Protein 2PLR (pdb70)

Radius of gyration: 25.45 Å; Cα contacts (8 Å, |Δi|>4): 626; chains: 2; bounding box: 60×60×66 Å

B-factor: mean 24.91, std 14.36, range [6.64, 89.04]

Foldseek 3Di:
DFEFEEEEAEAQLLCSVVLLVVVCVVPVVPFAEEEEELPPFDDQLVVVCVVCVVPDDALVVNLVSSLVRVVCCCVPPPVVSRVRYYYYYHDDLLLSLQSSVVRPDDSVVSCVSNVVDDAGPAYAYSDDQLVNSLVSCVVVVDDQDCVCLVCVVCVPDDSSNSNNVSSVSSNVSVVVCCPVSVYDYFHSVDDSVVRSVVVCVVVVVVVVPPD/DEAEEEEAEAQLLCLVVLLVVLQVVCVVPFAAEEDDDVVLVVVVVVVVVVVDDALVNNLVVVLVVQVCCCVPPVVVSVVVYYYYYHDDLLLSLLSSVLRPDPSVVSCVSNVVDDAGPAYEYSDDQLVVSLVNCVVPVHDQDCVLLVCVPVPPDHSSVSNNVSSVSSNVSVVVCCPVSVYDYDHSVDDSVVRSVVVNVVVCVVCVVVD

Structure (mmCIF, N/CA/C/O backbone):
data_2PLR
#
_entry.id   2PLR
#
_cell.length_a   49.523
_cell.length_b   62.873
_cell.length_c   137.332
_cell.angle_alpha   90.00
_cell.angle_beta   90.00
_cell.angle_gamma   90.00
#
_symmetry.space_group_name_H-M   'P 21 21 21'
#
loop_
_entity.id
_entity.type
_entity.pdbx_description
1 polymer 'Probable thymidylate kinase'
2 non-polymer 'CHLORIDE ION'
3 non-polymer 'PHOSPHATE ION'
4 non-polymer 'PENTAETHYLENE GLYCOL'
5 non-polymer 'TRIETHYLENE GLYCOL'
6 non-polymer 1,2-ETHANEDIOL
7 non-polymer 2,3-DIHYDROXY-1,4-DITHIOBUTANE
8 non-polymer '4-(2-HYDROXYETHYL)-1-PIPERAZINE ETHANESULFONIC ACID'
9 non-polymer DI(HYDROXYETHYL)ETHER
10 non-polymer 'TETRAETHYLENE GLYCOL'
11 water water
#
loop_
_atom_site.group_PDB
_atom_site.id
_atom_site.type_symbol
_atom_site.label_atom_id
_atom_site.label_alt_id
_atom_site.label_comp_id
_atom_site.label_asym_id
_atom_site.label_entity_id
_atom_site.label_seq_id
_atom_site.pdbx_PDB_ins_code
_atom_site.Cartn_x
_atom_site.Cartn_y
_atom_site.Cartn_z
_atom_site.occupancy
_atom_site.B_iso_or_equiv
_atom_site.auth_seq_id
_atom_site.auth_comp_id
_atom_site.auth_asym_id
_atom_site.auth_atom_id
_atom_site.pdbx_PDB_model_num
ATOM 1 N N . LYS A 1 2 ? -2.649 -31.848 -28.675 1.00 48.21 2 LYS A N 1
ATOM 2 C CA . LYS A 1 2 ? -3.417 -32.415 -27.531 1.00 46.70 2 LYS A CA 1
ATOM 3 C C . LYS A 1 2 ? -3.397 -31.445 -26.349 1.00 43.52 2 LYS A C 1
ATOM 4 O O . LYS A 1 2 ? -4.440 -31.140 -25.770 1.00 43.36 2 LYS A O 1
ATOM 10 N N . LYS A 1 3 ? -2.208 -30.964 -25.995 1.00 37.26 3 LYS A N 1
ATOM 11 C CA . LYS A 1 3 ? -2.058 -30.023 -24.888 1.00 32.40 3 LYS A CA 1
ATOM 12 C C . LYS A 1 3 ? -1.550 -28.667 -25.372 1.00 29.37 3 LYS A C 1
ATOM 13 O O . LYS A 1 3 ? -0.730 -28.587 -26.289 1.00 26.52 3 LYS A O 1
ATOM 19 N N . GLY A 1 4 ? -2.045 -27.603 -24.747 1.00 23.30 4 GLY A N 1
ATOM 20 C CA . GLY A 1 4 ? -1.622 -26.268 -25.123 1.00 21.66 4 GLY A CA 1
ATOM 21 C C . GLY A 1 4 ? -0.174 -26.049 -24.733 1.00 18.35 4 GLY A C 1
ATOM 22 O O . GLY A 1 4 ? 0.311 -26.644 -23.779 1.00 18.95 4 GLY A O 1
ATOM 23 N N . VAL A 1 5 ? 0.519 -25.199 -25.478 1.00 15.81 5 VAL A N 1
ATOM 24 C CA . VAL A 1 5 ? 1.920 -24.909 -25.200 1.00 14.84 5 VAL A CA 1
ATOM 25 C C . VAL A 1 5 ? 2.162 -23.417 -25.385 1.00 13.55 5 VAL A C 1
ATOM 26 O O . VAL A 1 5 ? 1.699 -22.829 -26.364 1.00 14.57 5 VAL A O 1
ATOM 30 N N . LEU A 1 6 ? 2.880 -22.813 -24.439 1.00 11.82 6 LEU A N 1
ATOM 31 C CA . LEU A 1 6 ? 3.197 -21.391 -24.504 1.00 12.08 6 LEU A CA 1
ATOM 32 C C . LEU A 1 6 ? 4.680 -21.208 -24.807 1.00 9.93 6 LEU A C 1
ATOM 33 O O . LEU A 1 6 ? 5.541 -21.666 -24.055 1.00 12.12 6 LEU A O 1
ATOM 38 N N . ILE A 1 7 ? 4.961 -20.548 -25.924 1.00 10.64 7 ILE A N 1
ATOM 39 C CA . ILE A 1 7 ? 6.331 -20.291 -26.356 1.00 11.28 7 ILE A CA 1
ATOM 40 C C . ILE A 1 7 ? 6.567 -18.787 -26.376 1.00 11.58 7 ILE A C 1
ATOM 41 O O . ILE A 1 7 ? 5.867 -18.052 -27.072 1.00 10.62 7 ILE A O 1
ATOM 46 N N . ALA A 1 8 ? 7.552 -18.326 -25.611 1.00 10.37 8 ALA A N 1
ATOM 47 C CA . ALA A 1 8 ? 7.846 -16.904 -25.564 1.00 10.31 8 ALA A CA 1
ATOM 48 C C . ALA A 1 8 ? 9.187 -16.557 -26.189 1.00 9.80 8 ALA A C 1
ATOM 49 O O . ALA A 1 8 ? 10.126 -17.354 -26.174 1.00 10.24 8 ALA A O 1
ATOM 51 N N . PHE A 1 9 ? 9.250 -15.358 -26.752 1.00 10.43 9 PHE A N 1
ATOM 52 C CA . PHE A 1 9 ? 10.462 -14.835 -27.352 1.00 9.72 9 PHE A CA 1
ATOM 53 C C . PHE A 1 9 ? 10.751 -13.520 -26.651 1.00 11.18 9 PHE A C 1
ATOM 54 O O . PHE A 1 9 ? 9.854 -12.697 -26.474 1.00 11.96 9 PHE A O 1
ATOM 62 N N . GLU A 1 10 ? 11.996 -13.340 -26.230 1.00 9.34 10 GLU A N 1
ATOM 63 C CA . GLU A 1 10 ? 12.412 -12.110 -25.579 1.00 9.68 10 GLU A CA 1
ATOM 64 C C . GLU A 1 10 ? 13.670 -11.635 -26.283 1.00 10.48 10 GLU A C 1
ATOM 65 O O . GLU A 1 10 ? 14.471 -12.443 -26.765 1.00 9.96 10 GLU A O 1
ATOM 71 N N . GLY A 1 11 ? 13.831 -10.321 -26.359 1.00 9.39 11 GLY A N 1
ATOM 72 C CA . GLY A 1 11 ? 14.995 -9.754 -27.007 1.00 11.50 11 GLY A CA 1
ATOM 73 C C . GLY A 1 11 ? 14.790 -8.269 -27.180 1.00 10.77 11 GLY A C 1
ATOM 74 O O . GLY A 1 11 ? 13.670 -7.781 -27.052 1.00 11.33 11 GLY A O 1
ATOM 75 N N . ILE A 1 12 ? 15.862 -7.545 -27.464 1.00 9.87 12 ILE A N 1
ATOM 76 C CA . ILE A 1 12 ? 15.749 -6.106 -27.637 1.00 10.58 12 ILE A CA 1
ATOM 77 C C . ILE A 1 12 ? 15.249 -5.746 -29.031 1.00 11.55 12 ILE A C 1
ATOM 78 O O . ILE A 1 12 ? 15.197 -6.589 -29.933 1.00 11.74 12 ILE A O 1
ATOM 83 N N . ASP A 1 13 ? 14.853 -4.491 -29.202 1.00 12.19 13 ASP A N 1
ATOM 84 C CA . ASP A 1 13 ? 14.394 -4.044 -30.501 1.00 14.08 13 ASP A CA 1
ATOM 85 C C . ASP A 1 13 ? 15.591 -4.159 -31.439 1.00 14.70 13 ASP A C 1
ATOM 86 O O . ASP A 1 13 ? 16.686 -3.704 -31.111 1.00 15.06 13 ASP A O 1
ATOM 91 N N . GLY A 1 14 ? 15.388 -4.799 -32.588 1.00 15.37 14 GLY A N 1
ATOM 92 C CA . GLY A 1 14 ? 16.469 -4.976 -33.544 1.00 13.79 14 GLY A CA 1
ATOM 93 C C . GLY A 1 14 ? 17.184 -6.311 -33.405 1.00 15.17 14 GLY A C 1
ATOM 94 O O . GLY A 1 14 ? 18.081 -6.633 -34.188 1.00 15.70 14 GLY A O 1
ATOM 95 N N . SER A 1 15 ? 16.792 -7.095 -32.406 1.00 13.63 15 SER A N 1
ATOM 96 C CA . SER A 1 15 ? 17.411 -8.395 -32.169 1.00 12.83 15 SER A CA 1
ATOM 97 C C . SER A 1 15 ? 16.912 -9.425 -33.169 1.00 13.44 15 SER A C 1
ATOM 98 O O . SER A 1 15 ? 17.573 -10.429 -33.415 1.00 15.49 15 SER A O 1
ATOM 101 N N . GLY A 1 16 ? 15.735 -9.170 -33.732 1.00 14.02 16 GLY A N 1
ATOM 102 C CA . GLY A 1 16 ? 15.158 -10.097 -34.686 1.00 15.36 16 GLY A CA 1
ATOM 103 C C . GLY A 1 16 ? 14.205 -11.089 -34.042 1.00 15.38 16 GLY A C 1
ATOM 104 O O . GLY A 1 16 ? 13.708 -11.985 -34.721 1.00 14.72 16 GLY A O 1
ATOM 105 N N . LYS A 1 17 ? 13.925 -10.944 -32.747 1.00 11.57 17 LYS A N 1
ATOM 106 C CA . LYS A 1 17 ? 13.024 -11.897 -32.102 1.00 11.80 17 LYS A CA 1
ATOM 107 C C . LYS A 1 17 ? 11.626 -11.907 -32.718 1.00 10.89 17 LYS A C 1
ATOM 108 O O . LYS A 1 17 ? 10.950 -12.936 -32.694 1.00 12.75 17 LYS A O 1
ATOM 114 N N . SER A 1 18 ? 11.190 -10.777 -33.271 1.00 11.78 18 SER A N 1
ATOM 115 C CA . SER A 1 18 ? 9.867 -10.711 -33.892 1.00 11.32 18 SER A CA 1
ATOM 116 C C . SER A 1 18 ? 9.831 -11.589 -35.136 1.00 10.28 18 SER A C 1
ATOM 117 O O . SER A 1 18 ? 8.865 -12.322 -35.360 1.00 13.68 18 SER A O 1
ATOM 120 N N . SER A 1 19 ? 10.886 -11.506 -35.941 1.00 14.21 19 SER A N 1
ATOM 121 C CA . SER A 1 19 ? 10.982 -12.306 -37.159 1.00 14.25 19 SER A CA 1
ATOM 122 C C . SER A 1 19 ? 11.027 -13.788 -36.810 1.00 13.87 19 SER A C 1
ATOM 123 O O . SER A 1 19 ? 10.430 -14.619 -37.498 1.00 13.24 19 SER A O 1
ATOM 126 N N . GLN A 1 20 ? 11.741 -14.118 -35.740 1.00 12.18 20 GLN A N 1
ATOM 127 C CA . GLN A 1 20 ? 11.858 -15.506 -35.314 1.00 13.08 20 GLN A CA 1
ATOM 128 C C . GLN A 1 20 ? 10.519 -16.050 -34.828 1.00 12.66 20 GLN A C 1
ATOM 129 O O . GLN A 1 20 ? 10.186 -17.209 -35.074 1.00 12.53 20 GLN A O 1
ATOM 135 N N . ALA A 1 21 ? 9.750 -15.214 -34.141 1.00 11.04 21 ALA A N 1
ATOM 136 C CA . ALA A 1 21 ? 8.444 -15.634 -33.652 1.00 10.25 21 ALA A CA 1
ATOM 137 C C . ALA A 1 21 ? 7.516 -15.885 -34.840 1.00 11.65 21 ALA A C 1
ATOM 138 O O . ALA A 1 21 ? 6.761 -16.859 -34.853 1.00 12.84 21 ALA A O 1
ATOM 140 N N . THR A 1 22 ? 7.577 -15.007 -35.835 1.00 11.73 22 THR A N 1
ATOM 141 C CA . THR A 1 22 ? 6.740 -15.153 -37.022 1.00 13.20 22 THR A CA 1
ATOM 142 C C . THR A 1 22 ? 7.148 -16.395 -37.809 1.00 13.90 22 THR A C 1
ATOM 143 O O . THR A 1 22 ? 6.296 -17.164 -38.256 1.00 14.74 22 THR A O 1
ATOM 147 N N . LEU A 1 23 ? 8.450 -16.594 -37.969 1.00 13.63 23 LEU A N 1
ATOM 148 C CA . LEU A 1 23 ? 8.939 -17.763 -38.692 1.00 13.62 23 LEU A CA 1
ATOM 149 C C . LEU A 1 23 ? 8.516 -19.056 -38.003 1.00 13.31 23 LEU A C 1
ATOM 150 O O . LEU A 1 23 ? 8.184 -20.039 -38.668 1.00 13.45 23 LEU A O 1
ATOM 155 N N . LEU A 1 24 ? 8.519 -19.063 -36.671 1.00 12.71 24 LEU A N 1
ATOM 156 C CA . LEU A 1 24 ? 8.124 -20.264 -35.941 1.00 11.62 24 LEU A CA 1
ATOM 157 C C . LEU A 1 24 ? 6.634 -20.522 -36.138 1.00 12.24 24 LEU A C 1
ATOM 158 O O . LEU A 1 24 ? 6.209 -21.662 -36.284 1.00 13.31 24 LEU A O 1
ATOM 163 N N . LYS A 1 25 ? 5.840 -19.455 -36.140 1.00 13.33 25 LYS A N 1
ATOM 164 C CA . LYS A 1 25 ? 4.403 -19.584 -36.343 1.00 14.00 25 LYS A CA 1
ATOM 165 C C . LYS A 1 25 ? 4.147 -20.200 -37.718 1.00 14.58 25 LYS A C 1
ATOM 166 O O . LYS A 1 25 ? 3.326 -21.110 -37.855 1.00 15.52 25 LYS A O 1
ATOM 172 N N . ASP A 1 26 ? 4.857 -19.694 -38.725 1.00 15.52 26 ASP A N 1
ATOM 173 C CA . ASP A 1 26 ? 4.725 -20.169 -40.104 1.00 20.12 26 ASP A CA 1
ATOM 174 C C . ASP A 1 26 ? 4.955 -21.670 -40.217 1.00 20.63 26 ASP A C 1
ATOM 175 O O . ASP A 1 26 ? 4.301 -22.352 -41.007 1.00 21.18 26 ASP A O 1
ATOM 180 N N . TRP A 1 27 ? 5.896 -22.175 -39.429 1.00 16.90 27 TRP A N 1
ATOM 181 C CA . TRP A 1 27 ? 6.240 -23.590 -39.436 1.00 14.71 27 TRP A CA 1
ATOM 182 C C . TRP A 1 27 ? 5.241 -24.424 -38.638 1.00 16.63 27 TRP A C 1
ATOM 183 O O . TRP A 1 27 ? 4.742 -25.440 -39.127 1.00 16.51 27 TRP A O 1
ATOM 194 N N . ILE A 1 28 ? 4.939 -23.993 -37.416 1.00 15.09 28 ILE A N 1
ATOM 195 C CA . ILE A 1 28 ? 4.007 -24.727 -36.569 1.00 14.41 28 ILE A CA 1
ATOM 196 C C . ILE A 1 28 ? 2.602 -24.838 -37.163 1.00 15.75 28 ILE A C 1
ATOM 197 O O . ILE A 1 28 ? 1.966 -25.886 -37.053 1.00 17.85 28 ILE A O 1
ATOM 202 N N . GLU A 1 29 ? 2.127 -23.771 -37.801 1.00 16.14 29 GLU A N 1
ATOM 203 C CA . GLU A 1 29 ? 0.783 -23.768 -38.374 1.00 17.32 29 GLU A CA 1
ATOM 204 C C . GLU A 1 29 ? 0.590 -24.778 -39.503 1.00 18.93 29 GLU A C 1
ATOM 205 O O . GLU A 1 29 ? -0.537 -25.046 -39.914 1.00 21.54 29 GLU A O 1
ATOM 211 N N . LEU A 1 30 ? 1.686 -25.345 -39.995 1.00 18.01 30 LEU A N 1
ATOM 212 C CA . LEU A 1 30 ? 1.606 -26.331 -41.066 1.00 19.97 30 LEU A CA 1
ATOM 213 C C . LEU A 1 30 ? 1.087 -27.654 -40.512 1.00 23.19 30 LEU A C 1
ATOM 214 O O . LEU A 1 30 ? 0.633 -28.518 -41.267 1.00 25.64 30 LEU A O 1
ATOM 219 N N . LYS A 1 31 ? 1.150 -27.809 -39.193 1.00 20.71 31 LYS A N 1
ATOM 220 C CA . LYS A 1 31 ? 0.696 -29.038 -38.551 1.00 24.46 31 LYS A CA 1
ATOM 221 C C . LYS A 1 31 ? -0.273 -28.852 -37.388 1.00 24.44 31 LYS A C 1
ATOM 222 O O . LYS A 1 31 ? -1.113 -29.718 -37.140 1.00 24.40 31 LYS A O 1
ATOM 228 N N . ARG A 1 32 ? -0.160 -27.734 -36.675 1.00 23.30 32 ARG A N 1
ATOM 229 C CA . ARG A 1 32 ? -1.023 -27.492 -35.520 1.00 26.35 32 ARG A CA 1
ATOM 230 C C . ARG A 1 32 ? -1.635 -26.100 -35.440 1.00 22.79 32 ARG A C 1
ATOM 231 O O . ARG A 1 32 ? -1.181 -25.163 -36.097 1.00 23.82 32 ARG A O 1
ATOM 239 N N . ASP A 1 33 ? -2.672 -25.980 -34.615 1.00 23.39 33 ASP A N 1
ATOM 240 C CA . ASP A 1 33 ? -3.345 -24.705 -34.405 1.00 23.55 33 ASP A CA 1
ATOM 241 C C . ASP A 1 33 ? -2.388 -23.846 -33.594 1.00 21.30 33 ASP A C 1
ATOM 242 O O . ASP A 1 33 ? -1.896 -24.274 -32.550 1.00 21.24 33 ASP A O 1
ATOM 247 N N . VAL A 1 34 ? -2.126 -22.637 -34.068 1.00 20.03 34 VAL A N 1
ATOM 248 C CA . VAL A 1 34 ? -1.213 -21.754 -33.364 1.00 19.18 34 VAL A CA 1
ATOM 249 C C . VAL A 1 34 ? -1.685 -20.310 -33.411 1.00 19.65 34 VAL A C 1
ATOM 250 O O . VAL A 1 34 ? -2.300 -19.869 -34.383 1.00 20.08 34 VAL A O 1
ATOM 254 N N . TYR A 1 35 ? -1.407 -19.581 -32.339 1.00 18.34 35 TYR A N 1
ATOM 255 C CA . TYR A 1 35 ? -1.786 -18.184 -32.246 1.00 19.25 35 TYR A CA 1
ATOM 256 C C . TYR A 1 35 ? -0.558 -17.369 -31.872 1.00 16.14 35 TYR A C 1
ATOM 257 O O . TYR A 1 35 ? 0.120 -17.675 -30.894 1.00 15.84 35 TYR A O 1
ATOM 266 N N . LEU A 1 36 ? -0.275 -16.341 -32.666 1.00 16.13 36 LEU A N 1
ATOM 267 C CA . LEU A 1 36 ? 0.873 -15.469 -32.439 1.00 15.94 36 LEU A CA 1
ATOM 268 C C . LEU A 1 36 ? 0.437 -14.096 -31.948 1.00 18.92 36 LEU A C 1
ATOM 269 O O . LEU A 1 36 ? -0.353 -13.412 -32.601 1.00 18.18 36 LEU A O 1
ATOM 274 N N . THR A 1 37 ? 0.957 -13.693 -30.796 1.00 17.12 37 THR A N 1
ATOM 275 C CA . THR A 1 37 ? 0.625 -12.390 -30.246 1.00 18.88 37 THR A CA 1
ATOM 276 C C . THR A 1 37 ? 1.895 -11.659 -29.857 1.00 17.16 37 THR A C 1
ATOM 277 O O . THR A 1 37 ? 2.974 -12.248 -29.829 1.00 18.40 37 THR A O 1
ATOM 281 N N . GLU A 1 38 ? 1.761 -10.373 -29.560 1.00 14.54 38 GLU A N 1
ATOM 282 C CA . GLU A 1 38 ? 2.900 -9.550 -29.180 1.00 13.45 38 GLU A CA 1
ATOM 283 C C . GLU A 1 38 ? 2.591 -8.844 -27.868 1.00 12.46 38 GLU A C 1
ATOM 284 O O . GLU A 1 38 ? 1.467 -8.408 -27.652 1.00 13.43 38 GLU A O 1
ATOM 290 N N . TRP A 1 39 ? 3.586 -8.722 -27.001 1.00 11.93 39 TRP A N 1
ATOM 291 C CA . TRP A 1 39 ? 3.379 -8.031 -25.734 1.00 10.55 39 TRP A CA 1
ATOM 292 C C . TRP A 1 39 ? 2.920 -6.604 -26.017 1.00 15.19 39 TRP A C 1
ATOM 293 O O . TRP A 1 39 ? 2.024 -6.082 -25.347 1.00 13.42 39 TRP A O 1
ATOM 304 N N . ASN A 1 40 ? 3.528 -5.981 -27.025 1.00 13.60 40 ASN A N 1
ATOM 305 C CA . ASN A 1 40 ? 3.201 -4.604 -27.389 1.00 14.89 40 ASN A CA 1
ATOM 306 C C . ASN A 1 40 ? 1.771 -4.382 -27.864 1.00 14.81 40 ASN A C 1
ATOM 307 O O . ASN A 1 40 ? 1.317 -3.241 -27.939 1.00 17.08 40 ASN A O 1
ATOM 312 N N . SER A 1 41 ? 1.069 -5.461 -28.201 1.00 14.77 41 SER A N 1
ATOM 313 C CA . SER A 1 41 ? -0.309 -5.355 -28.677 1.00 15.40 41 SER A CA 1
ATOM 314 C C . SER A 1 41 ? -1.305 -5.147 -27.541 1.00 14.85 41 SER A C 1
ATOM 315 O O . SER A 1 41 ? -2.139 -6.012 -27.267 1.00 14.73 41 SER A O 1
ATOM 318 N N . SER A 1 42 ? -1.213 -3.987 -26.893 1.00 13.28 42 SER A N 1
ATOM 319 C CA . SER A 1 42 ? -2.096 -3.635 -25.784 1.00 14.83 42 SER A CA 1
ATOM 320 C C . SER A 1 42 ? -3.547 -3.587 -26.248 1.00 14.27 42 SER A C 1
ATOM 321 O O . SER A 1 42 ? -3.818 -3.389 -27.437 1.00 15.54 42 SER A O 1
ATOM 324 N N . ASP A 1 43 ? -4.480 -3.759 -25.315 1.00 14.00 43 ASP A N 1
ATOM 325 C CA . ASP A 1 43 ? -5.889 -3.772 -25.681 1.00 14.14 43 ASP A CA 1
ATOM 326 C C . ASP A 1 43 ? -6.702 -2.574 -25.186 1.00 14.92 43 ASP A C 1
ATOM 327 O O . ASP A 1 43 ? -6.173 -1.474 -25.028 1.00 14.92 43 ASP A O 1
ATOM 332 N N . TRP A 1 44 ? -7.987 -2.802 -24.924 1.00 14.57 44 TRP A N 1
ATOM 333 C CA . TRP A 1 44 ? -8.891 -1.722 -24.539 1.00 13.65 44 TRP A CA 1
ATOM 334 C C . TRP A 1 44 ? -8.742 -1.048 -23.180 1.00 12.78 44 TRP A C 1
ATOM 335 O O . TRP A 1 44 ? -8.926 0.164 -23.081 1.00 14.75 44 TRP A O 1
ATOM 346 N N . ILE A 1 45 ? -8.426 -1.800 -22.132 1.00 10.85 45 ILE A N 1
ATOM 347 C CA . ILE A 1 45 ? -8.269 -1.177 -20.818 1.00 10.57 45 ILE A CA 1
ATOM 348 C C . ILE A 1 45 ? -7.095 -0.207 -20.858 1.00 11.15 45 ILE A C 1
ATOM 349 O O . ILE A 1 45 ? -7.181 0.917 -20.359 1.00 10.35 45 ILE A O 1
ATOM 354 N N . HIS A 1 46 ? -5.999 -0.652 -21.462 1.00 10.80 46 HIS A N 1
ATOM 355 C CA . HIS A 1 46 ? -4.803 0.173 -21.619 1.00 12.02 46 HIS A CA 1
ATOM 356 C C . HIS A 1 46 ? -5.192 1.525 -22.226 1.00 12.07 46 HIS A C 1
ATOM 357 O O . HIS A 1 46 ? -4.794 2.581 -21.736 1.00 11.04 46 HIS A O 1
ATOM 364 N N . ASP A 1 47 ? -5.979 1.488 -23.297 1.00 12.84 47 ASP A N 1
ATOM 365 C CA . ASP A 1 47 ? -6.395 2.715 -23.965 1.00 12.02 47 ASP A CA 1
ATOM 366 C C . ASP A 1 47 ? -7.318 3.602 -23.142 1.00 11.90 47 ASP A C 1
ATOM 367 O O . ASP A 1 47 ? -7.180 4.825 -23.155 1.00 12.63 47 ASP A O 1
ATOM 372 N N . ILE A 1 48 ? -8.265 3.003 -22.429 1.00 12.00 48 ILE A N 1
ATOM 373 C CA . ILE A 1 48 ? -9.178 3.811 -21.632 1.00 10.67 48 ILE A CA 1
ATOM 374 C C . ILE A 1 48 ? -8.457 4.564 -20.520 1.00 12.38 48 ILE A C 1
ATOM 375 O O . ILE A 1 48 ? -8.674 5.761 -20.334 1.00 12.83 48 ILE A O 1
ATOM 380 N N . ILE A 1 49 ? -7.589 3.874 -19.788 1.00 10.28 49 ILE A N 1
ATOM 381 C CA . ILE A 1 49 ? -6.890 4.533 -18.695 1.00 10.08 49 ILE A CA 1
ATOM 382 C C . ILE A 1 49 ? -5.904 5.592 -19.169 1.00 11.29 49 ILE A C 1
ATOM 383 O O . ILE A 1 49 ? -5.872 6.697 -18.629 1.00 12.72 49 ILE A O 1
ATOM 388 N N . LYS A 1 50 ? -5.097 5.268 -20.174 1.00 11.11 50 LYS A N 1
ATOM 389 C CA . LYS A 1 50 ? -4.126 6.238 -20.655 1.00 10.99 50 LYS A CA 1
ATOM 390 C C . LYS A 1 50 ? -4.766 7.468 -21.278 1.00 12.71 50 LYS A C 1
ATOM 391 O O . LYS A 1 50 ? -4.240 8.567 -21.135 1.00 13.20 50 LYS A O 1
ATOM 397 N N . GLU A 1 51 ? -5.895 7.307 -21.964 1.00 11.09 51 GLU A N 1
ATOM 398 C CA . GLU A 1 51 ? -6.533 8.484 -22.539 1.00 13.13 51 GLU A CA 1
ATOM 399 C C . GLU A 1 51 ? -7.156 9.330 -21.430 1.00 14.86 51 GLU A C 1
ATOM 400 O O . GLU A 1 51 ? -7.047 10.558 -21.434 1.00 14.79 51 GLU A O 1
ATOM 406 N N . ALA A 1 52 ? -7.799 8.669 -20.475 1.00 12.08 52 ALA A N 1
ATOM 407 C CA . ALA A 1 52 ? -8.432 9.372 -19.367 1.00 13.27 52 ALA A CA 1
ATOM 408 C C . ALA A 1 52 ? -7.423 10.211 -18.590 1.00 15.99 52 ALA A C 1
ATOM 409 O O . ALA A 1 52 ? -7.750 11.293 -18.107 1.00 17.74 52 ALA A O 1
ATOM 411 N N . LYS A 1 53 ? -6.194 9.714 -18.492 1.00 15.22 53 LYS A N 1
ATOM 412 C CA . LYS A 1 53 ? -5.141 10.401 -17.748 1.00 16.40 53 LYS A CA 1
ATOM 413 C C . LYS A 1 53 ? -4.106 11.090 -18.622 1.00 15.71 53 LYS A C 1
ATOM 414 O O . LYS A 1 53 ? -3.001 11.377 -18.169 1.00 16.41 53 LYS A O 1
ATOM 420 N N . LYS A 1 54 ? -4.469 11.378 -19.867 1.00 15.21 54 LYS A N 1
ATOM 421 C CA . LYS A 1 54 ? -3.540 12.003 -20.801 1.00 15.88 54 LYS A CA 1
ATOM 422 C C . LYS A 1 54 ? -2.975 13.351 -20.355 1.00 15.65 54 LYS A C 1
ATOM 423 O O . LYS A 1 54 ? -1.881 13.724 -20.767 1.00 18.71 54 LYS A O 1
ATOM 429 N N . LYS A 1 55 ? -3.707 14.076 -19.515 1.00 18.81 55 LYS A N 1
ATOM 430 C CA . LYS A 1 55 ? -3.235 15.380 -19.059 1.00 19.22 55 LYS A CA 1
ATOM 431 C C . LYS A 1 55 ? -2.418 15.305 -17.772 1.00 18.47 55 LYS A C 1
ATOM 432 O O . LYS A 1 55 ? -1.840 16.303 -17.340 1.00 18.08 55 LYS A O 1
ATOM 438 N N . ASP A 1 56 ? -2.361 14.117 -17.175 1.00 18.70 56 ASP A N 1
ATOM 439 C CA . ASP A 1 56 ? -1.611 13.905 -15.939 1.00 18.23 56 ASP A CA 1
ATOM 440 C C . ASP A 1 56 ? -0.293 13.182 -16.204 1.00 17.82 56 ASP A C 1
ATOM 441 O O . ASP A 1 56 ? -0.196 12.361 -17.116 1.00 18.08 56 ASP A O 1
ATOM 446 N N . LEU A 1 57 ? 0.722 13.486 -15.400 1.00 17.65 57 LEU A N 1
ATOM 447 C CA . LEU A 1 57 ? 2.021 12.839 -15.546 1.00 16.47 57 LEU A CA 1
ATOM 448 C C . LEU A 1 57 ? 2.011 11.576 -14.686 1.00 16.26 57 LEU A C 1
ATOM 449 O O . LEU A 1 57 ? 1.979 11.653 -13.459 1.00 19.51 57 LEU A O 1
ATOM 454 N N . LEU A 1 58 ? 2.029 10.416 -15.334 1.00 13.02 58 LEU A N 1
ATOM 455 C CA . LEU A 1 58 ? 1.995 9.149 -14.616 1.00 13.52 58 LEU A CA 1
ATOM 456 C C . LEU A 1 58 ? 3.371 8.654 -14.201 1.00 14.50 58 LEU A C 1
ATOM 457 O O . LEU A 1 58 ? 4.363 8.895 -14.887 1.00 16.68 58 LEU A O 1
ATOM 462 N N . THR A 1 59 ? 3.416 7.954 -13.074 1.00 14.01 59 THR A N 1
ATOM 463 C CA . THR A 1 59 ? 4.662 7.410 -12.546 1.00 13.14 59 THR A CA 1
ATOM 464 C C . THR A 1 59 ? 4.927 6.011 -13.097 1.00 13.05 59 THR A C 1
ATOM 465 O O . THR A 1 59 ? 4.025 5.359 -13.628 1.00 12.13 59 THR A O 1
ATOM 469 N N . PRO A 1 60 ? 6.177 5.537 -12.982 1.00 12.90 60 PRO A N 1
ATOM 470 C CA . PRO A 1 60 ? 6.524 4.200 -13.470 1.00 12.08 60 PRO A CA 1
ATOM 471 C C . PRO A 1 60 ? 5.633 3.138 -12.823 1.00 10.49 60 PRO A C 1
ATOM 472 O O . PRO A 1 60 ? 5.222 2.182 -13.479 1.00 12.03 60 PRO A O 1
ATOM 476 N N . LEU A 1 61 ? 5.338 3.308 -11.537 1.00 9.70 61 LEU A N 1
ATOM 477 C CA . LEU A 1 61 ? 4.489 2.355 -10.822 1.00 9.11 61 LEU A CA 1
ATOM 478 C C . LEU A 1 61 ? 3.093 2.282 -11.434 1.00 9.17 61 LEU A C 1
ATOM 479 O O . LEU A 1 61 ? 2.546 1.198 -11.638 1.00 10.04 61 LEU A O 1
ATOM 484 N N . THR A 1 62 ? 2.504 3.436 -11.721 1.00 9.99 62 THR A N 1
ATOM 485 C CA . THR A 1 62 ? 1.166 3.446 -12.302 1.00 10.15 62 THR A CA 1
ATOM 486 C C . THR A 1 62 ? 1.179 2.844 -13.711 1.00 10.03 62 THR A C 1
ATOM 487 O O . THR A 1 62 ? 0.257 2.113 -14.087 1.00 10.27 62 THR A O 1
ATOM 491 N N . PHE A 1 63 ? 2.220 3.129 -14.487 1.00 9.27 63 PHE A N 1
ATOM 492 C CA . PHE A 1 63 ? 2.321 2.545 -15.824 1.00 11.31 63 PHE A CA 1
ATOM 493 C C . PHE A 1 63 ? 2.438 1.027 -15.687 1.00 10.63 63 PHE A C 1
ATOM 494 O O . PHE A 1 63 ? 1.810 0.280 -16.436 1.00 10.12 63 PHE A O 1
ATOM 502 N N . SER A 1 64 ? 3.242 0.576 -14.725 1.00 8.58 64 SER A N 1
ATOM 503 C CA . SER A 1 64 ? 3.417 -0.854 -14.486 1.00 8.31 64 SER A CA 1
ATOM 504 C C . SER A 1 64 ? 2.057 -1.505 -14.215 1.00 9.53 64 SER A C 1
ATOM 505 O O . SER A 1 64 ? 1.752 -2.587 -14.725 1.00 8.83 64 SER A O 1
ATOM 508 N N . LEU A 1 65 ? 1.231 -0.836 -13.419 1.00 7.06 65 LEU A N 1
ATOM 509 C CA . LEU A 1 65 ? -0.084 -1.378 -13.097 1.00 8.07 65 LEU A CA 1
ATOM 510 C C . LEU A 1 65 ? -1.062 -1.306 -14.268 1.00 8.13 65 LEU A C 1
ATOM 511 O O . LEU A 1 65 ? -1.868 -2.215 -14.455 1.00 9.67 65 LEU A O 1
ATOM 516 N N . ILE A 1 66 ? -0.996 -0.240 -15.063 1.00 8.23 66 ILE A N 1
ATOM 517 C CA . ILE A 1 66 ? -1.880 -0.129 -16.222 1.00 8.50 66 ILE A CA 1
ATOM 518 C C . ILE A 1 66 ? -1.595 -1.297 -17.156 1.00 9.20 66 ILE A C 1
ATOM 519 O O . ILE A 1 66 ? -2.511 -1.964 -17.638 1.00 8.53 66 ILE A O 1
ATOM 524 N N . HIS A 1 67 ? -0.317 -1.546 -17.407 1.00 9.79 67 HIS A N 1
ATOM 525 C CA . HIS A 1 67 ? 0.059 -2.635 -18.299 1.00 8.98 67 HIS A CA 1
ATOM 526 C C . HIS A 1 67 ? -0.338 -3.998 -17.736 1.00 9.63 67 HIS A C 1
ATOM 527 O O . HIS A 1 67 ? -0.835 -4.849 -18.470 1.00 11.56 67 HIS A O 1
ATOM 534 N N . ALA A 1 68 ? -0.138 -4.210 -16.436 1.00 8.83 68 ALA A N 1
ATOM 535 C CA . ALA A 1 68 ? -0.503 -5.490 -15.832 1.00 9.69 68 ALA A CA 1
ATOM 536 C C . ALA A 1 68 ? -2.018 -5.686 -15.888 1.00 9.63 68 ALA A C 1
ATOM 537 O O . ALA A 1 68 ? -2.504 -6.798 -16.113 1.00 10.33 68 ALA A O 1
ATOM 539 N N . THR A 1 69 ? -2.761 -4.604 -15.678 1.00 8.95 69 THR A N 1
ATOM 540 C CA . THR A 1 69 ? -4.220 -4.663 -15.707 1.00 7.94 69 THR A CA 1
ATOM 541 C C . THR A 1 69 ? -4.674 -5.061 -17.105 1.00 10.38 69 THR A C 1
ATOM 542 O O . THR A 1 69 ? -5.485 -5.972 -17.276 1.00 10.59 69 THR A O 1
ATOM 546 N N . ASP A 1 70 ? -4.142 -4.371 -18.106 1.00 9.98 70 ASP A N 1
ATOM 547 C CA . ASP A 1 70 ? -4.505 -4.665 -19.483 1.00 10.75 70 ASP A CA 1
ATOM 548 C C . ASP A 1 70 ? -4.137 -6.105 -19.819 1.00 11.37 70 ASP A C 1
ATOM 549 O O . ASP A 1 70 ? -4.920 -6.826 -20.444 1.00 10.23 70 ASP A O 1
ATOM 554 N N . PHE A 1 71 ? -2.950 -6.537 -19.406 1.00 9.61 71 PHE A N 1
ATOM 555 C CA . PHE A 1 71 ? -2.547 -7.904 -19.697 1.00 10.82 71 PHE A CA 1
ATOM 556 C C . PHE A 1 71 ? -3.423 -8.941 -18.995 1.00 12.22 71 PHE A C 1
ATOM 557 O O . PHE A 1 71 ? -3.698 -9.998 -19.564 1.00 11.88 71 PHE A O 1
ATOM 565 N N . SER A 1 72 ? -3.859 -8.655 -17.767 1.00 10.66 72 SER A N 1
ATOM 566 C CA . SER A 1 72 ? -4.694 -9.617 -17.050 1.00 10.27 72 SER A CA 1
ATOM 567 C C . SER A 1 72 ? -5.960 -9.900 -17.847 1.00 10.03 72 SER A C 1
ATOM 568 O O . SER A 1 72 ? -6.471 -11.022 -17.829 1.00 11.91 72 SER A O 1
ATOM 571 N N . ASP A 1 73 ? -6.462 -8.889 -18.553 1.00 11.81 73 ASP A N 1
ATOM 572 C CA . ASP A 1 73 ? -7.663 -9.074 -19.362 1.00 10.50 73 ASP A CA 1
ATOM 573 C C . ASP A 1 73 ? -7.321 -9.864 -20.628 1.00 12.49 73 ASP A C 1
ATOM 574 O O . ASP A 1 73 ? -8.031 -10.796 -21.001 1.00 13.74 73 ASP A O 1
ATOM 579 N N . ARG A 1 74 ? -6.227 -9.498 -21.290 1.00 11.47 74 ARG A N 1
ATOM 580 C CA . ARG A 1 74 ? -5.823 -10.218 -22.496 1.00 10.94 74 ARG A CA 1
ATOM 581 C C . ARG A 1 74 ? -5.585 -11.681 -22.160 1.00 10.79 74 ARG A C 1
ATOM 582 O O . ARG A 1 74 ? -5.900 -12.578 -22.944 1.00 13.03 74 ARG A O 1
ATOM 590 N N . TYR A 1 75 ? -5.009 -11.910 -20.986 1.00 11.34 75 TYR A N 1
ATOM 591 C CA . TYR A 1 75 ? -4.688 -13.252 -20.518 1.00 12.31 75 TYR A CA 1
ATOM 592 C C . TYR A 1 75 ? -5.926 -14.134 -20.348 1.00 15.41 75 TYR A C 1
ATOM 593 O O . TYR A 1 75 ? -5.968 -15.266 -20.833 1.00 16.85 75 TYR A O 1
ATOM 602 N N . GLU A 1 76 ? -6.931 -13.615 -19.655 1.00 16.29 76 GLU A N 1
ATOM 603 C CA . GLU A 1 76 ? -8.158 -14.370 -19.420 1.00 18.62 76 GLU A CA 1
ATOM 604 C C . GLU A 1 76 ? -9.081 -14.410 -20.633 1.00 17.29 76 GLU A C 1
ATOM 605 O O . GLU A 1 76 ? -9.812 -15.383 -20.830 1.00 21.77 76 GLU A O 1
ATOM 611 N N . ARG A 1 77 ? -9.042 -13.360 -21.445 1.00 17.66 77 ARG A N 1
ATOM 612 C CA . ARG A 1 77 ? -9.896 -13.255 -22.626 1.00 17.08 77 ARG A CA 1
ATOM 613 C C . ARG A 1 77 ? -9.406 -14.042 -23.839 1.00 21.74 77 ARG A C 1
ATOM 614 O O . ARG A 1 77 ? -10.200 -14.701 -24.517 1.00 21.74 77 ARG A O 1
ATOM 622 N N . TYR A 1 78 ? -8.102 -13.993 -24.101 1.00 17.19 78 TYR A N 1
ATOM 623 C CA . TYR A 1 78 ? -7.540 -14.663 -25.271 1.00 16.10 78 TYR A CA 1
ATOM 624 C C . TYR A 1 78 ? -6.523 -15.770 -25.028 1.00 19.98 78 TYR A C 1
ATOM 625 O O . TYR A 1 78 ? -6.707 -16.909 -25.459 1.00 20.08 78 TYR A O 1
ATOM 634 N N . ILE A 1 79 ? -5.440 -15.427 -24.342 1.00 15.85 79 ILE A N 1
ATOM 635 C CA . ILE A 1 79 ? -4.356 -16.369 -24.110 1.00 16.61 79 ILE A CA 1
ATOM 636 C C . ILE A 1 79 ? -4.659 -17.664 -23.369 1.00 17.49 79 ILE A C 1
ATOM 637 O O . ILE A 1 79 ? -4.436 -18.751 -23.905 1.00 17.46 79 ILE A O 1
ATOM 642 N N . LEU A 1 80 ? -5.157 -17.560 -22.145 1.00 17.93 80 LEU A N 1
ATOM 643 C CA . LEU A 1 80 ? -5.443 -18.750 -21.359 1.00 19.15 80 LEU A CA 1
ATOM 644 C C . LEU A 1 80 ? -6.496 -19.649 -22.010 1.00 20.79 80 LEU A C 1
ATOM 645 O O . LEU A 1 80 ? -6.350 -20.874 -22.016 1.00 21.51 80 LEU A O 1
ATOM 650 N N . PRO A 1 81 ? -7.570 -19.060 -22.568 1.00 20.13 81 PRO A N 1
ATOM 651 C CA . PRO A 1 81 ? -8.598 -19.889 -23.207 1.00 23.26 81 PRO A CA 1
ATOM 652 C C . PRO A 1 81 ? -8.024 -20.710 -24.361 1.00 22.90 81 PRO A C 1
ATOM 653 O O . PRO A 1 81 ? -8.351 -21.888 -24.524 1.00 22.84 81 PRO A O 1
ATOM 665 N N . LEU A 1 83 ? -4.870 -21.677 -24.789 1.00 18.00 83 LEU A N 1
ATOM 666 C CA . LEU A 1 83 ? -3.978 -22.715 -24.287 1.00 17.74 83 LEU A CA 1
ATOM 667 C C . LEU A 1 83 ? -4.792 -23.904 -23.782 1.00 22.14 83 LEU A C 1
ATOM 668 O O . LEU A 1 83 ? -4.453 -25.058 -24.046 1.00 21.79 83 LEU A O 1
ATOM 673 N N . LYS A 1 84 ? -5.870 -23.618 -23.058 1.00 23.24 84 LYS A N 1
ATOM 674 C CA . LYS A 1 84 ? -6.721 -24.674 -22.525 1.00 27.24 84 LYS A CA 1
ATOM 675 C C . LYS A 1 84 ? -7.387 -25.450 -23.654 1.00 28.16 84 LYS A C 1
ATOM 676 O O . LYS A 1 84 ? -7.750 -26.613 -23.487 1.00 29.87 84 LYS A O 1
ATOM 682 N N . SER A 1 85 ? -7.539 -24.801 -24.804 1.00 27.02 85 SER A N 1
ATOM 683 C CA . SER A 1 85 ? -8.159 -25.430 -25.965 1.00 27.54 85 SER A CA 1
ATOM 684 C C . SER A 1 85 ? -7.169 -26.247 -26.792 1.00 27.28 85 SER A C 1
ATOM 685 O O . SER A 1 85 ? -7.545 -26.850 -27.797 1.00 29.33 85 SER A O 1
ATOM 688 N N . GLY A 1 86 ? -5.904 -26.258 -26.378 1.00 23.93 86 GLY A N 1
ATOM 689 C CA . GLY A 1 86 ? -4.901 -27.029 -27.097 1.00 22.91 86 GLY A CA 1
ATOM 690 C C . GLY A 1 86 ? -4.090 -26.259 -28.122 1.00 21.24 86 GLY A C 1
ATOM 691 O O . GLY A 1 86 ? -3.301 -26.841 -28.868 1.00 22.15 86 GLY A O 1
ATOM 692 N N . PHE A 1 87 ? -4.288 -24.948 -28.170 1.00 20.43 87 PHE A N 1
ATOM 693 C CA . PHE A 1 87 ? -3.566 -24.092 -29.100 1.00 19.93 87 PHE A CA 1
ATOM 694 C C . PHE A 1 87 ? -2.124 -23.928 -28.647 1.00 18.39 87 PHE A C 1
ATOM 695 O O . PHE A 1 87 ? -1.822 -24.027 -27.458 1.00 18.84 87 PHE A O 1
ATOM 703 N N . ILE A 1 88 ? -1.228 -23.708 -29.600 1.00 16.87 88 ILE A N 1
ATOM 704 C CA . ILE A 1 88 ? 0.151 -23.423 -29.251 1.00 17.35 88 ILE A CA 1
ATOM 705 C C . ILE A 1 88 ? 0.143 -21.904 -29.353 1.00 15.49 88 ILE A C 1
ATOM 706 O O . ILE A 1 88 ? -0.276 -21.350 -30.371 1.00 15.96 88 ILE A O 1
ATOM 711 N N . VAL A 1 89 ? 0.551 -21.223 -28.289 1.00 13.35 89 VAL A N 1
ATOM 712 C CA . VAL A 1 89 ? 0.570 -19.765 -28.302 1.00 13.72 89 VAL A CA 1
ATOM 713 C C . VAL A 1 89 ? 2.006 -19.269 -28.317 1.00 11.13 89 VAL A C 1
ATOM 714 O O . VAL A 1 89 ? 2.824 -19.696 -27.503 1.00 14.61 89 VAL A O 1
ATOM 718 N N . ILE A 1 90 ? 2.311 -18.391 -29.268 1.00 12.19 90 ILE A N 1
ATOM 719 C CA . ILE A 1 90 ? 3.643 -17.814 -29.378 1.00 10.84 90 ILE A CA 1
ATOM 720 C C . ILE A 1 90 ? 3.523 -16.343 -29.009 1.00 11.98 90 ILE A C 1
ATOM 721 O O . ILE A 1 90 ? 2.713 -15.616 -29.581 1.00 12.72 90 ILE A O 1
ATOM 726 N N . SER A 1 91 ? 4.324 -15.907 -28.047 1.00 11.41 91 SER A N 1
ATOM 727 C CA . SER A 1 91 ? 4.276 -14.517 -27.625 1.00 11.92 91 SER A CA 1
ATOM 728 C C . SER A 1 91 ? 5.584 -13.801 -27.956 1.00 12.00 91 SER A C 1
ATOM 729 O O . SER A 1 91 ? 6.644 -14.157 -27.437 1.00 13.76 91 SER A O 1
ATOM 732 N N . ASP A 1 92 ? 5.503 -12.821 -28.849 1.00 10.94 92 ASP A N 1
ATOM 733 C CA . ASP A 1 92 ? 6.654 -12.007 -29.234 1.00 12.68 92 ASP A CA 1
ATOM 734 C C . ASP A 1 92 ? 6.736 -10.983 -28.105 1.00 11.97 92 ASP A C 1
ATOM 735 O O . ASP A 1 92 ? 6.054 -9.954 -28.133 1.00 13.07 92 ASP A O 1
ATOM 740 N N . ARG A 1 93 ? 7.578 -11.305 -27.124 1.00 9.88 93 ARG A N 1
ATOM 741 C CA . ARG A 1 93 ? 7.783 -10.550 -25.884 1.00 10.44 93 ARG A CA 1
ATOM 742 C C . ARG A 1 93 ? 6.644 -10.997 -24.964 1.00 11.92 93 ARG A C 1
ATOM 743 O O . ARG A 1 93 ? 5.488 -11.080 -25.391 1.00 11.49 93 ARG A O 1
ATOM 751 N N . TYR A 1 94 ? 6.982 -11.321 -23.717 1.00 11.35 94 TYR A N 1
ATOM 752 C CA . TYR A 1 94 ? 6.007 -11.785 -22.735 1.00 11.07 94 TYR A CA 1
ATOM 753 C C . TYR A 1 94 ? 6.180 -10.969 -21.453 1.00 9.23 94 TYR A C 1
ATOM 754 O O . TYR A 1 94 ? 6.680 -9.848 -21.501 1.00 10.26 94 TYR A O 1
ATOM 763 N N . ILE A 1 95 ? 5.786 -11.523 -20.311 1.00 10.67 95 ILE A N 1
ATOM 764 C CA . ILE A 1 95 ? 5.880 -10.779 -19.054 1.00 10.76 95 ILE A CA 1
ATOM 765 C C . ILE A 1 95 ? 7.284 -10.295 -18.694 1.00 10.01 95 ILE A C 1
ATOM 766 O O . ILE A 1 95 ? 7.432 -9.324 -17.959 1.00 9.49 95 ILE A O 1
ATOM 771 N N . TYR A 1 96 ? 8.312 -10.957 -19.214 1.00 9.48 96 TYR A N 1
ATOM 772 C CA . TYR A 1 96 ? 9.680 -10.562 -18.909 1.00 10.78 96 TYR A CA 1
ATOM 773 C C . TYR A 1 96 ? 10.007 -9.183 -19.461 1.00 10.09 96 TYR A C 1
ATOM 774 O O . TYR A 1 96 ? 10.885 -8.490 -18.942 1.00 8.92 96 TYR A O 1
ATOM 783 N N . THR A 1 97 ? 9.300 -8.782 -20.511 1.00 9.01 97 THR A N 1
ATOM 784 C CA . THR A 1 97 ? 9.507 -7.470 -21.093 1.00 9.20 97 THR A CA 1
ATOM 785 C C . THR A 1 97 ? 9.011 -6.431 -20.094 1.00 9.80 97 THR A C 1
ATOM 786 O O . THR A 1 97 ? 9.612 -5.373 -19.952 1.00 9.66 97 THR A O 1
ATOM 790 N N . ALA A 1 98 ? 7.928 -6.746 -19.384 1.00 10.15 98 ALA A N 1
ATOM 791 C CA . ALA A 1 98 ? 7.411 -5.826 -18.370 1.00 11.22 98 ALA A CA 1
ATOM 792 C C . ALA A 1 98 ? 8.398 -5.788 -17.198 1.00 10.58 98 ALA A C 1
ATOM 793 O O . ALA A 1 98 ? 8.649 -4.725 -16.624 1.00 11.24 98 ALA A O 1
ATOM 795 N N . TYR A 1 99 ? 8.959 -6.943 -16.841 1.00 9.35 99 TYR A N 1
ATOM 796 C CA . TYR A 1 99 ? 9.945 -7.004 -15.758 1.00 10.70 99 TYR A CA 1
ATOM 797 C C . TYR A 1 99 ? 11.054 -5.998 -16.072 1.00 11.42 99 TYR A C 1
ATOM 798 O O . TYR A 1 99 ? 11.476 -5.223 -15.214 1.00 11.11 99 TYR A O 1
ATOM 807 N N . ALA A 1 100 ? 11.530 -6.035 -17.315 1.00 11.74 100 ALA A N 1
ATOM 808 C CA . ALA A 1 100 ? 12.614 -5.160 -17.760 1.00 10.56 100 ALA A CA 1
ATOM 809 C C . ALA A 1 100 ? 12.225 -3.688 -17.847 1.00 12.82 100 ALA A C 1
ATOM 810 O O . ALA A 1 100 ? 12.888 -2.830 -17.261 1.00 11.32 100 ALA A O 1
ATOM 812 N N . ARG A 1 101 ? 11.154 -3.392 -18.574 1.00 9.98 101 ARG A N 1
ATOM 813 C CA . ARG A 1 101 ? 10.710 -2.010 -18.729 1.00 9.25 101 ARG A CA 1
ATOM 814 C C . ARG A 1 101 ? 10.379 -1.347 -17.393 1.00 10.37 101 ARG A C 1
ATOM 815 O O . ARG A 1 101 ? 10.683 -0.175 -17.180 1.00 11.80 101 ARG A O 1
ATOM 823 N N . ASP A 1 102 ? 9.769 -2.102 -16.489 1.00 9.16 102 ASP A N 1
ATOM 824 C CA . ASP A 1 102 ? 9.402 -1.555 -15.188 1.00 10.28 102 ASP A CA 1
ATOM 825 C C . ASP A 1 102 ? 10.588 -1.409 -14.240 1.00 11.01 102 ASP A C 1
ATOM 826 O O . ASP A 1 102 ? 10.732 -0.375 -13.583 1.00 10.46 102 ASP A O 1
ATOM 831 N N . SER A 1 103 ? 11.428 -2.439 -14.154 1.00 11.34 103 SER A N 1
ATOM 832 C CA . SER A 1 103 ? 12.563 -2.389 -13.232 1.00 11.20 103 SER A CA 1
ATOM 833 C C . SER A 1 103 ? 13.627 -1.377 -13.639 1.00 12.16 103 SER A C 1
ATOM 834 O O . SER A 1 103 ? 14.298 -0.803 -12.777 1.00 12.02 103 SER A O 1
ATOM 837 N N . VAL A 1 104 ? 13.782 -1.147 -14.940 1.00 11.77 104 VAL A N 1
ATOM 838 C CA . VAL A 1 104 ? 14.760 -0.170 -15.408 1.00 13.00 104 VAL A CA 1
ATOM 839 C C . VAL A 1 104 ? 14.278 1.220 -15.007 1.00 14.36 104 VAL A C 1
ATOM 840 O O . VAL A 1 104 ? 15.069 2.161 -14.913 1.00 14.40 104 VAL A O 1
ATOM 844 N N . ARG A 1 105 ? 12.975 1.337 -14.760 1.00 11.33 105 ARG A N 1
ATOM 845 C CA . ARG A 1 105 ? 12.382 2.598 -14.350 1.00 12.18 105 ARG A CA 1
ATOM 846 C C . ARG A 1 105 ? 12.119 2.658 -12.845 1.00 13.05 105 ARG A C 1
ATOM 847 O O . ARG A 1 105 ? 11.251 3.392 -12.381 1.00 15.39 105 ARG A O 1
ATOM 855 N N . GLY A 1 106 ? 12.872 1.860 -12.091 1.00 13.60 106 GLY A N 1
ATOM 856 C CA . GLY A 1 106 ? 12.768 1.881 -10.642 1.00 13.52 106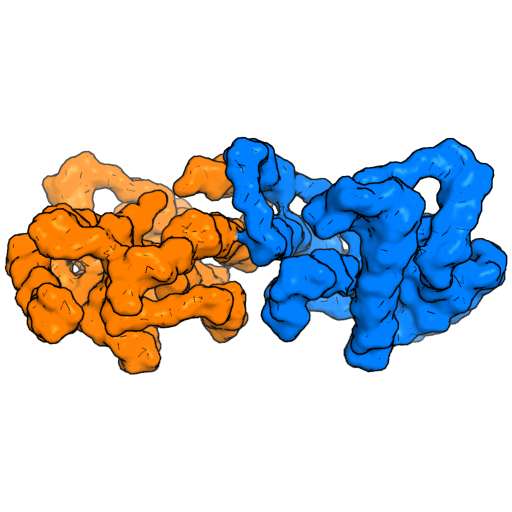 GLY A CA 1
ATOM 857 C C . GLY A 1 106 ? 11.726 1.060 -9.909 1.00 13.64 106 GLY A C 1
ATOM 858 O O . GLY A 1 106 ? 11.729 1.044 -8.677 1.00 15.46 106 GLY A O 1
ATOM 859 N N . VAL A 1 107 ? 10.831 0.389 -10.624 1.00 11.32 107 VAL A N 1
ATOM 860 C CA . VAL A 1 107 ? 9.824 -0.417 -9.940 1.00 10.99 107 VAL A CA 1
ATOM 861 C C . VAL A 1 107 ? 10.537 -1.659 -9.408 1.00 12.66 107 VAL A C 1
ATOM 862 O O . VAL A 1 107 ? 11.305 -2.301 -10.133 1.00 14.07 107 VAL A O 1
ATOM 866 N N . ASP A 1 108 ? 10.302 -1.986 -8.141 1.00 11.36 108 ASP A N 1
ATOM 867 C CA . ASP A 1 108 ? 10.955 -3.131 -7.513 1.00 11.06 108 ASP A CA 1
ATOM 868 C C . ASP A 1 108 ? 10.730 -4.433 -8.275 1.00 13.75 108 ASP A C 1
ATOM 869 O O . ASP A 1 108 ? 9.596 -4.828 -8.534 1.00 12.11 108 ASP A O 1
ATOM 874 N N . ILE A 1 109 ? 11.829 -5.102 -8.615 1.00 14.99 109 ILE A N 1
ATOM 875 C CA . ILE A 1 109 ? 11.772 -6.345 -9.376 1.00 16.07 109 ILE A CA 1
ATOM 876 C C . ILE A 1 109 ? 10.972 -7.461 -8.705 1.00 14.07 109 ILE A C 1
ATOM 877 O O . ILE A 1 109 ? 10.227 -8.176 -9.378 1.00 14.74 109 ILE A O 1
ATOM 882 N N . ASP A 1 110 ? 11.125 -7.616 -7.393 1.00 15.96 110 ASP A N 1
ATOM 883 C CA . ASP A 1 110 ? 10.393 -8.660 -6.680 1.00 13.05 110 ASP A CA 1
ATOM 884 C C . ASP A 1 110 ? 8.893 -8.368 -6.701 1.00 12.09 110 ASP A C 1
ATOM 885 O O . ASP A 1 110 ? 8.073 -9.282 -6.818 1.00 12.11 110 ASP A O 1
ATOM 890 N N . TRP A 1 111 ? 8.541 -7.091 -6.598 1.00 11.11 111 TRP A N 1
ATOM 891 C CA . TRP A 1 111 ? 7.141 -6.686 -6.613 1.00 10.94 111 TRP A CA 1
ATOM 892 C C . TRP A 1 111 ? 6.510 -6.971 -7.981 1.00 11.23 111 TRP A C 1
ATOM 893 O O . TRP A 1 111 ? 5.386 -7.465 -8.061 1.00 11.66 111 TRP A O 1
ATOM 904 N N . VAL A 1 112 ? 7.233 -6.670 -9.058 1.00 10.95 112 VAL A N 1
ATOM 905 C CA . VAL A 1 112 ? 6.707 -6.913 -10.396 1.00 10.52 112 VAL A CA 1
ATOM 906 C C . VAL A 1 112 ? 6.540 -8.411 -10.661 1.00 10.17 112 VAL A C 1
ATOM 907 O O . VAL A 1 112 ? 5.601 -8.831 -11.334 1.00 10.46 112 VAL A O 1
ATOM 911 N N . LYS A 1 113 ? 7.448 -9.226 -10.135 1.00 11.52 113 LYS A N 1
ATOM 912 C CA . LYS A 1 113 ? 7.322 -10.663 -10.334 1.00 10.45 113 LYS A CA 1
ATOM 913 C C . LYS A 1 113 ? 6.068 -11.161 -9.626 1.00 13.29 113 LYS A C 1
ATOM 914 O O . LYS A 1 113 ? 5.336 -11.986 -10.165 1.00 13.17 113 LYS A O 1
ATOM 920 N N . LYS A 1 114 ? 5.814 -10.650 -8.424 1.00 12.40 114 LYS A N 1
ATOM 921 C CA . LYS A 1 114 ? 4.629 -11.059 -7.675 1.00 13.44 114 LYS A CA 1
ATOM 922 C C . LYS A 1 114 ? 3.368 -10.575 -8.393 1.00 10.91 114 LYS A C 1
ATOM 923 O O . LYS A 1 114 ? 2.361 -11.281 -8.451 1.00 12.83 114 LYS A O 1
ATOM 929 N N . LEU A 1 115 ? 3.432 -9.369 -8.948 1.00 11.55 115 LEU A N 1
ATOM 930 C CA . LEU A 1 115 ? 2.303 -8.792 -9.670 1.00 9.42 115 LEU A CA 1
ATOM 931 C C . LEU A 1 115 ? 1.840 -9.701 -10.807 1.00 13.95 115 LEU A C 1
ATOM 932 O O . LEU A 1 115 ? 0.647 -9.930 -10.991 1.00 13.46 115 LEU A O 1
ATOM 937 N N . TYR A 1 116 ? 2.798 -10.229 -11.561 1.00 11.60 116 TYR A N 1
ATOM 938 C CA . TYR A 1 116 ? 2.487 -11.086 -12.696 1.00 11.65 116 TYR A CA 1
ATOM 939 C C . TYR A 1 116 ? 2.394 -12.573 -12.373 1.00 12.70 116 TYR A C 1
ATOM 940 O O . TYR A 1 116 ? 2.291 -13.402 -13.285 1.00 13.07 116 TYR A O 1
ATOM 949 N N . SER A 1 117 ? 2.413 -12.916 -11.090 1.00 11.32 117 SER A N 1
ATOM 950 C CA . SER A 1 117 ? 2.350 -14.320 -10.697 1.00 15.86 117 SER A CA 1
ATOM 951 C C . SER A 1 117 ? 1.039 -15.007 -11.077 1.00 16.81 117 SER A C 1
ATOM 952 O O . SER A 1 117 ? 0.911 -16.218 -10.926 1.00 21.20 117 SER A O 1
ATOM 955 N N . PHE A 1 118 ? 0.069 -14.248 -11.577 1.00 18.11 118 PHE A N 1
ATOM 956 C CA . PHE A 1 118 ? -1.202 -14.842 -11.985 1.00 17.44 118 PHE A CA 1
ATOM 957 C C . PHE A 1 118 ? -1.068 -15.490 -13.361 1.00 20.31 118 PHE A C 1
ATOM 958 O O . PHE A 1 118 ? -1.928 -16.267 -13.779 1.00 22.24 118 PHE A O 1
ATOM 966 N N . ALA A 1 119 ? 0.013 -15.164 -14.062 1.00 17.01 119 ALA A N 1
ATOM 967 C CA . ALA A 1 119 ? 0.252 -15.691 -15.402 1.00 17.56 119 ALA A CA 1
ATOM 968 C C . ALA A 1 119 ? 1.191 -16.887 -15.403 1.00 17.80 119 ALA A C 1
ATOM 969 O O . ALA A 1 119 ? 2.177 -16.917 -14.669 1.00 17.56 119 ALA A O 1
ATOM 971 N N . ILE A 1 120 ? 0.885 -17.872 -16.242 1.00 17.16 120 ILE A N 1
ATOM 972 C CA . ILE A 1 120 ? 1.718 -19.064 -16.331 1.00 17.22 120 ILE A CA 1
ATOM 973 C C . ILE A 1 120 ? 3.046 -18.755 -17.010 1.00 15.50 120 ILE A C 1
ATOM 974 O O . ILE A 1 120 ? 3.137 -17.865 -17.857 1.00 20.60 120 ILE A O 1
ATOM 979 N N . LYS A 1 121 ? 4.073 -19.502 -16.628 1.00 17.12 121 LYS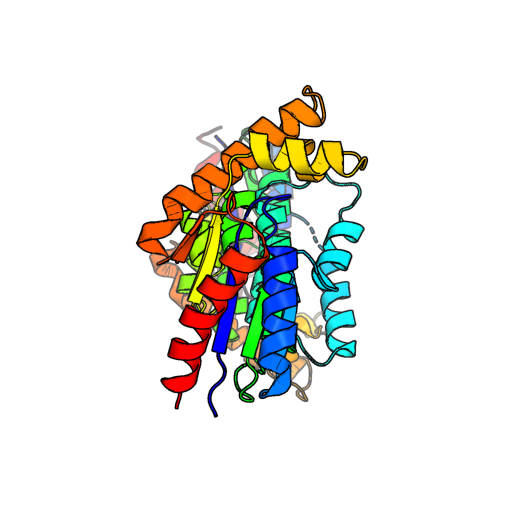 A N 1
ATOM 980 C CA . LYS A 1 121 ? 5.389 -19.333 -17.219 1.00 18.20 121 LYS A CA 1
ATOM 981 C C . LYS A 1 121 ? 5.391 -20.093 -18.539 1.00 14.40 121 LYS A C 1
ATOM 982 O O . LYS A 1 121 ? 4.724 -21.124 -18.673 1.00 16.08 121 LYS A O 1
ATOM 988 N N . PRO A 1 122 ? 6.128 -19.588 -19.537 1.00 14.46 122 PRO A N 1
ATOM 989 C CA . PRO A 1 122 ? 6.175 -20.272 -20.834 1.00 13.94 122 PRO A CA 1
ATOM 990 C C . PRO A 1 122 ? 6.754 -21.674 -20.710 1.00 14.05 122 PRO A C 1
ATOM 991 O O . PRO A 1 122 ? 7.551 -21.950 -19.813 1.00 15.06 122 PRO A O 1
ATOM 995 N N . ASP A 1 123 ? 6.347 -22.563 -21.610 1.00 12.92 123 ASP A N 1
ATOM 996 C CA . ASP A 1 123 ? 6.885 -23.916 -21.624 1.00 12.68 123 ASP A CA 1
ATOM 997 C C . ASP A 1 123 ? 8.337 -23.783 -22.068 1.00 12.85 123 ASP A C 1
ATOM 998 O O . ASP A 1 123 ? 9.195 -24.585 -21.705 1.00 14.39 123 ASP A O 1
ATOM 1003 N N . ILE A 1 124 ? 8.600 -22.754 -22.865 1.00 11.91 124 ILE A N 1
ATOM 1004 C CA . ILE A 1 124 ? 9.946 -22.471 -23.333 1.00 11.57 124 ILE A CA 1
ATOM 1005 C C . ILE A 1 124 ? 10.050 -20.987 -23.676 1.00 13.03 124 ILE A C 1
ATOM 1006 O O . ILE A 1 124 ? 9.144 -20.412 -24.278 1.00 11.15 124 ILE A O 1
ATOM 1011 N N . THR A 1 125 ? 11.142 -20.364 -23.250 1.00 10.47 125 THR A N 1
ATOM 1012 C CA . THR A 1 125 ? 11.374 -18.956 -23.530 1.00 9.78 125 THR A CA 1
ATOM 1013 C C . THR A 1 125 ? 12.702 -18.827 -24.249 1.00 10.06 125 THR A C 1
ATOM 1014 O O . THR A 1 125 ? 13.735 -19.251 -23.727 1.00 10.91 125 THR A O 1
ATOM 1018 N N . PHE A 1 126 ? 12.665 -18.263 -25.452 1.00 9.35 126 PHE A N 1
ATOM 1019 C CA . PHE A 1 126 ? 13.877 -18.054 -26.229 1.00 8.60 126 PHE A CA 1
ATOM 1020 C C . PHE A 1 126 ? 14.316 -16.610 -26.082 1.00 10.57 126 PHE A C 1
ATOM 1021 O O . PHE A 1 126 ? 13.543 -15.686 -26.328 1.00 12.41 126 PHE A O 1
ATOM 1029 N N . TYR A 1 127 ? 15.562 -16.428 -25.676 1.00 9.49 127 TYR A N 1
ATOM 1030 C CA . TYR A 1 127 ? 16.132 -15.100 -25.519 1.00 6.64 127 TYR A CA 1
ATOM 1031 C C . TYR A 1 127 ? 17.066 -14.919 -26.716 1.00 10.56 127 TYR A C 1
ATOM 1032 O O . TYR A 1 127 ? 18.126 -15.541 -26.786 1.00 11.08 127 TYR A O 1
ATOM 1041 N N . ILE A 1 128 ? 16.644 -14.100 -27.677 1.00 8.96 128 ILE A N 1
ATOM 1042 C CA . ILE A 1 128 ? 17.455 -13.838 -28.867 1.00 10.04 128 ILE A CA 1
ATOM 1043 C C . ILE A 1 128 ? 18.398 -12.712 -28.461 1.00 11.49 128 ILE A C 1
ATOM 1044 O O . ILE A 1 128 ? 18.086 -11.530 -28.612 1.00 13.19 128 ILE A O 1
ATOM 1049 N N . ARG A 1 129 ? 19.559 -13.107 -27.948 1.00 10.36 129 ARG A N 1
ATOM 1050 C CA . ARG A 1 129 ? 20.556 -12.179 -27.429 1.00 11.51 129 ARG A CA 1
ATOM 1051 C C . ARG A 1 129 ? 21.506 -11.585 -28.457 1.00 13.43 129 ARG A C 1
ATOM 1052 O O . ARG A 1 129 ? 22.139 -12.299 -29.231 1.00 12.76 129 ARG A O 1
ATOM 1060 N N . VAL A 1 130 ? 21.602 -10.262 -28.449 1.00 13.83 130 VAL A N 1
ATOM 1061 C CA . VAL A 1 130 ? 22.490 -9.560 -29.364 1.00 16.04 130 VAL A CA 1
ATOM 1062 C C . VAL A 1 130 ? 22.859 -8.216 -28.758 1.00 15.23 130 VAL A C 1
ATOM 1063 O O . VAL A 1 130 ? 22.067 -7.614 -28.037 1.00 15.85 130 VAL A O 1
ATOM 1067 N N . SER A 1 131 ? 24.071 -7.757 -29.042 1.00 15.74 131 SER A N 1
ATOM 1068 C CA . SER A 1 131 ? 24.542 -6.479 -28.525 1.00 16.12 131 SER A CA 1
ATOM 1069 C C . SER A 1 131 ? 23.729 -5.320 -29.085 1.00 15.43 131 SER A C 1
ATOM 1070 O O . SER A 1 131 ? 23.317 -5.341 -30.244 1.00 14.71 131 SER A O 1
ATOM 1073 N N . PRO A 1 132 ? 23.453 -4.303 -28.253 1.00 13.05 132 PRO A N 1
ATOM 1074 C CA . PRO A 1 132 ? 22.689 -3.155 -28.740 1.00 13.34 132 PRO A CA 1
ATOM 1075 C C . PRO A 1 132 ? 23.411 -2.519 -29.928 1.00 12.21 132 PRO A C 1
ATOM 1076 O O . PRO A 1 132 ? 22.781 -1.973 -30.824 1.00 14.62 132 PRO A O 1
ATOM 1080 N N . ASP A 1 133 ? 24.740 -2.601 -29.929 1.00 14.91 133 ASP A N 1
ATOM 1081 C CA . ASP A 1 133 ? 25.527 -2.033 -31.018 1.00 18.05 133 ASP A CA 1
ATOM 1082 C C . ASP A 1 133 ? 25.193 -2.712 -32.338 1.00 17.79 133 ASP A C 1
ATOM 1083 O O . ASP A 1 133 ? 25.058 -2.050 -33.366 1.00 18.94 133 ASP A O 1
ATOM 1088 N N . ILE A 1 134 ? 25.051 -4.034 -32.310 1.00 19.07 134 ILE A N 1
ATOM 1089 C CA . ILE A 1 134 ? 24.718 -4.768 -33.524 1.00 17.68 134 ILE A CA 1
ATOM 1090 C C . ILE A 1 134 ? 23.273 -4.487 -33.922 1.00 17.36 134 ILE A C 1
ATOM 1091 O O . ILE A 1 134 ? 22.981 -4.276 -35.097 1.00 17.78 134 ILE A O 1
ATOM 1096 N N . ALA A 1 135 ? 22.375 -4.471 -32.942 1.00 15.28 135 ALA A N 1
ATOM 1097 C CA . ALA A 1 135 ? 20.971 -4.192 -33.210 1.00 14.95 135 ALA A CA 1
ATOM 1098 C C . ALA A 1 135 ? 20.842 -2.805 -33.843 1.00 15.46 135 ALA A C 1
ATOM 1099 O O . ALA A 1 135 ? 20.084 -2.620 -34.794 1.00 18.37 135 ALA A O 1
ATOM 1101 N N . LEU A 1 136 ? 21.595 -1.835 -33.328 1.00 17.71 136 LEU A N 1
ATOM 1102 C CA . LEU A 1 136 ? 21.550 -0.483 -33.875 1.00 19.29 136 LEU A CA 1
ATOM 1103 C C . LEU A 1 136 ? 22.030 -0.471 -35.328 1.00 19.69 136 LEU A C 1
ATOM 1104 O O . LEU A 1 136 ? 21.406 0.156 -36.182 1.00 23.64 136 LEU A O 1
ATOM 1109 N N . GLU A 1 137 ? 23.136 -1.160 -35.602 1.00 20.08 137 GLU A N 1
ATOM 1110 C CA . GLU A 1 137 ? 23.675 -1.225 -36.963 1.00 24.64 137 GLU A CA 1
ATOM 1111 C C . GLU A 1 137 ? 22.634 -1.740 -37.947 1.00 25.59 137 GLU A C 1
ATOM 1112 O O . GLU A 1 137 ? 22.523 -1.248 -39.070 1.00 24.15 137 GLU A O 1
ATOM 1118 N N . ARG A 1 138 ? 21.879 -2.749 -37.526 1.00 23.64 138 ARG A N 1
ATOM 1119 C CA . ARG A 1 138 ? 20.852 -3.331 -38.377 1.00 22.78 138 ARG A CA 1
ATOM 1120 C C . ARG A 1 138 ? 19.753 -2.328 -38.676 1.00 24.67 138 ARG A C 1
ATOM 1121 O O . ARG A 1 138 ? 19.265 -2.247 -39.802 1.00 24.73 138 ARG A O 1
ATOM 1129 N N . ILE A 1 139 ? 19.356 -1.571 -37.659 1.00 24.18 139 ILE A N 1
ATOM 1130 C CA . ILE A 1 139 ? 18.314 -0.572 -37.834 1.00 25.56 139 ILE A CA 1
ATOM 1131 C C . ILE A 1 139 ? 18.816 0.530 -38.766 1.00 26.64 139 ILE A C 1
ATOM 1132 O O . ILE A 1 139 ? 18.083 0.994 -39.639 1.00 29.11 139 ILE A O 1
ATOM 1137 N N . LYS A 1 140 ? 20.069 0.938 -38.587 1.00 26.32 140 LYS A N 1
ATOM 1138 C CA . LYS A 1 140 ? 20.649 1.973 -39.438 1.00 29.45 140 LYS A CA 1
ATOM 1139 C C . LYS A 1 140 ? 20.659 1.529 -40.897 1.00 31.17 140 LYS A C 1
ATOM 1140 O O . LYS A 1 140 ? 20.234 2.273 -41.782 1.00 29.65 140 LYS A O 1
ATOM 1146 N N . LYS A 1 141 ? 21.144 0.315 -41.143 1.00 30.98 141 LYS A N 1
ATOM 1147 C CA . LYS A 1 141 ? 21.206 -0.214 -42.500 1.00 32.84 141 LYS A CA 1
ATOM 1148 C C . LYS A 1 141 ? 19.836 -0.357 -43.149 1.00 34.65 141 LYS A C 1
ATOM 1149 O O . LYS A 1 141 ? 19.723 -0.312 -44.374 1.00 35.41 141 LYS A O 1
ATOM 1155 N N . SER A 1 142 ? 18.798 -0.531 -42.335 1.00 35.49 142 SER A N 1
ATOM 1156 C CA . SER A 1 142 ? 17.443 -0.675 -42.859 1.00 36.93 142 SER A CA 1
ATOM 1157 C C . SER A 1 142 ? 16.895 0.685 -43.286 1.00 38.44 142 SER A C 1
ATOM 1158 O O . SER A 1 142 ? 15.823 0.773 -43.882 1.00 39.78 142 SER A O 1
ATOM 1161 N N . LYS A 1 143 ? 17.647 1.736 -42.972 1.00 40.66 143 LYS A N 1
ATOM 1162 C CA . LYS A 1 143 ? 17.291 3.113 -43.315 1.00 44.15 143 LYS A CA 1
ATOM 1163 C C . LYS A 1 143 ? 16.199 3.759 -42.461 1.00 43.61 143 LYS A C 1
ATOM 1164 O O . LYS A 1 143 ? 15.924 4.949 -42.618 1.00 44.29 143 LYS A O 1
ATOM 1170 N N . ARG A 1 144 ? 15.576 3.002 -41.562 1.00 42.55 144 ARG A N 1
ATOM 1171 C CA . ARG A 1 144 ? 14.521 3.576 -40.728 1.00 42.28 144 ARG A CA 1
ATOM 1172 C C . ARG A 1 144 ? 15.091 4.273 -39.498 1.00 42.32 144 ARG A C 1
ATOM 1173 O O . ARG A 1 144 ? 16.193 3.958 -39.048 1.00 41.38 144 ARG A O 1
ATOM 1181 N N . LYS A 1 145 ? 14.335 5.225 -38.960 1.00 40.38 145 LYS A N 1
ATOM 1182 C CA . LYS A 1 145 ? 14.768 5.963 -37.782 1.00 38.94 145 LYS A CA 1
ATOM 1183 C C . LYS A 1 145 ? 14.416 5.251 -36.485 1.00 35.52 145 LYS A C 1
ATOM 1184 O O . LYS A 1 145 ? 13.495 4.437 -36.428 1.00 35.29 145 LYS A O 1
ATOM 1190 N N . ILE A 1 146 ? 15.167 5.580 -35.443 1.00 32.64 146 ILE A N 1
ATOM 1191 C CA . ILE A 1 146 ? 14.965 5.010 -34.120 1.00 28.44 146 ILE A CA 1
ATOM 1192 C C . ILE A 1 146 ? 13.800 5.735 -33.463 1.00 26.63 146 ILE A C 1
ATOM 1193 O O . ILE A 1 146 ? 13.755 6.964 -33.456 1.00 27.32 146 ILE A O 1
ATOM 1198 N N . LYS A 1 147 ? 12.856 4.975 -32.919 1.00 24.86 147 LYS A N 1
ATOM 1199 C CA . LYS A 1 147 ? 11.695 5.561 -32.260 1.00 23.69 147 LYS A CA 1
ATOM 1200 C C . LYS A 1 147 ? 12.046 5.989 -30.840 1.00 22.93 147 LYS A C 1
ATOM 1201 O O . LYS A 1 147 ? 12.912 5.394 -30.198 1.00 19.98 147 LYS A O 1
ATOM 1207 N N . PRO A 1 148 ? 11.380 7.038 -30.332 1.00 23.13 148 PRO A N 1
ATOM 1208 C CA . PRO A 1 148 ? 11.648 7.518 -28.974 1.00 21.22 148 PRO A CA 1
ATOM 1209 C C . PRO A 1 148 ? 11.564 6.388 -27.949 1.00 18.97 148 PRO A C 1
ATOM 1210 O O . PRO A 1 148 ? 12.370 6.321 -27.024 1.00 18.72 148 PRO A O 1
ATOM 1214 N N . GLN A 1 149 ? 10.592 5.498 -28.126 1.00 21.08 149 GLN A N 1
ATOM 1215 C CA . GLN A 1 149 ? 10.414 4.369 -27.219 1.00 23.26 149 GLN A CA 1
ATOM 1216 C C . GLN A 1 149 ? 11.627 3.442 -27.248 1.00 20.99 149 GLN A C 1
ATOM 1217 O O . GLN A 1 149 ? 12.030 2.904 -26.220 1.00 21.41 149 GLN A O 1
ATOM 1223 N N . GLU A 1 150 ? 12.200 3.247 -28.432 1.00 20.30 150 GLU A N 1
ATOM 1224 C CA . GLU A 1 150 ? 13.364 2.378 -28.572 1.00 17.52 150 GLU A CA 1
ATOM 1225 C C . GLU A 1 150 ? 14.604 3.029 -27.971 1.00 15.95 150 GLU A C 1
ATOM 1226 O O . GLU A 1 150 ? 15.581 2.352 -27.655 1.00 15.25 150 GLU A O 1
ATOM 1232 N N . ALA A 1 151 ? 14.559 4.349 -27.822 1.00 15.66 151 ALA A N 1
ATOM 1233 C CA . ALA A 1 151 ? 15.678 5.091 -27.259 1.00 14.96 151 ALA A CA 1
ATOM 1234 C C . ALA A 1 151 ? 15.444 5.437 -25.793 1.00 14.99 151 ALA A C 1
ATOM 1235 O O . ALA A 1 151 ? 16.240 6.154 -25.190 1.00 14.98 151 ALA A O 1
ATOM 1237 N N . GLY A 1 152 ? 14.358 4.919 -25.220 1.00 15.52 152 GLY A N 1
ATOM 1238 C CA . GLY A 1 152 ? 14.040 5.215 -23.831 1.00 14.58 152 GLY A CA 1
ATOM 1239 C C . GLY A 1 152 ? 14.030 6.719 -23.607 1.00 14.47 152 GLY A C 1
ATOM 1240 O O . GLY A 1 152 ? 14.530 7.212 -22.597 1.00 15.25 152 GLY A O 1
ATOM 1241 N N . ALA A 1 153 ? 13.444 7.442 -24.556 1.00 17.51 153 ALA A N 1
ATOM 1242 C CA . ALA A 1 153 ? 13.386 8.900 -24.506 1.00 17.64 153 ALA A CA 1
ATOM 1243 C C . ALA A 1 153 ? 12.776 9.495 -23.240 1.00 18.69 153 ALA A C 1
ATOM 1244 O O . ALA A 1 153 ? 13.074 10.641 -22.890 1.00 18.94 153 ALA A O 1
ATOM 1246 N N . ASP A 1 154 ? 11.925 8.743 -22.550 1.00 16.37 154 ASP A N 1
ATOM 1247 C CA . ASP A 1 154 ? 11.325 9.270 -21.331 1.00 17.68 154 ASP A CA 1
ATOM 1248 C C . ASP A 1 154 ? 12.359 9.316 -20.208 1.00 19.01 154 ASP A C 1
ATOM 1249 O O . ASP A 1 154 ? 12.283 10.163 -19.320 1.00 22.38 154 ASP A O 1
ATOM 1254 N N . ILE A 1 155 ? 13.336 8.414 -20.264 1.00 16.40 155 ILE A N 1
ATOM 1255 C CA . ILE A 1 155 ? 14.388 8.355 -19.253 1.00 16.48 155 ILE A CA 1
ATOM 1256 C C . ILE A 1 155 ? 15.612 9.171 -19.665 1.00 14.47 155 ILE A C 1
ATOM 1257 O O . ILE A 1 155 ? 16.246 9.820 -18.829 1.00 15.41 155 ILE A O 1
ATOM 1262 N N . PHE A 1 156 ? 15.942 9.126 -20.954 1.00 14.16 156 PHE A N 1
ATOM 1263 C CA . PHE A 1 156 ? 17.120 9.819 -21.475 1.00 14.93 156 PHE A CA 1
ATOM 1264 C C . PHE A 1 156 ? 16.797 10.822 -22.576 1.00 16.39 156 PHE A C 1
ATOM 1265 O O . PHE A 1 156 ? 17.253 10.680 -23.713 1.00 17.33 156 PHE A O 1
ATOM 1273 N N . PRO A 1 157 ? 16.019 11.863 -22.249 1.00 14.86 157 PRO A N 1
ATOM 1274 C CA . PRO A 1 157 ? 15.644 12.882 -23.231 1.00 16.97 157 PRO A CA 1
ATOM 1275 C C . PRO A 1 157 ? 16.804 13.725 -23.764 1.00 18.10 157 PRO A C 1
ATOM 1276 O O . PRO A 1 157 ? 16.684 14.353 -24.815 1.00 21.58 157 PRO A O 1
ATOM 1280 N N . GLY A 1 158 ? 17.924 13.730 -23.049 1.00 20.32 158 GLY A N 1
ATOM 1281 C CA . GLY A 1 158 ? 19.068 14.513 -23.484 1.00 19.69 158 GLY A CA 1
ATOM 1282 C C . GLY A 1 158 ? 19.998 13.811 -24.457 1.00 22.19 158 GLY A C 1
ATOM 1283 O O . GLY A 1 158 ? 20.935 14.420 -24.977 1.00 22.79 158 GLY A O 1
ATOM 1284 N N . LEU A 1 159 ? 19.746 12.532 -24.714 1.00 17.16 159 LEU A N 1
ATOM 1285 C CA . LEU A 1 159 ? 20.586 11.766 -25.629 1.00 16.77 159 LEU A CA 1
ATOM 1286 C C . LEU A 1 159 ? 20.013 11.704 -27.038 1.00 17.60 159 LEU A C 1
ATOM 1287 O O . LEU A 1 159 ? 18.801 11.829 -27.237 1.00 20.53 159 LEU A O 1
ATOM 1292 N N . SER A 1 160 ? 20.889 11.517 -28.019 1.00 16.77 160 SER A N 1
ATOM 1293 C CA . SER A 1 160 ? 20.443 11.390 -29.397 1.00 17.90 160 SER A CA 1
ATOM 1294 C C . SER A 1 160 ? 19.692 10.062 -29.456 1.00 16.92 160 SER A C 1
ATOM 1295 O O . SER A 1 160 ? 19.827 9.231 -28.557 1.00 17.46 160 SER A O 1
ATOM 1298 N N . PRO A 1 161 ? 18.881 9.849 -30.500 1.00 18.22 161 PRO A N 1
ATOM 1299 C CA . PRO A 1 161 ? 18.147 8.584 -30.592 1.00 18.61 161 PRO A CA 1
ATOM 1300 C C . PRO A 1 161 ? 19.102 7.388 -30.601 1.00 19.39 161 PRO A C 1
ATOM 1301 O O . PRO A 1 161 ? 18.798 6.332 -30.042 1.00 17.17 161 PRO A O 1
ATOM 1305 N N . GLU A 1 162 ? 20.258 7.560 -31.234 1.00 17.85 162 GLU A N 1
ATOM 1306 C CA . GLU A 1 162 ? 21.250 6.493 -31.316 1.00 18.30 162 GLU A CA 1
ATOM 1307 C C . GLU A 1 162 ? 21.854 6.170 -29.949 1.00 17.20 162 GLU A C 1
ATOM 1308 O O . GLU A 1 162 ? 21.914 5.008 -29.547 1.00 17.96 162 GLU A O 1
ATOM 1314 N N . GLU A 1 163 ? 22.304 7.198 -29.240 1.00 17.37 163 GLU A N 1
ATOM 1315 C CA . GLU A 1 163 ? 22.898 6.998 -27.923 1.00 16.00 163 GLU A CA 1
ATOM 1316 C C . GLU A 1 163 ? 21.847 6.520 -26.928 1.00 13.30 163 GLU A C 1
ATOM 1317 O O . GLU A 1 163 ? 22.148 5.726 -26.041 1.00 15.13 163 GLU A O 1
ATOM 1323 N N . GLY A 1 164 ? 20.618 7.005 -27.081 1.00 15.19 164 GLY A N 1
ATOM 1324 C CA . GLY A 1 164 ? 19.545 6.592 -26.192 1.00 12.46 164 GLY A CA 1
ATOM 1325 C C . GLY A 1 164 ? 19.248 5.118 -26.400 1.00 13.44 164 GLY A C 1
ATOM 1326 O O . GLY A 1 164 ? 19.051 4.362 -25.445 1.00 12.60 164 GLY A O 1
ATOM 1327 N N . PHE A 1 165 ? 19.219 4.707 -27.663 1.00 14.56 165 PHE A N 1
ATOM 1328 C CA . PHE A 1 165 ? 18.970 3.309 -28.000 1.00 14.08 165 PHE A CA 1
ATOM 1329 C C . PHE A 1 165 ? 20.029 2.418 -27.353 1.00 15.30 165 PHE A C 1
ATOM 1330 O O . PHE A 1 165 ? 19.705 1.426 -26.697 1.00 12.69 165 PHE A O 1
ATOM 1338 N N . LEU A 1 166 ? 21.296 2.775 -27.528 1.00 14.13 166 LEU A N 1
ATOM 1339 C CA . LEU A 1 166 ? 22.379 1.986 -26.952 1.00 13.86 166 LEU A CA 1
ATOM 1340 C C . LEU A 1 166 ? 22.307 1.891 -25.430 1.00 13.51 166 LEU A C 1
ATOM 1341 O O . LEU A 1 166 ? 22.499 0.815 -24.856 1.00 14.55 166 LEU A O 1
ATOM 1346 N N . LYS A 1 167 ? 22.035 3.011 -24.768 1.00 13.46 167 LYS A N 1
ATOM 1347 C CA . LYS A 1 167 ? 21.961 3.005 -23.313 1.00 12.41 167 LYS A CA 1
ATOM 1348 C C . LYS A 1 167 ? 20.731 2.266 -22.802 1.00 11.82 167 LYS A C 1
ATOM 1349 O O . LYS A 1 167 ? 20.834 1.408 -21.923 1.00 13.09 167 LYS A O 1
ATOM 1355 N N . TYR A 1 168 ? 19.572 2.590 -23.364 1.00 11.81 168 TYR A N 1
ATOM 1356 C CA . TYR A 1 168 ? 18.324 1.968 -22.938 1.00 11.72 168 TYR A CA 1
ATOM 1357 C C . TYR A 1 168 ? 18.242 0.476 -23.262 1.00 12.41 168 TYR A C 1
ATOM 1358 O O . TYR A 1 168 ? 17.910 -0.335 -22.390 1.00 11.25 168 TYR A O 1
ATOM 1367 N N . GLN A 1 169 ? 18.540 0.104 -24.504 1.00 12.38 169 GLN A N 1
ATOM 1368 C CA . GLN A 1 169 ? 18.480 -1.311 -24.864 1.00 11.72 169 GLN A CA 1
ATOM 1369 C C . GLN A 1 169 ? 19.560 -2.072 -24.097 1.00 13.46 169 GLN A C 1
ATOM 1370 O O . GLN A 1 169 ? 19.436 -3.274 -23.865 1.00 10.51 169 GLN A O 1
ATOM 1376 N N . GLY A 1 170 ? 20.618 -1.367 -23.699 1.00 11.99 170 GLY A N 1
ATOM 1377 C CA . GLY A 1 170 ? 21.676 -1.999 -22.933 1.00 10.04 170 GLY A CA 1
ATOM 1378 C C . GLY A 1 170 ? 21.142 -2.373 -21.563 1.00 12.43 170 GLY A C 1
ATOM 1379 O O . GLY A 1 170 ? 21.431 -3.451 -21.042 1.00 11.62 170 GLY A O 1
ATOM 1380 N N . LEU A 1 171 ? 20.349 -1.480 -20.977 1.00 10.56 171 LEU A N 1
ATOM 1381 C CA . LEU A 1 171 ? 19.766 -1.739 -19.664 1.00 11.02 171 LEU A CA 1
ATOM 1382 C C . LEU A 1 171 ? 18.757 -2.882 -19.753 1.00 10.63 171 LEU A C 1
ATOM 1383 O O . LEU A 1 171 ? 18.683 -3.718 -18.849 1.00 10.99 171 LEU A O 1
ATOM 1388 N N . ILE A 1 172 ? 17.983 -2.918 -20.838 1.00 9.78 172 ILE A N 1
ATOM 1389 C CA . ILE A 1 172 ? 17.007 -3.992 -21.029 1.00 10.34 172 ILE A CA 1
ATOM 1390 C C . ILE A 1 172 ? 17.773 -5.315 -21.132 1.00 9.96 172 ILE A C 1
ATOM 1391 O O . ILE A 1 172 ? 17.380 -6.319 -20.535 1.00 10.08 172 ILE A O 1
ATOM 1396 N N . THR A 1 173 ? 18.873 -5.305 -21.880 1.00 9.53 173 THR A N 1
ATOM 1397 C CA . THR A 1 173 ? 19.701 -6.495 -22.047 1.00 9.41 173 THR A CA 1
ATOM 1398 C C . THR A 1 173 ? 20.215 -6.974 -20.692 1.00 10.80 173 THR A C 1
ATOM 1399 O O . THR A 1 173 ? 20.245 -8.170 -20.415 1.00 9.76 173 THR A O 1
ATOM 1403 N N . GLU A 1 174 ? 20.622 -6.038 -19.839 1.00 10.55 174 GLU A N 1
ATOM 1404 C CA . GLU A 1 174 ? 21.119 -6.426 -18.530 1.00 10.67 174 GLU A CA 1
ATOM 1405 C C . GLU A 1 174 ? 20.043 -7.129 -17.717 1.00 12.53 174 GLU A C 1
ATOM 1406 O O . GLU A 1 174 ? 20.337 -8.090 -17.006 1.00 11.36 174 GLU A O 1
ATOM 1412 N N . VAL A 1 175 ? 18.801 -6.661 -17.816 1.00 10.67 175 VAL A N 1
ATOM 1413 C CA . VAL A 1 175 ? 17.719 -7.312 -17.078 1.00 10.09 175 VAL A CA 1
ATOM 1414 C C . VAL A 1 175 ? 17.520 -8.732 -17.606 1.00 8.98 175 VAL A C 1
ATOM 1415 O O . VAL A 1 175 ? 17.449 -9.685 -16.831 1.00 10.11 175 VAL A O 1
ATOM 1419 N N . TYR A 1 176 ? 17.431 -8.880 -18.924 1.00 9.05 176 TYR A N 1
ATOM 1420 C CA . TYR A 1 176 ? 17.261 -10.208 -19.503 1.00 9.60 176 TYR A CA 1
ATOM 1421 C C . TYR A 1 176 ? 18.385 -11.135 -19.052 1.00 10.32 176 TYR A C 1
ATOM 1422 O O . TYR A 1 176 ? 18.141 -12.284 -18.680 1.00 10.27 176 TYR A O 1
ATOM 1431 N N . ASP A 1 177 ? 19.620 -10.642 -19.094 1.00 9.59 177 ASP A N 1
ATOM 1432 C CA . ASP A 1 177 ? 20.758 -11.458 -18.685 1.00 10.73 177 ASP A CA 1
ATOM 1433 C C . ASP A 1 177 ? 20.612 -11.930 -17.242 1.00 10.59 177 ASP A C 1
ATOM 1434 O O . ASP A 1 177 ? 20.934 -13.073 -16.921 1.00 12.66 177 ASP A O 1
ATOM 1439 N N . LYS A 1 178 ? 20.124 -11.047 -16.374 1.00 11.35 178 LYS A N 1
ATOM 1440 C CA . LYS A 1 178 ? 19.956 -11.392 -14.969 1.00 10.90 178 LYS A CA 1
ATOM 1441 C C . LYS A 1 178 ? 18.807 -12.366 -14.738 1.00 11.54 178 LYS A C 1
ATOM 1442 O O . LYS A 1 178 ? 18.746 -13.021 -13.697 1.00 14.42 178 LYS A O 1
ATOM 1448 N N . LEU A 1 179 ? 17.910 -12.476 -15.715 1.00 10.28 179 LEU A N 1
ATOM 1449 C CA . LEU A 1 179 ? 16.763 -13.374 -15.604 1.00 9.42 179 LEU A CA 1
ATOM 1450 C C . LEU A 1 179 ? 17.009 -14.764 -16.178 1.00 10.21 179 LEU A C 1
ATOM 1451 O O . LEU A 1 179 ? 16.275 -15.694 -15.864 1.00 11.77 179 LEU A O 1
ATOM 1456 N N . VAL A 1 180 ? 18.030 -14.897 -17.022 1.00 10.22 180 VAL A N 1
ATOM 1457 C CA . VAL A 1 180 ? 18.333 -16.166 -17.680 1.00 8.26 180 VAL A CA 1
ATOM 1458 C C . VAL A 1 180 ? 18.304 -17.405 -16.796 1.00 9.35 180 VAL A C 1
ATOM 1459 O O . VAL A 1 180 ? 17.614 -18.372 -17.114 1.00 11.57 180 VAL A O 1
ATOM 1463 N N . LYS A 1 181 ? 19.054 -17.393 -15.699 1.00 10.83 181 LYS A N 1
ATOM 1464 C CA . LYS A 1 181 ? 19.086 -18.565 -14.838 1.00 12.49 181 LYS A CA 1
ATOM 1465 C C . LYS A 1 181 ? 17.798 -18.823 -14.072 1.00 13.29 181 LYS A C 1
ATOM 1466 O O . LYS A 1 181 ? 17.324 -19.957 -14.036 1.00 13.56 181 LYS A O 1
ATOM 1472 N N . ASP A 1 182 ? 17.215 -17.790 -13.474 1.00 11.52 182 ASP A N 1
ATOM 1473 C CA . ASP A 1 182 ? 15.983 -17.992 -12.715 1.00 12.05 182 ASP A CA 1
ATOM 1474 C C . ASP A 1 182 ? 14.784 -18.371 -13.573 1.00 13.15 182 ASP A C 1
ATOM 1475 O O . ASP A 1 182 ? 13.933 -19.147 -13.141 1.00 12.76 182 ASP A O 1
ATOM 1480 N N . GLU A 1 183 ? 14.718 -17.819 -14.783 1.00 11.16 183 GLU A N 1
ATOM 1481 C CA . GLU A 1 183 ? 13.596 -18.070 -15.681 1.00 11.70 183 GLU A CA 1
ATOM 1482 C C . GLU A 1 183 ? 13.859 -19.140 -16.738 1.00 12.39 183 GLU A C 1
ATOM 1483 O O . GLU A 1 183 ? 13.025 -19.374 -17.617 1.00 11.52 183 GLU A O 1
ATOM 1489 N N . ASN A 1 184 ? 15.011 -19.792 -16.648 1.00 9.81 184 ASN A N 1
ATOM 1490 C CA . ASN A 1 184 ? 15.370 -20.855 -17.578 1.00 10.70 184 ASN A CA 1
ATOM 1491 C C . ASN A 1 184 ? 15.288 -20.434 -19.044 1.00 11.46 184 ASN A C 1
ATOM 1492 O O . ASN A 1 184 ? 14.777 -21.173 -19.885 1.00 11.70 184 ASN A O 1
ATOM 1497 N N . PHE A 1 185 ? 15.794 -19.246 -19.348 1.00 9.92 185 PHE A N 1
ATOM 1498 C CA . PHE A 1 185 ? 15.799 -18.761 -20.728 1.00 11.01 185 PHE A CA 1
ATOM 1499 C C . PHE A 1 185 ? 16.717 -19.638 -21.569 1.00 11.21 185 PHE A C 1
ATOM 1500 O O . PHE A 1 185 ? 17.766 -20.086 -21.094 1.00 11.74 185 PHE A O 1
ATOM 1508 N N . ILE A 1 186 ? 16.327 -19.880 -22.816 1.00 11.22 186 ILE A N 1
ATOM 1509 C CA . ILE A 1 186 ? 17.181 -20.622 -23.732 1.00 11.76 186 ILE A CA 1
ATOM 1510 C C . ILE A 1 186 ? 17.864 -19.480 -24.476 1.00 12.94 186 ILE A C 1
ATOM 1511 O O . ILE A 1 186 ? 17.231 -18.765 -25.258 1.00 12.61 186 ILE A O 1
ATOM 1516 N N . VAL A 1 187 ? 19.146 -19.280 -24.200 1.00 12.92 187 VAL A N 1
ATOM 1517 C CA . VAL A 1 187 ? 19.884 -18.193 -24.824 1.00 12.99 187 VAL A CA 1
ATOM 1518 C C . VAL A 1 187 ? 20.371 -18.551 -26.221 1.00 12.96 187 VAL A C 1
ATOM 1519 O O . VAL A 1 187 ? 21.130 -19.509 -26.408 1.00 15.38 187 VAL A O 1
ATOM 1523 N N . ILE A 1 188 ? 19.920 -17.771 -27.200 1.00 12.59 188 ILE A N 1
ATOM 1524 C CA . ILE A 1 188 ? 20.281 -17.972 -28.599 1.00 14.11 188 ILE A CA 1
ATOM 1525 C C . ILE A 1 188 ? 21.188 -16.830 -29.053 1.00 15.43 188 ILE A C 1
ATOM 1526 O O . ILE A 1 188 ? 20.934 -15.665 -28.741 1.00 14.39 188 ILE A O 1
ATOM 1531 N N . ASP A 1 189 ? 22.244 -17.167 -29.789 1.00 14.12 189 ASP A N 1
ATOM 1532 C CA . ASP A 1 189 ? 23.176 -16.166 -30.297 1.00 16.44 189 ASP A CA 1
ATOM 1533 C C . ASP A 1 189 ? 22.517 -15.445 -31.466 1.00 17.58 189 ASP A C 1
ATOM 1534 O O . ASP A 1 189 ? 22.508 -15.947 -32.593 1.00 14.93 189 ASP A O 1
ATOM 1539 N N . GLY A 1 190 ? 21.971 -14.264 -31.192 1.00 14.59 190 GLY A N 1
ATOM 1540 C CA . GLY A 1 190 ? 21.293 -13.494 -32.216 1.00 15.51 190 GLY A CA 1
ATOM 1541 C C . GLY A 1 190 ? 22.166 -12.910 -33.310 1.00 16.77 190 GLY A C 1
ATOM 1542 O O . GLY A 1 190 ? 21.652 -12.244 -34.209 1.00 18.10 190 GLY A O 1
ATOM 1543 N N . THR A 1 191 ? 23.474 -13.142 -33.241 1.00 18.05 191 THR A N 1
ATOM 1544 C CA . THR A 1 191 ? 24.374 -12.623 -34.267 1.00 19.68 191 THR A CA 1
ATOM 1545 C C . THR A 1 191 ? 24.421 -13.586 -35.450 1.00 20.00 191 THR A C 1
ATOM 1546 O O . THR A 1 191 ? 24.909 -13.234 -36.524 1.00 21.15 191 THR A O 1
ATOM 1550 N N . LYS A 1 192 ? 23.913 -14.799 -35.247 1.00 18.90 192 LYS A N 1
ATOM 1551 C CA . LYS A 1 192 ? 23.876 -15.801 -36.312 1.00 18.67 192 LYS A CA 1
ATOM 1552 C C . LYS A 1 192 ? 22.819 -15.392 -37.331 1.00 19.46 192 LYS A C 1
ATOM 1553 O O . LYS A 1 192 ? 22.016 -14.493 -37.072 1.00 17.89 192 LYS A O 1
ATOM 1559 N N . THR A 1 193 ? 22.808 -16.044 -38.490 1.00 17.71 193 THR A N 1
ATOM 1560 C CA . THR A 1 193 ? 21.828 -15.697 -39.514 1.00 19.29 193 THR A CA 1
ATOM 1561 C C . THR A 1 193 ? 20.422 -16.040 -39.046 1.00 18.11 193 THR A C 1
ATOM 1562 O O . THR A 1 193 ? 20.232 -16.923 -38.208 1.00 17.52 193 THR A O 1
ATOM 1566 N N . PRO A 1 194 ? 19.417 -15.337 -39.580 1.00 18.17 194 PRO A N 1
ATOM 1567 C CA . PRO A 1 194 ? 18.032 -15.606 -39.192 1.00 19.31 194 PRO A CA 1
ATOM 1568 C C . PRO A 1 194 ? 17.670 -17.067 -39.439 1.00 17.50 194 PRO A C 1
ATOM 1569 O O . PRO A 1 194 ? 16.912 -17.665 -38.677 1.00 16.63 194 PRO A O 1
ATOM 1573 N N . LYS A 1 195 ? 18.223 -17.643 -40.503 1.00 18.52 195 LYS A N 1
ATOM 1574 C CA . LYS A 1 195 ? 17.939 -19.035 -40.831 1.00 17.72 195 LYS A CA 1
ATOM 1575 C C . LYS A 1 195 ? 18.538 -20.006 -39.816 1.00 16.10 195 LYS A C 1
ATOM 1576 O O . LYS A 1 195 ? 17.861 -20.926 -39.366 1.00 16.64 195 LYS A O 1
ATOM 1582 N N . GLU A 1 196 ? 19.804 -19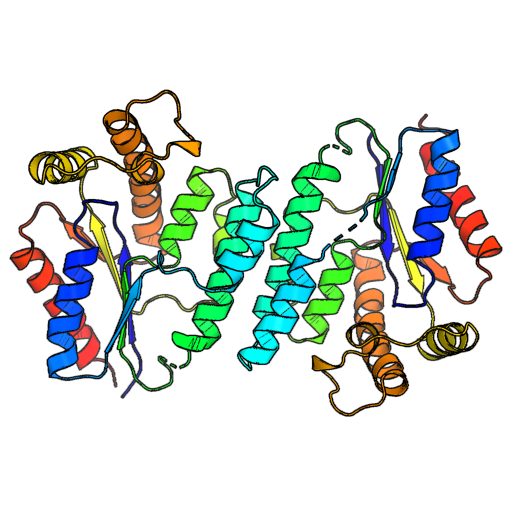.809 -39.453 1.00 16.47 196 GLU A N 1
ATOM 1583 C CA . GLU A 1 196 ? 20.437 -20.698 -38.486 1.00 19.14 196 GLU A CA 1
ATOM 1584 C C . GLU A 1 196 ? 19.742 -20.597 -37.133 1.00 16.72 196 GLU A C 1
ATOM 1585 O O . GLU A 1 196 ? 19.559 -21.599 -36.446 1.00 18.40 196 GLU A O 1
ATOM 1591 N N . ILE A 1 197 ? 19.361 -19.382 -36.753 1.00 16.31 197 ILE A N 1
ATOM 1592 C CA . ILE A 1 197 ? 18.675 -19.168 -35.481 1.00 15.70 197 ILE A CA 1
ATOM 1593 C C . ILE A 1 197 ? 17.354 -19.937 -35.466 1.00 14.00 197 ILE A C 1
ATOM 1594 O O . ILE A 1 197 ? 17.052 -20.655 -34.511 1.00 14.35 197 ILE A O 1
ATOM 1599 N N . GLN A 1 198 ? 16.580 -19.799 -36.539 1.00 12.82 198 GLN A N 1
ATOM 1600 C CA . GLN A 1 198 ? 15.285 -20.464 -36.642 1.00 14.50 198 GLN A CA 1
ATOM 1601 C C . GLN A 1 198 ? 15.415 -21.985 -36.634 1.00 15.87 198 GLN A C 1
ATOM 1602 O O . GLN A 1 198 ? 14.564 -22.680 -36.085 1.00 15.14 198 GLN A O 1
ATOM 1608 N N . ILE A 1 199 ? 16.478 -22.501 -37.244 1.00 17.58 199 ILE A N 1
ATOM 1609 C CA . ILE A 1 199 ? 16.699 -23.943 -37.271 1.00 18.31 199 ILE A CA 1
ATOM 1610 C C . ILE A 1 199 ? 16.891 -24.448 -35.843 1.00 16.49 199 ILE A C 1
ATOM 1611 O O . ILE A 1 199 ? 16.332 -25.473 -35.457 1.00 15.96 199 ILE A O 1
ATOM 1616 N N . GLN A 1 200 ? 17.675 -23.710 -35.062 1.00 16.36 200 GLN A N 1
ATOM 1617 C CA . GLN A 1 200 ? 17.925 -24.069 -33.669 1.00 16.04 200 GLN A CA 1
ATOM 1618 C C . GLN A 1 200 ? 16.622 -24.027 -32.876 1.00 15.57 200 GLN A C 1
ATOM 1619 O O . GLN A 1 200 ? 16.336 -24.916 -32.075 1.00 17.57 200 GLN A O 1
ATOM 1625 N N . ILE A 1 201 ? 15.836 -22.983 -33.102 1.00 13.89 201 ILE A N 1
ATOM 1626 C CA . ILE A 1 201 ? 14.559 -22.833 -32.417 1.00 14.33 201 ILE A CA 1
ATOM 1627 C C . ILE A 1 201 ? 13.625 -24.000 -32.731 1.00 13.39 201 ILE A C 1
ATOM 1628 O O . ILE A 1 201 ? 13.013 -24.575 -31.831 1.00 14.44 201 ILE A O 1
ATOM 1633 N N . ARG A 1 202 ? 13.525 -24.357 -34.009 1.00 15.54 202 ARG A N 1
ATOM 1634 C CA . ARG A 1 202 ? 12.650 -25.453 -34.408 1.00 13.81 202 ARG A CA 1
ATOM 1635 C C . ARG A 1 202 ? 13.088 -26.796 -33.840 1.00 14.17 202 ARG A C 1
ATOM 1636 O O . ARG A 1 202 ? 12.252 -27.655 -33.558 1.00 17.73 202 ARG A O 1
ATOM 1644 N N . LYS A 1 203 ? 14.392 -26.981 -33.662 1.00 16.75 203 LYS A N 1
ATOM 1645 C CA . LYS A 1 203 ? 14.871 -28.233 -33.097 1.00 18.41 203 LYS A CA 1
ATOM 1646 C C . LYS A 1 203 ? 14.400 -28.310 -31.643 1.00 17.43 203 LYS A C 1
ATOM 1647 O O . LYS A 1 203 ? 13.938 -29.355 -31.188 1.00 18.24 203 LYS A O 1
ATOM 1653 N N . PHE A 1 204 ? 14.509 -27.199 -30.917 1.00 16.04 204 PHE A N 1
ATOM 1654 C CA . PHE A 1 204 ? 14.063 -27.154 -29.527 1.00 16.71 204 PHE A CA 1
ATOM 1655 C C . PHE A 1 204 ? 12.549 -27.364 -29.436 1.00 17.36 204 PHE A C 1
ATOM 1656 O O . PHE A 1 204 ? 12.068 -28.154 -28.629 1.00 20.69 204 PHE A O 1
ATOM 1664 N N . VAL A 1 205 ? 11.807 -26.641 -30.268 1.00 14.55 205 VAL A N 1
ATOM 1665 C CA . VAL A 1 205 ? 10.353 -26.722 -30.280 1.00 15.05 205 VAL A CA 1
ATOM 1666 C C . VAL A 1 205 ? 9.841 -28.069 -30.782 1.00 17.04 205 VAL A C 1
ATOM 1667 O O . VAL A 1 205 ? 8.843 -28.584 -30.276 1.00 18.31 205 VAL A O 1
ATOM 1671 N N . GLY A 1 206 ? 10.525 -28.630 -31.774 1.00 18.66 206 GLY A N 1
ATOM 1672 C CA . GLY A 1 206 ? 10.122 -29.920 -32.308 1.00 22.13 206 GLY A CA 1
ATOM 1673 C C . GLY A 1 206 ? 10.210 -30.982 -31.229 1.00 24.29 206 GLY A C 1
ATOM 1674 O O . GLY A 1 206 ? 9.311 -31.811 -31.077 1.00 26.22 206 GLY A O 1
ATOM 1675 N N . GLU A 1 207 ? 11.304 -30.952 -30.477 1.00 26.50 207 GLU A N 1
ATOM 1676 C CA . GLU A 1 207 ? 11.526 -31.895 -29.388 1.00 27.50 207 GLU A CA 1
ATOM 1677 C C . GLU A 1 207 ? 10.446 -31.713 -28.327 1.00 26.82 207 GLU A C 1
ATOM 1678 O O . GLU A 1 207 ? 9.919 -32.685 -27.784 1.00 28.93 207 GLU A O 1
ATOM 1684 N N . LEU A 1 208 ? 10.123 -30.456 -28.042 1.00 26.63 208 LEU A N 1
ATOM 1685 C CA . LEU A 1 208 ? 9.113 -30.117 -27.048 1.00 26.53 208 LEU A CA 1
ATOM 1686 C C . LEU A 1 208 ? 7.744 -30.664 -27.440 1.00 26.77 208 LEU A C 1
ATOM 1687 O O . LEU A 1 208 ? 7.101 -31.366 -26.662 1.00 29.00 208 LEU A O 1
ATOM 1692 N N . ILE A 1 209 ? 7.302 -30.340 -28.651 1.00 28.01 209 ILE A N 1
ATOM 1693 C CA . ILE A 1 209 ? 6.003 -30.795 -29.128 1.00 29.68 209 ILE A CA 1
ATOM 1694 C C . ILE A 1 209 ? 5.906 -32.316 -29.216 1.00 31.76 209 ILE A C 1
ATOM 1695 O O . ILE A 1 209 ? 4.891 -32.894 -28.830 1.00 31.21 209 ILE A O 1
ATOM 1700 N N . ASP A 1 210 ? 6.953 -32.963 -29.720 1.00 33.46 210 ASP A N 1
ATOM 1701 C CA . ASP A 1 210 ? 6.942 -34.418 -29.835 1.00 37.47 210 ASP A CA 1
ATOM 1702 C C . ASP A 1 210 ? 6.838 -35.090 -28.473 1.00 38.08 210 ASP A C 1
ATOM 1703 O O . ASP A 1 210 ? 6.375 -36.226 -28.366 1.00 38.28 210 ASP A O 1
ATOM 1708 N N . ASN A 1 211 ? 7.269 -34.387 -27.432 1.00 35.50 211 ASN A N 1
ATOM 1709 C CA . ASN A 1 211 ? 7.215 -34.935 -26.085 1.00 34.49 211 ASN A CA 1
ATOM 1710 C C . ASN A 1 211 ? 6.015 -34.360 -25.341 1.00 35.17 211 ASN A C 1
ATOM 1711 O O . ASN A 1 211 ? 5.866 -34.548 -24.132 1.00 33.63 211 ASN A O 1
ATOM 1716 N N . SER A 1 212 ? 5.159 -33.662 -26.080 1.00 33.52 212 SER A N 1
ATOM 1717 C CA . SER A 1 212 ? 3.964 -33.055 -25.510 1.00 33.37 212 SER A CA 1
ATOM 1718 C C . SER A 1 212 ? 2.744 -33.935 -25.758 1.00 33.38 212 SER A C 1
ATOM 1719 O O . SER A 1 212 ? 2.234 -34.008 -26.877 1.00 33.24 212 SER A O 1
ATOM 1722 N N . PHE A 1 213 ? 2.280 -34.607 -24.710 1.00 32.34 213 PHE A N 1
ATOM 1723 C CA . PHE A 1 213 ? 1.114 -35.475 -24.818 1.00 32.59 213 PHE A CA 1
ATOM 1724 C C . PHE A 1 213 ? 0.550 -35.799 -23.442 1.00 32.69 213 PHE A C 1
ATOM 1725 O O . PHE A 1 213 ? 1.172 -35.384 -22.441 1.00 30.04 213 PHE A O 1
ATOM 1733 N N . LYS B 1 3 ? 6.649 14.443 10.011 1.00 48.97 3 LYS B N 1
ATOM 1734 C CA . LYS B 1 3 ? 5.555 14.919 10.905 1.00 46.99 3 LYS B CA 1
ATOM 1735 C C . LYS B 1 3 ? 4.211 14.707 10.222 1.00 43.34 3 LYS B C 1
ATOM 1736 O O . LYS B 1 3 ? 3.181 15.204 10.681 1.00 42.99 3 LYS B O 1
ATOM 1742 N N . GLY B 1 4 ? 4.236 13.977 9.112 1.00 37.74 4 GLY B N 1
ATOM 1743 C CA . GLY B 1 4 ? 3.013 13.696 8.386 1.00 33.06 4 GLY B CA 1
ATOM 1744 C C . GLY B 1 4 ? 2.290 12.544 9.053 1.00 27.62 4 GLY B C 1
ATOM 1745 O O . GLY B 1 4 ? 2.916 11.570 9.468 1.00 30.36 4 GLY B O 1
ATOM 1746 N N . VAL B 1 5 ? 0.971 12.655 9.162 1.00 22.46 5 VAL B N 1
ATOM 1747 C CA . VAL B 1 5 ? 0.170 11.616 9.794 1.00 20.51 5 VAL B CA 1
ATOM 1748 C C . VAL B 1 5 ? -0.926 11.146 8.848 1.00 16.14 5 VAL B C 1
ATOM 1749 O O . VAL B 1 5 ? -1.681 11.957 8.313 1.00 16.29 5 VAL B O 1
ATOM 1753 N N . LEU B 1 6 ? -1.009 9.834 8.650 1.00 16.63 6 LEU B N 1
ATOM 1754 C CA . LEU B 1 6 ? -2.014 9.251 7.771 1.00 12.71 6 LEU B CA 1
ATOM 1755 C C . LEU B 1 6 ? -3.131 8.626 8.593 1.00 12.59 6 LEU B C 1
ATOM 1756 O O . LEU B 1 6 ? -2.892 7.730 9.405 1.00 12.98 6 LEU B O 1
ATOM 1761 N N . ILE B 1 7 ? -4.349 9.112 8.384 1.00 13.52 7 ILE B N 1
ATOM 1762 C CA . ILE B 1 7 ? -5.516 8.617 9.100 1.00 13.12 7 ILE B CA 1
ATOM 1763 C C . ILE B 1 7 ? -6.501 8.017 8.102 1.00 14.47 7 ILE B C 1
ATOM 1764 O O . ILE B 1 7 ? -6.962 8.695 7.185 1.00 16.42 7 ILE B O 1
ATOM 1769 N N . ALA B 1 8 ? -6.816 6.739 8.280 1.00 13.69 8 ALA B N 1
ATOM 1770 C CA . ALA B 1 8 ? -7.740 6.065 7.382 1.00 14.46 8 ALA B CA 1
ATOM 1771 C C . ALA B 1 8 ? -9.068 5.741 8.052 1.00 12.70 8 ALA B C 1
ATOM 1772 O O . ALA B 1 8 ? -9.123 5.442 9.244 1.00 15.35 8 ALA B O 1
ATOM 1774 N N . PHE B 1 9 ? -10.135 5.819 7.264 1.00 12.34 9 PHE B N 1
ATOM 1775 C CA . PHE B 1 9 ? -11.478 5.494 7.719 1.00 13.50 9 PHE B CA 1
ATOM 1776 C C . PHE B 1 9 ? -11.954 4.306 6.879 1.00 13.04 9 PHE B C 1
ATOM 1777 O O . PHE B 1 9 ? -11.908 4.353 5.651 1.00 13.99 9 PHE B O 1
ATOM 1785 N N . GLU B 1 10 ? -12.386 3.241 7.548 1.00 12.33 10 GLU B N 1
ATOM 1786 C CA . GLU B 1 10 ? -12.874 2.040 6.871 1.00 13.00 10 GLU B CA 1
ATOM 1787 C C . GLU B 1 10 ? -14.243 1.670 7.437 1.00 14.25 10 GLU B C 1
ATOM 1788 O O . GLU B 1 10 ? -14.549 1.958 8.598 1.00 13.64 10 GLU B O 1
ATOM 1794 N N . GLY B 1 11 ? -15.061 1.030 6.612 1.00 14.19 11 GLY B N 1
ATOM 1795 C CA . GLY B 1 11 ? -16.390 0.634 7.037 1.00 14.38 11 GLY B CA 1
ATOM 1796 C C . GLY B 1 11 ? -17.238 0.336 5.820 1.00 15.56 11 GLY B C 1
ATOM 1797 O O . GLY B 1 11 ? -16.864 0.692 4.702 1.00 16.97 11 GLY B O 1
ATOM 1798 N N . ILE B 1 12 ? -18.379 -0.313 6.022 1.00 14.66 12 ILE B N 1
ATOM 1799 C CA . ILE B 1 12 ? -19.241 -0.638 4.896 1.00 16.03 12 ILE B CA 1
ATOM 1800 C C . ILE B 1 12 ? -19.930 0.610 4.368 1.00 16.97 12 ILE B C 1
ATOM 1801 O O . ILE B 1 12 ? -19.914 1.663 5.008 1.00 16.98 12 ILE B O 1
ATOM 1806 N N . ASP B 1 13 ? -20.520 0.494 3.185 1.00 17.66 13 ASP B N 1
ATOM 1807 C CA . ASP B 1 13 ? -21.242 1.614 2.602 1.00 19.40 13 ASP B CA 1
ATOM 1808 C C . ASP B 1 13 ? -22.424 1.894 3.524 1.00 20.15 13 ASP B C 1
ATOM 1809 O O . ASP B 1 13 ? -23.139 0.973 3.917 1.00 19.60 13 ASP B O 1
ATOM 1814 N N . GLY B 1 14 ? -22.612 3.158 3.885 1.00 19.96 14 GLY B N 1
ATOM 1815 C CA . GLY B 1 14 ? -23.705 3.518 4.770 1.00 19.92 14 GLY B CA 1
ATOM 1816 C C . GLY B 1 14 ? -23.287 3.533 6.230 1.00 21.30 14 GLY B C 1
ATOM 1817 O O . GLY B 1 14 ? -24.110 3.757 7.120 1.00 20.72 14 GLY B O 1
ATOM 1818 N N . SER B 1 15 ? -22.002 3.293 6.478 1.00 18.98 15 SER B N 1
ATOM 1819 C CA . SER B 1 15 ? -21.475 3.282 7.839 1.00 20.00 15 SER B CA 1
ATOM 1820 C C . SER B 1 15 ? -21.196 4.701 8.319 1.00 20.21 15 SER B C 1
ATOM 1821 O O . SER B 1 15 ? -21.090 4.949 9.520 1.00 23.90 15 SER B O 1
ATOM 1824 N N . GLY B 1 16 ? -21.069 5.625 7.373 1.00 21.23 16 GLY B N 1
ATOM 1825 C CA . GLY B 1 16 ? -20.796 7.008 7.717 1.00 21.30 16 GLY B CA 1
ATOM 1826 C C . GLY B 1 16 ? -19.316 7.335 7.701 1.00 23.04 16 GLY B C 1
ATOM 1827 O O . GLY B 1 16 ? -18.915 8.433 8.084 1.00 24.01 16 GLY B O 1
ATOM 1828 N N . LYS B 1 17 ? -18.497 6.389 7.251 1.00 22.70 17 LYS B N 1
ATOM 1829 C CA . LYS B 1 17 ? -17.056 6.603 7.200 1.00 24.54 17 LYS B CA 1
ATOM 1830 C C . LYS B 1 17 ? -16.681 7.837 6.383 1.00 23.49 17 LYS B C 1
ATOM 1831 O O . LYS B 1 17 ? -15.769 8.572 6.753 1.00 23.24 17 LYS B O 1
ATOM 1837 N N . SER B 1 18 ? -17.383 8.070 5.277 1.00 22.70 18 SER B N 1
ATOM 1838 C CA . SER B 1 18 ? -17.087 9.225 4.434 1.00 23.32 18 SER B CA 1
ATOM 1839 C C . SER B 1 18 ? -17.416 10.526 5.155 1.00 22.48 18 SER B C 1
ATOM 1840 O O . SER B 1 18 ? -16.637 11.477 5.121 1.00 22.59 18 SER B O 1
ATOM 1843 N N . SER B 1 19 ? -18.570 10.554 5.809 1.00 21.43 19 SER B N 1
ATOM 1844 C CA . SER B 1 19 ? -19.003 11.731 6.548 1.00 23.44 19 SER B CA 1
ATOM 1845 C C . SER B 1 19 ? -18.021 12.029 7.677 1.00 21.74 19 SER B C 1
ATOM 1846 O O . SER B 1 19 ? -17.587 13.169 7.854 1.00 20.87 19 SER B O 1
ATOM 1849 N N . GLN B 1 20 ? -17.674 10.998 8.441 1.00 19.02 20 GLN B N 1
ATOM 1850 C CA . GLN B 1 20 ? -16.746 11.165 9.553 1.00 17.44 20 GLN B CA 1
ATOM 1851 C C . GLN B 1 20 ? -15.371 11.638 9.087 1.00 17.58 20 GLN B C 1
ATOM 1852 O O . GLN B 1 20 ? -14.722 12.437 9.763 1.00 14.71 20 GLN B O 1
ATOM 1858 N N . ALA B 1 21 ? -14.926 11.154 7.933 1.00 16.44 21 ALA B N 1
ATOM 1859 C CA . ALA B 1 21 ? -13.633 11.559 7.400 1.00 15.34 21 ALA B CA 1
ATOM 1860 C C . ALA B 1 21 ? -13.629 13.046 7.048 1.00 17.56 21 ALA B C 1
ATOM 1861 O O . ALA B 1 21 ? -12.689 13.767 7.380 1.00 17.68 21 ALA B O 1
ATOM 1863 N N . THR B 1 22 ? -14.681 13.498 6.371 1.00 19.57 22 THR B N 1
ATOM 1864 C CA . THR B 1 22 ? -14.787 14.898 5.974 1.00 22.20 22 THR B CA 1
ATOM 1865 C C . THR B 1 22 ? -14.909 15.814 7.189 1.00 21.80 22 THR B C 1
ATOM 1866 O O . THR B 1 22 ? -14.267 16.864 7.247 1.00 23.21 22 THR B O 1
ATOM 1870 N N . LEU B 1 23 ? -15.735 15.417 8.153 1.00 19.28 23 LEU B N 1
ATOM 1871 C CA . LEU B 1 23 ? -15.917 16.208 9.366 1.00 18.64 23 LEU B CA 1
ATOM 1872 C C . LEU B 1 23 ? -14.598 16.360 10.114 1.00 18.15 23 LEU B C 1
ATOM 1873 O O . LEU B 1 23 ? -14.319 17.413 10.683 1.00 18.32 23 LEU B O 1
ATOM 1878 N N . LEU B 1 24 ? -13.784 15.308 10.120 1.00 17.71 24 LEU B N 1
ATOM 1879 C CA . LEU B 1 24 ? -12.498 15.379 10.804 1.00 15.80 24 LEU B CA 1
ATOM 1880 C C . LEU B 1 24 ? -11.593 16.362 10.064 1.00 18.20 24 LEU B C 1
ATOM 1881 O O . LEU B 1 24 ? -10.875 17.147 10.680 1.00 16.12 24 LEU B O 1
ATOM 1886 N N . LYS B 1 25 ? -11.636 16.312 8.736 1.00 17.15 25 LYS B N 1
ATOM 1887 C CA . LYS B 1 25 ? -10.821 17.202 7.921 1.00 18.53 25 LYS B CA 1
ATOM 1888 C C . LYS B 1 25 ? -11.188 18.653 8.212 1.00 17.60 25 LYS B C 1
ATOM 1889 O O . LYS B 1 25 ? -10.307 19.486 8.413 1.00 19.27 25 LYS B O 1
ATOM 1895 N N . ASP B 1 26 ? -12.488 18.942 8.245 1.00 20.42 26 ASP B N 1
ATOM 1896 C CA . ASP B 1 26 ? -12.972 20.298 8.508 1.00 22.30 26 ASP B CA 1
ATOM 1897 C C . ASP B 1 26 ? -12.484 20.820 9.854 1.00 24.12 26 ASP B C 1
ATOM 1898 O O . ASP B 1 26 ? -12.240 22.016 10.017 1.00 25.27 26 ASP B O 1
ATOM 1903 N N . TRP B 1 27 ? -12.343 19.914 10.815 1.00 19.81 27 TRP B N 1
ATOM 1904 C CA . TRP B 1 27 ? -11.897 20.274 12.155 1.00 19.22 27 TRP B CA 1
ATOM 1905 C C . TRP B 1 27 ? -10.382 20.432 12.265 1.00 20.66 27 TRP B C 1
ATOM 1906 O O . TRP B 1 27 ? -9.899 21.393 12.855 1.00 19.43 27 TRP B O 1
ATOM 1917 N N . ILE B 1 28 ? -9.630 19.488 11.705 1.00 18.47 28 ILE B N 1
ATOM 1918 C CA . ILE B 1 28 ? -8.174 19.559 11.767 1.00 17.20 28 ILE B CA 1
ATOM 1919 C C . ILE B 1 28 ? -7.668 20.784 11.009 1.00 20.35 28 ILE B C 1
ATOM 1920 O O . ILE B 1 28 ? -6.635 21.360 11.348 1.00 22.07 28 ILE B O 1
ATOM 1925 N N . GLU B 1 29 ? -8.423 21.178 9.992 1.00 22.32 29 GLU B N 1
ATOM 1926 C CA . GLU B 1 29 ? -8.087 22.323 9.155 1.00 27.23 29 GLU B CA 1
ATOM 1927 C C . GLU B 1 29 ? -7.957 23.603 9.979 1.00 27.67 29 GLU B C 1
ATOM 1928 O O . GLU B 1 29 ? -7.301 24.557 9.560 1.00 28.11 29 GLU B O 1
ATOM 1934 N N . LEU B 1 30 ? -8.583 23.617 11.150 1.00 27.33 30 LEU B N 1
ATOM 1935 C CA . LEU B 1 30 ? -8.526 24.782 12.027 1.00 28.18 30 LEU B CA 1
ATOM 1936 C C . LEU B 1 30 ? -7.209 24.818 12.793 1.00 29.50 30 LEU B C 1
ATOM 1937 O O . LEU B 1 30 ? -6.833 25.855 13.339 1.00 29.33 30 LEU B O 1
ATOM 1942 N N . LYS B 1 31 ? -6.506 23.688 12.820 1.00 29.94 31 LYS B N 1
ATOM 1943 C CA . LYS B 1 31 ? -5.256 23.586 13.568 1.00 31.67 31 LYS B CA 1
ATOM 1944 C C . LYS B 1 31 ? -3.989 23.300 12.765 1.00 32.69 31 LYS B C 1
ATOM 1945 O O . LYS B 1 31 ? -2.957 23.933 12.985 1.00 34.80 31 LYS B O 1
ATOM 1951 N N . ARG B 1 32 ? -4.060 22.345 11.843 1.00 32.46 32 ARG B N 1
ATOM 1952 C CA . ARG B 1 32 ? -2.887 21.965 11.061 1.00 30.50 32 ARG B CA 1
ATOM 1953 C C . ARG B 1 32 ? -3.154 21.828 9.571 1.00 29.54 32 ARG B C 1
ATOM 1954 O O . ARG B 1 32 ? -4.300 21.876 9.124 1.00 26.97 32 ARG B O 1
ATOM 1962 N N . ASP B 1 33 ? -2.079 21.658 8.806 1.00 29.85 33 ASP B N 1
ATOM 1963 C CA . ASP B 1 33 ? -2.202 21.452 7.371 1.00 30.46 33 ASP B CA 1
ATOM 1964 C C . ASP B 1 33 ? -2.786 20.054 7.252 1.00 30.83 33 ASP B C 1
ATOM 1965 O O . ASP B 1 33 ? -2.283 19.114 7.871 1.00 29.49 33 ASP B O 1
ATOM 1970 N N . VAL B 1 34 ? -3.846 19.914 6.469 1.00 28.77 34 VAL B N 1
ATOM 1971 C CA . VAL B 1 34 ? -4.484 18.619 6.306 1.00 28.77 34 VAL B CA 1
ATOM 1972 C C . VAL B 1 34 ? -5.020 18.448 4.891 1.00 29.87 34 VAL B C 1
ATOM 1973 O O . VAL B 1 34 ? -5.372 19.421 4.224 1.00 28.52 34 VAL B O 1
ATOM 1977 N N . TYR B 1 35 ? -5.063 17.201 4.435 1.00 28.93 35 TYR B N 1
ATOM 1978 C CA . TYR B 1 35 ? -5.551 16.886 3.100 1.00 27.84 35 TYR B CA 1
ATOM 1979 C C . TYR B 1 35 ? -6.506 15.703 3.144 1.00 27.08 35 TYR B C 1
ATOM 1980 O O . TYR B 1 35 ? -6.216 14.682 3.769 1.00 24.18 35 TYR B O 1
ATOM 1989 N N . LEU B 1 36 ? -7.644 15.850 2.477 1.00 27.76 36 LEU B N 1
ATOM 1990 C CA . LEU B 1 36 ? -8.649 14.798 2.419 1.00 29.72 36 LEU B CA 1
ATOM 1991 C C . LEU B 1 36 ? -8.624 14.172 1.028 1.00 32.23 36 LEU B C 1
ATOM 1992 O O . LEU B 1 36 ? -8.815 14.866 0.029 1.00 31.24 36 LEU B O 1
ATOM 1997 N N . THR B 1 37 ? -8.386 12.866 0.967 1.00 33.28 37 THR B N 1
ATOM 1998 C CA . THR B 1 37 ? -8.334 12.161 -0.311 1.00 40.58 37 THR B CA 1
ATOM 1999 C C . THR B 1 37 ? -9.682 12.192 -1.023 1.00 44.87 37 THR B C 1
ATOM 2000 O O . THR B 1 37 ? -10.729 12.006 -0.403 1.00 45.95 37 THR B O 1
ATOM 2004 N N . GLU B 1 38 ? -9.643 12.419 -2.331 1.00 52.16 38 GLU B N 1
ATOM 2005 C CA . GLU B 1 38 ? -10.853 12.483 -3.140 1.00 57.80 38 GLU B CA 1
ATOM 2006 C C . GLU B 1 38 ? -10.654 11.741 -4.457 1.00 58.06 38 GLU B C 1
ATOM 2007 O O . GLU B 1 38 ? -11.609 11.078 -4.911 1.00 60.24 38 GLU B O 1
ATOM 2013 N N . SER B 1 42 ? -13.430 7.947 -9.461 1.00 46.09 42 SER B N 1
ATOM 2014 C CA . SER B 1 42 ? -12.529 8.128 -10.635 1.00 45.43 42 SER B CA 1
ATOM 2015 C C . SER B 1 42 ? -13.257 7.654 -11.893 1.00 43.49 42 SER B C 1
ATOM 2016 O O . SER B 1 42 ? -13.270 6.465 -12.208 1.00 42.70 42 SER B O 1
ATOM 2019 N N . ASP B 1 43 ? -13.865 8.606 -12.594 1.00 42.68 43 ASP B N 1
ATOM 2020 C CA . ASP B 1 43 ? -14.635 8.360 -13.813 1.00 40.49 43 ASP B CA 1
ATOM 2021 C C . ASP B 1 43 ? -14.224 7.198 -14.711 1.00 37.16 43 ASP B C 1
ATOM 2022 O O . ASP B 1 43 ? -15.055 6.354 -15.047 1.00 37.39 43 ASP B O 1
ATOM 2027 N N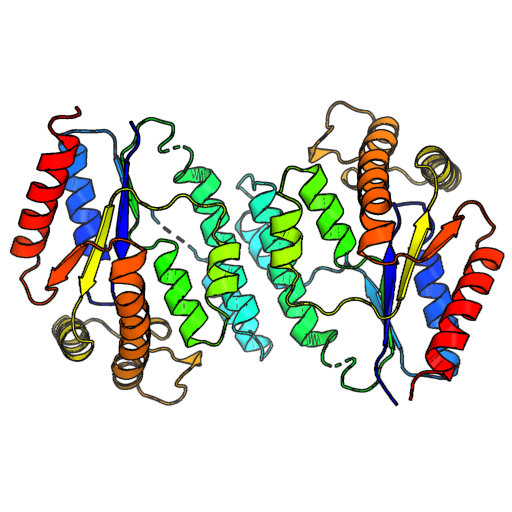 . TRP B 1 44 ? -12.957 7.153 -15.108 1.00 31.33 44 TRP B N 1
ATOM 2028 C CA . TRP B 1 44 ? -12.507 6.089 -15.995 1.00 28.38 44 TRP B CA 1
ATOM 2029 C C . TRP B 1 44 ? -12.759 4.671 -15.484 1.00 24.68 44 TRP B C 1
ATOM 2030 O O . TRP B 1 44 ? -12.851 3.739 -16.280 1.00 25.69 44 TRP B O 1
ATOM 2041 N N . ILE B 1 45 ? -12.874 4.495 -14.172 1.00 23.46 45 ILE B N 1
ATOM 2042 C CA . ILE B 1 45 ? -13.134 3.159 -13.648 1.00 21.12 45 ILE B CA 1
ATOM 2043 C C . ILE B 1 45 ? -14.527 2.720 -14.080 1.00 21.54 45 ILE B C 1
ATOM 2044 O O . ILE B 1 45 ? -14.731 1.581 -14.502 1.00 22.43 45 ILE B O 1
ATOM 2049 N N . HIS B 1 46 ? -15.488 3.631 -13.984 1.00 23.64 46 HIS B N 1
ATOM 2050 C CA . HIS B 1 46 ? -16.846 3.306 -14.386 1.00 27.93 46 HIS B CA 1
ATOM 2051 C C . HIS B 1 46 ? -16.915 3.099 -15.897 1.00 27.73 46 HIS B C 1
ATOM 2052 O O . HIS B 1 46 ? -17.708 2.293 -16.380 1.00 25.45 46 HIS B O 1
ATOM 2059 N N . ASP B 1 47 ? -16.076 3.812 -16.643 1.00 25.70 47 ASP B N 1
ATOM 2060 C CA . ASP B 1 47 ? -16.064 3.653 -18.092 1.00 27.79 47 ASP B CA 1
ATOM 2061 C C . ASP B 1 47 ? -15.533 2.272 -18.462 1.00 24.47 47 ASP B C 1
ATOM 2062 O O . ASP B 1 47 ? -15.967 1.677 -19.448 1.00 22.85 47 ASP B O 1
ATOM 2067 N N . ILE B 1 48 ? -14.598 1.761 -17.668 1.00 22.11 48 ILE B N 1
ATOM 2068 C CA . ILE B 1 48 ? -14.040 0.441 -17.929 1.00 18.28 48 ILE B CA 1
ATOM 2069 C C . ILE B 1 48 ? -15.093 -0.624 -17.660 1.00 19.57 48 ILE B C 1
ATOM 2070 O O . ILE B 1 48 ? -15.248 -1.569 -18.434 1.00 21.14 48 ILE B O 1
ATOM 2075 N N . ILE B 1 49 ? -15.811 -0.468 -16.554 1.00 20.52 49 ILE B N 1
ATOM 2076 C CA . ILE B 1 49 ? -16.845 -1.423 -16.185 1.00 22.29 49 ILE B CA 1
ATOM 2077 C C . ILE B 1 49 ? -17.943 -1.436 -17.243 1.00 24.79 49 ILE B C 1
ATOM 2078 O O . ILE B 1 49 ? -18.443 -2.496 -17.620 1.00 23.51 49 ILE B O 1
ATOM 2083 N N . LYS B 1 50 ? -18.303 -0.253 -17.733 1.00 26.06 50 LYS B N 1
ATOM 2084 C CA . LYS B 1 50 ? -19.337 -0.138 -18.754 1.00 28.64 50 LYS B CA 1
ATOM 2085 C C . LYS B 1 50 ? -18.906 -0.835 -20.044 1.00 26.69 50 LYS B C 1
ATOM 2086 O O . LYS B 1 50 ? -19.679 -1.580 -20.647 1.00 24.37 50 LYS B O 1
ATOM 2092 N N . GLU B 1 51 ? -17.665 -0.596 -20.458 1.00 24.65 51 GLU B N 1
ATOM 2093 C CA . GLU B 1 51 ? -17.134 -1.203 -21.671 1.00 23.02 51 GLU B CA 1
ATOM 2094 C C . GLU B 1 51 ? -16.967 -2.712 -21.487 1.00 22.15 51 GLU B C 1
ATOM 2095 O O . GLU B 1 51 ? -17.180 -3.485 -22.418 1.00 23.79 51 GLU B O 1
ATOM 2101 N N . ALA B 1 52 ? -16.594 -3.126 -20.280 1.00 22.28 52 ALA B N 1
ATOM 2102 C CA . ALA B 1 52 ? -16.406 -4.543 -19.980 1.00 22.08 52 ALA B CA 1
ATOM 2103 C C . ALA B 1 52 ? -17.714 -5.308 -20.156 1.00 21.88 52 ALA B C 1
ATOM 2104 O O . ALA B 1 52 ? -17.717 -6.468 -20.572 1.00 22.30 52 ALA B O 1
ATOM 2106 N N . LYS B 1 53 ? -18.825 -4.657 -19.827 1.00 23.48 53 LYS B N 1
ATOM 2107 C CA . LYS B 1 53 ? -20.134 -5.284 -19.966 1.00 24.74 53 LYS B CA 1
ATOM 2108 C C . LYS B 1 53 ? -20.432 -5.535 -21.438 1.00 25.06 53 LYS B C 1
ATOM 2109 O O . LYS B 1 53 ? -21.068 -6.526 -21.794 1.00 26.78 53 LYS B O 1
ATOM 2115 N N . LYS B 1 54 ? -19.964 -4.633 -22.293 1.00 26.22 54 LYS B N 1
ATOM 2116 C CA . LYS B 1 54 ? -20.175 -4.777 -23.727 1.00 27.13 54 LYS B CA 1
AT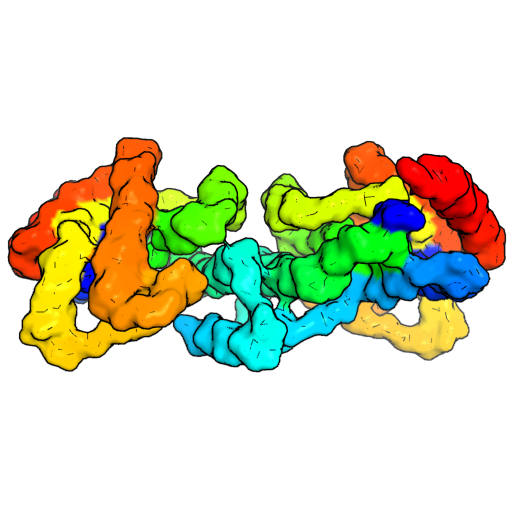OM 2117 C C . LYS B 1 54 ? -19.301 -5.907 -24.255 1.00 28.60 54 LYS B C 1
ATOM 2118 O O . LYS B 1 54 ? -19.548 -6.446 -25.333 1.00 28.76 54 LYS B O 1
ATOM 2124 N N . LYS B 1 55 ? -18.282 -6.270 -23.480 1.00 28.06 55 LYS B N 1
ATOM 2125 C CA . LYS B 1 55 ? -17.351 -7.321 -23.870 1.00 27.49 55 LYS B CA 1
ATOM 2126 C C . LYS B 1 55 ? -17.553 -8.642 -23.132 1.00 26.85 55 LYS B C 1
ATOM 2127 O O . LYS B 1 55 ? -16.749 -9.566 -23.265 1.00 25.17 55 LYS B O 1
ATOM 2133 N N . ASP B 1 56 ? -18.626 -8.721 -22.351 1.00 25.12 56 ASP B N 1
ATOM 2134 C CA . ASP B 1 56 ? -18.973 -9.930 -21.607 1.00 23.76 56 ASP B CA 1
ATOM 2135 C C . ASP B 1 56 ? -17.940 -10.509 -20.653 1.00 23.13 56 ASP B C 1
ATOM 2136 O O . ASP B 1 56 ? -18.014 -11.690 -20.315 1.00 24.00 56 ASP B O 1
ATOM 2141 N N . LEU B 1 57 ? -16.985 -9.706 -20.204 1.00 22.15 57 LEU B N 1
ATOM 2142 C CA . LEU B 1 57 ? -15.992 -10.241 -19.289 1.00 20.69 57 LEU B CA 1
ATOM 2143 C C . LEU B 1 57 ? -15.179 -9.209 -18.532 1.00 16.82 57 LEU B C 1
ATOM 2144 O O . LEU B 1 57 ? -14.694 -8.235 -19.102 1.00 17.28 57 LEU B O 1
ATOM 2149 N N . LEU B 1 58 ? -15.060 -9.442 -17.230 1.00 16.88 58 LEU B N 1
ATOM 2150 C CA . LEU B 1 58 ? -14.262 -8.613 -16.337 1.00 15.75 58 LEU B CA 1
ATOM 2151 C C . LEU B 1 58 ? -14.034 -9.486 -15.115 1.00 17.12 58 LEU B C 1
ATOM 2152 O O . LEU B 1 58 ? -14.914 -9.634 -14.271 1.00 18.55 58 LEU B O 1
ATOM 2157 N N . THR B 1 59 ? -12.848 -10.075 -15.041 1.00 13.11 59 THR B N 1
ATOM 2158 C CA . THR B 1 59 ? -12.491 -10.972 -13.951 1.00 12.25 59 THR B CA 1
ATOM 2159 C C . THR B 1 59 ? -12.189 -10.244 -12.651 1.00 14.86 59 THR B C 1
ATOM 2160 O O . THR B 1 59 ? -11.863 -9.055 -12.652 1.00 13.85 59 THR B O 1
ATOM 2164 N N . PRO B 1 60 ? -12.299 -10.954 -11.516 1.00 14.11 60 PRO B N 1
ATOM 2165 C CA . PRO B 1 60 ? -12.011 -10.323 -10.227 1.00 14.16 60 PRO B CA 1
ATOM 2166 C C . PRO B 1 60 ? -10.568 -9.813 -10.207 1.00 11.98 60 PRO B C 1
ATOM 2167 O O . PRO B 1 60 ? -10.276 -8.779 -9.611 1.00 11.21 60 PRO B O 1
ATOM 2171 N N . LEU B 1 61 ? -9.673 -10.553 -10.862 1.00 12.95 61 LEU B N 1
ATOM 2172 C CA . LEU B 1 61 ? -8.261 -10.175 -10.931 1.00 12.14 61 LEU B CA 1
ATOM 2173 C C . LEU B 1 61 ? -8.108 -8.823 -11.620 1.00 11.04 61 LEU B C 1
ATOM 2174 O O . LEU B 1 61 ? -7.440 -7.928 -11.115 1.00 10.03 61 LEU B O 1
ATOM 2179 N N . THR B 1 62 ? -8.727 -8.675 -12.783 1.00 11.63 62 THR B N 1
ATOM 2180 C CA . THR B 1 62 ? -8.644 -7.418 -13.506 1.00 10.80 62 THR B CA 1
ATOM 2181 C C . THR B 1 62 ? -9.299 -6.292 -12.710 1.00 10.77 62 THR B C 1
ATOM 2182 O O . THR B 1 62 ? -8.814 -5.165 -12.697 1.00 9.98 62 THR B O 1
ATOM 2186 N N . PHE B 1 63 ? -10.404 -6.602 -12.041 1.00 11.36 63 PHE B N 1
ATOM 2187 C CA . PHE B 1 63 ? -11.102 -5.614 -11.227 1.00 12.25 63 PHE B CA 1
ATOM 2188 C C . PHE B 1 63 ? -10.168 -5.139 -10.105 1.00 9.77 63 PHE B C 1
ATOM 2189 O O . PHE B 1 63 ? -10.099 -3.950 -9.792 1.00 12.04 63 PHE B O 1
ATOM 2197 N N . SER B 1 64 ? -9.450 -6.080 -9.503 1.00 10.10 64 SER B N 1
ATOM 2198 C CA . SER B 1 64 ? -8.504 -5.762 -8.439 1.00 9.28 64 SER B CA 1
ATOM 2199 C C . SER B 1 64 ? -7.407 -4.844 -8.971 1.00 10.27 64 SER B C 1
ATOM 2200 O O . SER B 1 64 ? -7.038 -3.852 -8.335 1.00 10.97 64 SER B O 1
ATOM 2203 N N . LEU B 1 65 ? -6.894 -5.170 -10.152 1.00 10.18 65 LEU B N 1
ATOM 2204 C CA . LEU B 1 65 ? -5.823 -4.382 -10.741 1.00 9.23 65 LEU B CA 1
ATOM 2205 C C . LEU B 1 65 ? -6.264 -2.988 -11.172 1.00 11.70 65 LEU B C 1
ATOM 2206 O O . LEU B 1 65 ? -5.493 -2.037 -11.079 1.00 10.36 65 LEU B O 1
ATOM 2211 N N . ILE B 1 66 ? -7.503 -2.863 -11.640 1.00 9.86 66 ILE B N 1
ATOM 2212 C CA . ILE B 1 66 ? -8.016 -1.560 -12.051 1.00 10.35 66 ILE B CA 1
ATOM 2213 C C . ILE B 1 66 ? -7.996 -0.614 -10.856 1.00 10.37 66 ILE B C 1
ATOM 2214 O O . ILE B 1 66 ? -7.554 0.531 -10.958 1.00 10.23 66 ILE B O 1
ATOM 2219 N N . HIS B 1 67 ? -8.476 -1.094 -9.713 1.00 10.92 67 HIS B N 1
ATOM 2220 C CA . HIS B 1 67 ? -8.495 -0.253 -8.525 1.00 12.17 67 HIS B CA 1
ATOM 2221 C C . HIS B 1 67 ? -7.104 0.019 -7.968 1.00 9.65 67 HIS B C 1
ATOM 2222 O O . HIS B 1 67 ? -6.841 1.107 -7.463 1.00 12.73 67 HIS B O 1
ATOM 2229 N N . ALA B 1 68 ? -6.207 -0.959 -8.065 1.00 10.48 68 ALA B N 1
ATOM 2230 C CA . ALA B 1 68 ? -4.847 -0.768 -7.572 1.00 9.95 68 ALA B CA 1
ATOM 2231 C C . ALA B 1 68 ? -4.160 0.291 -8.431 1.00 10.63 68 ALA B C 1
ATOM 2232 O O . ALA B 1 68 ? -3.376 1.098 -7.936 1.00 9.78 68 ALA B O 1
ATOM 2234 N N . THR B 1 69 ? -4.461 0.283 -9.725 1.00 10.75 69 THR B N 1
ATOM 2235 C CA . THR B 1 69 ? -3.886 1.257 -10.646 1.00 9.72 69 THR B CA 1
ATOM 2236 C C . THR B 1 69 ? -4.330 2.656 -10.239 1.00 11.45 69 THR B C 1
ATOM 2237 O O . THR B 1 69 ? -3.510 3.565 -10.117 1.00 11.51 69 THR B O 1
ATOM 2241 N N . ASP B 1 70 ? -5.631 2.822 -10.024 1.00 12.47 70 ASP B N 1
ATOM 2242 C CA . ASP B 1 70 ? -6.171 4.112 -9.607 1.00 13.61 70 ASP B CA 1
ATOM 2243 C C . ASP B 1 70 ? -5.555 4.539 -8.275 1.00 13.80 70 ASP B C 1
ATOM 2244 O O . ASP B 1 70 ? -5.130 5.684 -8.110 1.00 13.90 70 ASP B O 1
ATOM 2249 N N . PHE B 1 71 ? -5.496 3.614 -7.320 1.00 11.83 71 PHE B N 1
ATOM 2250 C CA . PHE B 1 71 ? -4.925 3.929 -6.018 1.00 13.11 71 PHE B CA 1
ATOM 2251 C C . PHE B 1 71 ? -3.458 4.343 -6.121 1.00 12.21 71 PHE B C 1
ATOM 2252 O O . PHE B 1 71 ? -3.029 5.288 -5.462 1.00 12.72 71 PHE B O 1
ATOM 2260 N N . SER B 1 72 ? -2.688 3.647 -6.957 1.00 11.73 72 SER B N 1
ATOM 2261 C CA . SER B 1 72 ? -1.275 3.977 -7.095 1.00 12.08 72 SER B CA 1
ATOM 2262 C C . SER B 1 72 ? -1.082 5.409 -7.581 1.00 12.37 72 SER B C 1
ATOM 2263 O O . SER B 1 72 ? -0.163 6.100 -7.148 1.00 13.65 72 SER B O 1
ATOM 2266 N N . ASP B 1 73 ? -1.956 5.853 -8.475 1.00 13.38 73 ASP B N 1
ATOM 2267 C CA . ASP B 1 73 ? -1.859 7.199 -9.022 1.00 13.75 73 ASP B CA 1
ATOM 2268 C C . ASP B 1 73 ? -2.110 8.247 -7.945 1.00 15.63 73 ASP B C 1
ATOM 2269 O O . ASP B 1 73 ? -1.321 9.174 -7.761 1.00 17.34 73 ASP B O 1
ATOM 2274 N N . ARG B 1 74 ? -3.212 8.087 -7.226 1.00 16.14 74 ARG B N 1
ATOM 2275 C CA . ARG B 1 74 ? -3.566 9.023 -6.173 1.00 17.47 74 ARG B CA 1
ATOM 2276 C C . ARG B 1 74 ? -2.595 8.953 -5.002 1.00 15.80 74 ARG B C 1
ATOM 2277 O O . ARG B 1 74 ? -2.335 9.959 -4.343 1.00 18.36 74 ARG B O 1
ATOM 2285 N N . TYR B 1 75 ? -2.037 7.772 -4.758 1.00 14.00 75 TYR B N 1
ATOM 2286 C CA . TYR B 1 75 ? -1.078 7.611 -3.674 1.00 15.35 75 TYR B CA 1
ATOM 2287 C C . TYR B 1 75 ? 0.233 8.329 -3.996 1.00 17.91 75 TYR B C 1
ATOM 2288 O O . TYR B 1 75 ? 0.726 9.123 -3.195 1.00 17.78 75 TYR B O 1
ATOM 2297 N N . GLU B 1 76 ? 0.796 8.056 -5.170 1.00 17.21 76 GLU B N 1
ATOM 2298 C CA . GLU B 1 76 ? 2.062 8.671 -5.544 1.00 19.38 76 GLU B CA 1
ATOM 2299 C C . GLU B 1 76 ? 1.991 10.138 -5.951 1.00 21.73 76 GLU B C 1
ATOM 2300 O O . GLU B 1 76 ? 2.986 10.854 -5.836 1.00 23.60 76 GLU B O 1
ATOM 2306 N N . ARG B 1 77 ? 0.831 10.598 -6.410 1.00 18.74 77 ARG B N 1
ATOM 2307 C CA . ARG B 1 77 ? 0.714 11.991 -6.828 1.00 24.78 77 ARG B CA 1
ATOM 2308 C C . ARG B 1 77 ? 0.068 12.905 -5.784 1.00 25.32 77 ARG B C 1
ATOM 2309 O O . ARG B 1 77 ? 0.208 14.124 -5.856 1.00 24.47 77 ARG B O 1
ATOM 2317 N N . TYR B 1 78 ? -0.620 12.325 -4.806 1.00 23.63 78 TYR B N 1
ATOM 2318 C CA . TYR B 1 78 ? -1.279 13.136 -3.785 1.00 24.83 78 TYR B CA 1
ATOM 2319 C C . TYR B 1 78 ? -0.955 12.759 -2.343 1.00 26.03 78 TYR B C 1
ATOM 2320 O O . TYR B 1 78 ? -0.363 13.546 -1.604 1.00 25.39 78 TYR B O 1
ATOM 2329 N N . ILE B 1 79 ? -1.345 11.554 -1.944 1.00 21.35 79 ILE B N 1
ATOM 2330 C CA . ILE B 1 79 ? -1.120 11.100 -0.577 1.00 20.52 79 ILE B CA 1
ATOM 2331 C C . ILE B 1 79 ? 0.324 11.160 -0.090 1.00 21.47 79 ILE B C 1
ATOM 2332 O O . ILE B 1 79 ? 0.626 11.848 0.885 1.00 20.60 79 ILE B O 1
ATOM 2337 N N . LEU B 1 80 ? 1.212 10.436 -0.762 1.00 21.25 80 LEU B N 1
ATOM 2338 C CA . LEU B 1 80 ? 2.610 10.393 -0.361 1.00 24.36 80 LEU B CA 1
ATOM 2339 C C . LEU B 1 80 ? 3.273 11.769 -0.315 1.00 27.66 80 LEU B C 1
ATOM 2340 O O . LEU B 1 80 ? 3.940 12.106 0.664 1.00 26.20 80 LEU B O 1
ATOM 2345 N N . PRO B 1 81 ? 3.104 12.582 -1.372 1.00 27.88 81 PRO B N 1
ATOM 2346 C CA . PRO B 1 81 ? 3.715 13.916 -1.379 1.00 28.19 81 PRO B CA 1
ATOM 2347 C C . PRO B 1 81 ? 3.224 14.787 -0.224 1.00 29.35 81 PRO B C 1
ATOM 2348 O O . PRO B 1 81 ? 4.011 15.491 0.409 1.00 31.79 81 PRO B O 1
ATOM 2360 N N . LEU B 1 83 ? 1.994 13.787 2.697 1.00 27.45 83 LEU B N 1
ATOM 2361 C CA . LEU B 1 83 ? 2.534 13.288 3.957 1.00 27.49 83 LEU B CA 1
ATOM 2362 C C . LEU B 1 83 ? 3.967 13.786 4.108 1.00 30.91 83 LEU B C 1
ATOM 2363 O O . LEU B 1 83 ? 4.412 14.100 5.211 1.00 30.17 83 LEU B O 1
ATOM 2368 N N . LYS B 1 84 ? 4.682 13.862 2.990 1.00 31.61 84 LYS B N 1
ATOM 2369 C CA . LYS B 1 84 ? 6.063 14.326 3.006 1.00 35.79 84 LYS B CA 1
ATOM 2370 C C . LYS B 1 84 ? 6.147 15.839 3.182 1.00 34.99 84 LYS B C 1
ATOM 2371 O O . LYS B 1 84 ? 7.210 16.379 3.486 1.00 37.98 84 LYS B O 1
ATOM 2377 N N . SER B 1 85 ? 5.021 16.521 2.994 1.00 36.23 85 SER B N 1
ATOM 2378 C CA . SER B 1 85 ? 4.971 17.970 3.156 1.00 35.29 85 SER B CA 1
ATOM 2379 C C . SER B 1 85 ? 4.551 18.293 4.587 1.00 35.62 85 SER B C 1
ATOM 2380 O O . SER B 1 85 ? 4.234 19.439 4.908 1.00 36.49 85 SER B O 1
ATOM 2383 N N . GLY B 1 86 ? 4.547 17.271 5.439 1.00 33.67 86 GLY B N 1
ATOM 2384 C CA . GLY B 1 86 ? 4.168 17.455 6.829 1.00 32.36 86 GLY B CA 1
ATOM 2385 C C . GLY B 1 86 ? 2.668 17.549 7.029 1.00 31.86 86 GLY B C 1
ATOM 2386 O O . GLY B 1 86 ? 2.195 17.886 8.114 1.00 31.88 86 GLY B O 1
ATOM 2387 N N . PHE B 1 87 ? 1.918 17.247 5.975 1.00 28.63 87 PHE B N 1
ATOM 2388 C CA . PHE B 1 87 ? 0.462 17.291 6.020 1.00 26.51 87 PHE B CA 1
ATOM 2389 C C . PHE B 1 87 ? -0.140 16.075 6.711 1.00 25.86 87 PHE B C 1
ATOM 2390 O O . PHE B 1 87 ? 0.452 14.995 6.729 1.00 25.80 87 PHE B O 1
ATOM 2398 N N . ILE B 1 88 ? -1.318 16.267 7.294 1.00 23.15 88 ILE B N 1
ATOM 2399 C CA . ILE B 1 88 ? -2.046 15.166 7.903 1.00 23.04 88 ILE B CA 1
ATOM 2400 C C . ILE B 1 88 ? -2.964 14.763 6.756 1.00 20.71 88 ILE B C 1
ATOM 2401 O O . ILE B 1 88 ? -3.705 15.594 6.230 1.00 26.72 88 ILE B O 1
ATOM 2406 N N . VAL B 1 89 ? -2.900 13.504 6.346 1.00 17.30 89 VAL B N 1
ATOM 2407 C CA . VAL B 1 89 ? -3.740 13.039 5.253 1.00 16.07 89 VAL B CA 1
ATOM 2408 C C . VAL B 1 89 ? -4.832 12.116 5.762 1.00 16.52 89 VAL B C 1
ATOM 2409 O O . VAL B 1 89 ? -4.568 11.195 6.527 1.00 15.30 89 VAL B O 1
ATOM 2413 N N . ILE B 1 90 ? -6.061 12.387 5.339 1.00 16.68 90 ILE B N 1
ATOM 2414 C CA . ILE B 1 90 ? -7.212 11.586 5.726 1.00 17.48 90 ILE B CA 1
ATOM 2415 C C . ILE B 1 90 ? -7.761 10.914 4.473 1.00 19.46 90 ILE B C 1
ATOM 2416 O O . ILE B 1 90 ? -7.947 11.569 3.447 1.00 21.00 90 ILE B O 1
ATOM 2421 N N . SER B 1 91 ? -8.017 9.613 4.559 1.00 18.97 91 SER B N 1
ATOM 2422 C CA . SER B 1 91 ? -8.555 8.863 3.430 1.00 17.72 91 SER B CA 1
ATOM 2423 C C . SER B 1 91 ? -9.751 8.034 3.883 1.00 20.34 91 SER B C 1
ATOM 2424 O O . SER B 1 91 ? -9.666 7.305 4.870 1.00 20.52 91 SER B O 1
ATOM 2427 N N . ASP B 1 92 ? -10.868 8.148 3.166 1.00 21.72 92 ASP B N 1
ATOM 2428 C CA . ASP B 1 92 ? -12.072 7.398 3.517 1.00 27.80 92 ASP B CA 1
ATOM 2429 C C . ASP B 1 92 ? -12.078 6.056 2.799 1.00 29.32 92 ASP B C 1
ATOM 2430 O O . ASP B 1 92 ? -13.041 5.293 2.860 1.00 32.16 92 ASP B O 1
ATOM 2435 N N . ARG B 1 93 ? -10.985 5.785 2.103 1.00 34.42 93 ARG B N 1
ATOM 2436 C CA . ARG B 1 93 ? -10.807 4.533 1.394 1.00 34.50 93 ARG B CA 1
ATOM 2437 C C . ARG B 1 93 ? -9.319 4.329 1.243 1.00 31.27 93 ARG B C 1
ATOM 2438 O O . ARG B 1 93 ? -8.632 5.118 0.596 1.00 35.90 93 ARG B O 1
ATOM 2446 N N . TYR B 1 94 ? -8.813 3.283 1.876 1.00 23.15 94 TYR B N 1
ATOM 2447 C CA . TYR B 1 94 ? -7.400 2.993 1.794 1.00 20.04 94 TYR B CA 1
ATOM 2448 C C . TYR B 1 94 ? -7.238 1.548 1.349 1.00 15.27 94 TYR B C 1
ATOM 2449 O O . TYR B 1 94 ? -8.195 0.937 0.866 1.00 18.47 94 TYR B O 1
ATOM 2458 N N . ILE B 1 95 ? -6.045 0.994 1.521 1.00 14.83 95 ILE B N 1
ATOM 2459 C CA . ILE B 1 95 ? -5.774 -0.367 1.077 1.00 13.46 95 ILE B CA 1
ATOM 2460 C C . ILE B 1 95 ? -6.698 -1.448 1.638 1.00 12.02 95 ILE B C 1
ATOM 2461 O O . ILE B 1 95 ? -6.956 -2.448 0.973 1.00 11.90 95 ILE B O 1
ATOM 2466 N N . TYR B 1 96 ? -7.204 -1.255 2.851 1.00 11.60 96 TYR B N 1
ATOM 2467 C CA . TYR B 1 96 ? -8.083 -2.256 3.449 1.00 11.60 96 TYR B CA 1
ATOM 2468 C C . TYR B 1 96 ? -9.397 -2.396 2.690 1.00 11.87 96 TYR B C 1
ATOM 2469 O O . TYR B 1 96 ? -9.995 -3.474 2.660 1.00 12.92 96 TYR B O 1
ATOM 2478 N N . THR B 1 97 ? -9.841 -1.306 2.073 1.00 12.07 97 THR B N 1
ATOM 2479 C CA . THR B 1 97 ? -11.062 -1.333 1.280 1.00 12.46 97 THR B CA 1
ATOM 2480 C C . THR B 1 97 ? -10.837 -2.335 0.147 1.00 12.90 97 THR B C 1
ATOM 2481 O O . THR B 1 97 ? -11.721 -3.120 -0.190 1.00 12.97 97 THR B O 1
ATOM 2485 N N . ALA B 1 98 ? -9.640 -2.301 -0.431 1.00 11.03 98 ALA B N 1
ATOM 2486 C CA . ALA B 1 98 ? -9.280 -3.214 -1.508 1.00 13.81 98 ALA B CA 1
ATOM 2487 C C . ALA B 1 98 ? -9.161 -4.649 -0.994 1.00 11.21 98 ALA B C 1
ATOM 2488 O O . ALA B 1 98 ? -9.596 -5.589 -1.657 1.00 10.72 98 ALA B O 1
ATOM 2490 N N . TYR B 1 99 ? -8.568 -4.822 0.185 1.00 10.54 99 TYR B N 1
ATOM 2491 C CA . TYR B 1 99 ? -8.424 -6.160 0.759 1.00 9.84 99 TYR B CA 1
ATOM 2492 C C . TYR B 1 99 ? -9.778 -6.858 0.801 1.00 10.33 99 TYR B C 1
ATOM 2493 O O . TYR B 1 99 ? -9.903 -8.028 0.437 1.00 10.45 99 TYR B O 1
ATOM 2502 N N . ALA B 1 100 ? -10.791 -6.134 1.264 1.00 10.27 100 ALA B N 1
ATOM 2503 C CA . ALA B 1 100 ? -12.132 -6.692 1.373 1.00 10.48 100 ALA B CA 1
ATOM 2504 C C . ALA B 1 100 ? -12.824 -6.848 0.023 1.00 9.18 100 ALA B C 1
ATOM 2505 O O . ALA B 1 100 ? -13.361 -7.911 -0.288 1.00 12.25 100 ALA B O 1
ATOM 2507 N N . ARG B 1 101 ? -12.798 -5.790 -0.779 1.00 10.41 101 ARG B N 1
ATOM 2508 C CA . ARG B 1 101 ? -13.440 -5.797 -2.088 1.00 10.50 101 ARG B CA 1
ATOM 2509 C C . ARG B 1 101 ? -12.939 -6.941 -2.957 1.00 10.01 101 ARG B C 1
ATOM 2510 O O . ARG B 1 101 ? -13.724 -7.616 -3.623 1.00 11.16 101 ARG B O 1
ATOM 2518 N N . ASP B 1 102 ? -11.629 -7.168 -2.935 1.00 10.62 102 ASP B N 1
ATOM 2519 C CA . ASP B 1 102 ? -11.035 -8.212 -3.756 1.00 11.86 102 ASP B CA 1
ATOM 2520 C C . ASP B 1 102 ? -11.127 -9.614 -3.169 1.00 11.81 102 ASP B C 1
ATOM 2521 O O . ASP B 1 102 ? -11.412 -10.573 -3.889 1.00 11.61 102 ASP B O 1
ATOM 2526 N N . SER B 1 103 ? -10.901 -9.748 -1.867 1.00 11.35 103 SER B N 1
ATOM 2527 C CA . SER B 1 103 ? -10.950 -11.077 -1.270 1.00 11.29 103 SER B CA 1
ATOM 2528 C C . SER B 1 103 ? -12.343 -11.704 -1.280 1.00 12.71 103 SER B C 1
ATOM 2529 O O . SER B 1 103 ? -12.460 -12.920 -1.402 1.00 13.19 103 SER B O 1
ATOM 2532 N N . VAL B 1 104 ? -13.400 -10.900 -1.167 1.00 11.13 104 VAL B N 1
ATOM 2533 C CA . VAL B 1 104 ? -14.746 -11.478 -1.193 1.00 11.98 104 VAL B CA 1
ATOM 2534 C C . VAL B 1 104 ? -15.089 -11.954 -2.604 1.00 13.89 104 VAL B C 1
ATOM 2535 O O . VAL B 1 104 ? -16.052 -12.697 -2.804 1.00 14.46 104 VAL B O 1
ATOM 2539 N N . ARG B 1 105 ? -14.292 -11.524 -3.580 1.00 13.17 105 ARG B N 1
ATOM 2540 C CA . ARG B 1 105 ? -14.498 -11.923 -4.967 1.00 14.05 105 ARG B CA 1
ATOM 2541 C C . ARG B 1 105 ? -13.564 -13.059 -5.374 1.00 17.35 105 ARG B C 1
ATOM 2542 O O . ARG B 1 105 ? -13.468 -13.408 -6.551 1.00 17.29 105 ARG B O 1
ATOM 2550 N N . GLY B 1 106 ? -12.874 -13.634 -4.392 1.00 14.22 106 GLY B N 1
ATOM 2551 C CA . GLY B 1 106 ? -11.999 -14.759 -4.669 1.00 15.15 106 GLY B CA 1
ATOM 2552 C C . GLY B 1 106 ? -10.524 -14.488 -4.892 1.00 17.77 106 GLY B C 1
ATOM 2553 O O . GLY B 1 106 ? -9.753 -15.425 -5.099 1.00 16.93 106 GLY B O 1
ATOM 2554 N N . VAL B 1 107 ? -10.120 -13.225 -4.859 1.00 13.98 107 VAL B N 1
ATOM 2555 C CA . VAL B 1 107 ? -8.712 -12.897 -5.056 1.00 14.34 107 VAL B CA 1
ATOM 2556 C C . VAL B 1 107 ? -7.962 -13.171 -3.749 1.00 15.14 107 VAL B C 1
ATOM 2557 O O . VAL B 1 107 ? -8.410 -12.765 -2.677 1.00 17.00 107 VAL B O 1
ATOM 2561 N N . ASP B 1 108 ? -6.835 -13.875 -3.837 1.00 16.50 108 ASP B N 1
ATOM 2562 C CA . ASP B 1 108 ? -6.035 -14.203 -2.653 1.00 15.78 108 ASP B CA 1
ATOM 2563 C C . ASP B 1 108 ? -5.660 -12.920 -1.924 1.00 16.00 108 ASP B C 1
ATOM 2564 O O . ASP B 1 108 ? -4.955 -12.076 -2.473 1.00 13.52 108 ASP B O 1
ATOM 2569 N N . ILE B 1 109 ? -6.120 -12.776 -0.685 1.00 13.92 109 ILE B N 1
ATOM 2570 C CA . ILE B 1 109 ? -5.837 -11.568 0.078 1.00 12.74 109 ILE B CA 1
ATOM 2571 C C . ILE B 1 109 ? -4.344 -11.348 0.300 1.00 13.59 109 ILE B C 1
ATOM 2572 O O . ILE B 1 109 ? -3.892 -10.215 0.427 1.00 12.24 109 ILE B O 1
ATOM 2577 N N . ASP B 1 110 ? -3.577 -12.430 0.338 1.00 14.46 110 ASP B N 1
ATOM 2578 C CA . ASP B 1 110 ? -2.142 -12.306 0.540 1.00 14.09 110 ASP B CA 1
ATOM 2579 C C . ASP B 1 110 ? -1.481 -11.689 -0.687 1.00 13.78 110 ASP B C 1
ATOM 2580 O O . ASP B 1 110 ? -0.485 -10.969 -0.576 1.00 13.41 110 ASP B O 1
ATOM 2585 N N . TRP B 1 111 ? -2.038 -11.973 -1.860 1.00 12.31 111 TRP B N 1
ATOM 2586 C CA . TRP B 1 111 ? -1.511 -11.397 -3.089 1.00 12.10 111 TRP B CA 1
ATOM 2587 C C . TRP B 1 111 ? -1.891 -9.917 -3.095 1.00 13.67 111 TRP B C 1
ATOM 2588 O O . TRP B 1 111 ? -1.101 -9.065 -3.504 1.00 11.90 111 TRP B O 1
ATOM 2599 N N . VAL B 1 112 ? -3.105 -9.612 -2.635 1.00 12.42 112 VAL B N 1
ATOM 2600 C CA . VAL B 1 112 ? -3.560 -8.225 -2.592 1.00 10.84 112 VAL B CA 1
ATOM 2601 C C . VAL B 1 112 ? -2.692 -7.420 -1.625 1.00 11.51 112 VAL B C 1
ATOM 2602 O O . VAL B 1 112 ? -2.401 -6.252 -1.871 1.00 10.39 112 VAL B O 1
ATOM 2606 N N . LYS B 1 113 ? -2.269 -8.042 -0.527 1.00 11.22 113 LYS B N 1
ATOM 2607 C CA . LYS B 1 113 ? -1.415 -7.347 0.431 1.00 10.09 113 LYS B CA 1
ATOM 2608 C C . LYS B 1 113 ? -0.083 -7.016 -0.239 1.00 13.67 113 LYS B C 1
ATOM 2609 O O . LYS B 1 113 ? 0.460 -5.928 -0.057 1.00 13.30 113 LYS B O 1
ATOM 2615 N N . LYS B 1 114 ? 0.441 -7.955 -1.021 1.00 12.43 114 LYS B N 1
ATOM 2616 C CA . LYS B 1 114 ? 1.697 -7.718 -1.727 1.00 11.44 114 LYS B CA 1
ATOM 2617 C C . LYS B 1 114 ? 1.506 -6.643 -2.796 1.00 11.58 114 LYS B C 1
ATOM 2618 O O . LYS B 1 114 ? 2.376 -5.800 -3.010 1.00 13.11 114 LYS B O 1
ATOM 2624 N N . LEU B 1 115 ? 0.356 -6.674 -3.461 1.00 10.30 115 LEU B N 1
ATOM 2625 C CA . LEU B 1 115 ? 0.050 -5.708 -4.512 1.00 11.11 115 LEU B CA 1
ATOM 2626 C C . LEU B 1 115 ? 0.110 -4.274 -3.990 1.00 11.97 115 LEU B C 1
ATOM 2627 O O . LEU B 1 115 ? 0.687 -3.386 -4.624 1.00 11.56 115 LEU B O 1
ATOM 2632 N N . TYR B 1 116 ? -0.479 -4.058 -2.818 1.00 12.33 116 TYR B N 1
ATOM 2633 C CA . TYR B 1 116 ? -0.514 -2.733 -2.217 1.00 11.07 116 TYR B CA 1
ATOM 2634 C C . TYR B 1 116 ? 0.646 -2.442 -1.268 1.00 12.67 116 TYR B C 1
ATOM 2635 O O . TYR B 1 116 ? 0.638 -1.422 -0.578 1.00 15.66 116 TYR B O 1
ATOM 2644 N N . SER B 1 117 ? 1.647 -3.320 -1.241 1.00 12.79 117 SER B N 1
ATOM 2645 C CA . SER B 1 117 ? 2.782 -3.137 -0.338 1.00 15.84 117 SER B CA 1
ATOM 2646 C C . SER B 1 117 ? 3.640 -1.904 -0.610 1.00 16.11 117 SER B C 1
ATOM 2647 O O . SER B 1 117 ? 4.573 -1.624 0.145 1.00 18.19 117 SER B O 1
ATOM 2650 N N . PHE B 1 118 ? 3.343 -1.168 -1.677 1.00 16.80 118 PHE B N 1
ATOM 2651 C CA . PHE B 1 118 ? 4.105 0.044 -1.961 1.00 16.44 118 PHE B CA 1
ATOM 2652 C C . PHE B 1 118 ? 3.577 1.185 -1.096 1.00 16.40 118 PHE B C 1
ATOM 2653 O O . PHE B 1 118 ? 4.209 2.233 -0.987 1.00 19.11 118 PHE B O 1
ATOM 2661 N N . ALA B 1 119 ? 2.419 0.967 -0.479 1.00 16.27 119 ALA B N 1
ATOM 2662 C CA . ALA B 1 119 ? 1.790 1.978 0.362 1.00 14.32 119 ALA B CA 1
ATOM 2663 C C . ALA B 1 119 ? 2.053 1.751 1.847 1.00 15.17 119 ALA B C 1
ATOM 2664 O O . ALA B 1 119 ? 2.048 0.620 2.326 1.00 16.90 119 ALA B O 1
ATOM 2666 N N . ILE B 1 120 ? 2.274 2.840 2.574 1.00 16.16 120 ILE B N 1
ATOM 2667 C CA . ILE B 1 120 ? 2.531 2.749 4.002 1.00 16.67 120 ILE B CA 1
ATOM 2668 C C . ILE B 1 120 ? 1.237 2.485 4.760 1.00 15.20 120 ILE B C 1
ATOM 2669 O O . ILE B 1 120 ? 0.151 2.794 4.279 1.00 15.97 120 ILE B O 1
ATOM 2674 N N . LYS B 1 121 ? 1.357 1.904 5.947 1.00 15.93 121 LYS B N 1
ATOM 2675 C CA . LYS B 1 121 ? 0.181 1.638 6.761 1.00 17.58 121 LYS B CA 1
ATOM 2676 C C . LYS B 1 121 ? -0.177 2.933 7.480 1.00 15.60 121 LYS B C 1
ATOM 2677 O O . LYS B 1 121 ? 0.704 3.718 7.832 1.00 17.67 121 LYS B O 1
ATOM 2683 N N . PRO B 1 122 ? -1.478 3.180 7.691 1.00 14.61 122 PRO B N 1
ATOM 2684 C CA . PRO B 1 122 ? -1.916 4.400 8.376 1.00 15.16 122 PRO B CA 1
ATOM 2685 C C . PRO B 1 122 ? -1.398 4.466 9.805 1.00 14.92 122 PRO B C 1
ATOM 2686 O O . PRO B 1 122 ? -1.120 3.437 10.424 1.00 17.61 122 PRO B O 1
ATOM 2690 N N . ASP B 1 123 ? -1.272 5.683 10.324 1.00 14.87 123 ASP B N 1
ATOM 2691 C CA . ASP B 1 123 ? -0.837 5.880 11.697 1.00 15.53 123 ASP B CA 1
ATOM 2692 C C . ASP B 1 123 ? -2.033 5.542 12.574 1.00 15.48 123 ASP B C 1
ATOM 2693 O O . ASP B 1 123 ? -1.886 5.076 13.703 1.00 16.01 123 ASP B O 1
ATOM 2698 N N . ILE B 1 124 ? -3.221 5.779 12.029 1.00 14.08 124 ILE B N 1
ATOM 2699 C CA . ILE B 1 124 ? -4.473 5.504 12.722 1.00 14.93 124 ILE B CA 1
ATOM 2700 C C . ILE B 1 124 ? -5.520 5.052 11.711 1.00 13.24 124 ILE B C 1
ATOM 2701 O O . ILE B 1 124 ? -5.701 5.693 10.679 1.00 14.06 124 ILE B O 1
ATOM 2706 N N . THR B 1 125 ? -6.199 3.947 12.004 1.00 13.00 125 THR B N 1
ATOM 2707 C CA . THR B 1 125 ? -7.258 3.463 11.127 1.00 12.85 125 THR B CA 1
ATOM 2708 C C . THR B 1 125 ? -8.526 3.286 11.951 1.00 11.96 125 THR B C 1
ATOM 2709 O O . THR B 1 125 ? -8.567 2.466 12.871 1.00 14.21 125 THR B O 1
ATOM 2713 N N . PHE B 1 126 ? -9.550 4.072 11.635 1.00 13.12 126 PHE B N 1
ATOM 2714 C CA . PHE B 1 126 ? -10.827 3.972 12.331 1.00 14.76 126 PHE B CA 1
ATOM 2715 C C . PHE B 1 126 ? -11.740 3.042 11.550 1.00 13.65 126 PHE B C 1
ATOM 2716 O O . PHE B 1 126 ? -11.940 3.224 10.351 1.00 15.41 126 PHE B O 1
ATOM 2724 N N . TYR B 1 127 ? -12.288 2.045 12.235 1.00 12.87 127 TYR B N 1
ATOM 2725 C CA . TYR B 1 127 ? -13.205 1.104 11.611 1.00 12.55 127 TYR B CA 1
ATOM 2726 C C . TYR B 1 127 ? -14.591 1.385 12.184 1.00 14.59 127 TYR B C 1
ATOM 2727 O O . TYR B 1 127 ? -14.883 1.022 13.322 1.00 16.52 127 TYR B O 1
ATOM 2736 N N . ILE B 1 128 ? -15.425 2.062 11.400 1.00 13.79 128 ILE B N 1
ATOM 2737 C CA . ILE B 1 128 ? -16.783 2.387 11.827 1.00 16.10 128 ILE B CA 1
ATOM 2738 C C . ILE B 1 128 ? -17.615 1.144 11.552 1.00 15.81 128 ILE B C 1
ATOM 2739 O O . ILE B 1 128 ? -18.097 0.943 10.436 1.00 15.98 128 ILE B O 1
ATOM 2744 N N . ARG B 1 129 ? -17.769 0.312 12.577 1.00 14.81 129 ARG B N 1
ATOM 2745 C CA . ARG B 1 129 ? -18.498 -0.944 12.457 1.00 16.03 129 ARG B CA 1
ATOM 2746 C C . ARG B 1 129 ? -19.991 -0.835 12.743 1.00 16.94 129 ARG B C 1
ATOM 2747 O O . ARG B 1 129 ? -20.405 -0.286 13.761 1.00 17.15 129 ARG B O 1
ATOM 2755 N N . VAL B 1 130 ? -20.792 -1.378 11.835 1.00 18.73 130 VAL B N 1
ATOM 2756 C CA . VAL B 1 130 ? -22.242 -1.355 11.973 1.00 19.51 130 VAL B CA 1
ATOM 2757 C C . VAL B 1 130 ? -22.844 -2.488 11.148 1.00 20.38 130 VAL B C 1
ATOM 2758 O O . VAL B 1 130 ? -22.318 -2.848 10.096 1.00 18.08 130 VAL B O 1
ATOM 2762 N N . SER B 1 131 ? -23.946 -3.053 11.623 1.00 20.88 131 SER B N 1
ATOM 2763 C CA . SER B 1 131 ? -24.592 -4.140 10.902 1.00 20.90 131 SER B CA 1
ATOM 2764 C C . SER B 1 131 ? -25.178 -3.616 9.597 1.00 20.31 131 SER B C 1
ATOM 2765 O O . SER B 1 131 ? -25.649 -2.480 9.528 1.00 20.78 131 SER B O 1
ATOM 2768 N N . PRO B 1 132 ? -25.140 -4.436 8.536 1.00 17.77 132 PRO B N 1
ATOM 2769 C CA . PRO B 1 132 ? -25.680 -4.043 7.232 1.00 19.47 132 PRO B CA 1
ATOM 2770 C C . PRO B 1 132 ? -27.159 -3.665 7.358 1.00 19.84 132 PRO B C 1
ATOM 2771 O O . PRO B 1 132 ? -27.657 -2.806 6.632 1.00 20.72 132 PRO B O 1
ATOM 2775 N N . ASP B 1 133 ? -27.845 -4.313 8.295 1.00 22.35 133 ASP B N 1
ATOM 2776 C CA . ASP B 1 133 ? -29.264 -4.062 8.537 1.00 28.48 133 ASP B CA 1
ATOM 2777 C C . ASP B 1 133 ? -29.519 -2.613 8.936 1.00 28.18 133 ASP B C 1
ATOM 2778 O O . ASP B 1 133 ? -30.439 -1.973 8.424 1.00 28.83 133 ASP B O 1
ATOM 2783 N N . ILE B 1 134 ? -28.704 -2.102 9.855 1.00 26.09 134 ILE B N 1
ATOM 2784 C CA . ILE B 1 134 ? -28.847 -0.728 10.315 1.00 28.15 134 ILE B CA 1
ATOM 2785 C C . ILE B 1 134 ? -28.384 0.249 9.240 1.00 27.89 134 ILE B C 1
ATOM 2786 O O . ILE B 1 134 ? -29.013 1.284 9.023 1.00 28.49 134 ILE B O 1
ATOM 2791 N N . ALA B 1 135 ? -27.287 -0.084 8.566 1.00 25.57 135 ALA B N 1
ATOM 2792 C CA . ALA B 1 135 ? -26.765 0.771 7.506 1.00 25.75 135 ALA B CA 1
ATOM 2793 C C . ALA B 1 135 ? -27.819 0.925 6.416 1.00 27.72 135 ALA B C 1
ATOM 2794 O O . ALA B 1 135 ? -28.037 2.019 5.898 1.00 27.72 135 ALA B O 1
ATOM 2796 N N . LEU B 1 136 ? -28.471 -0.179 6.070 1.00 28.36 136 LEU B N 1
ATOM 2797 C CA . LEU B 1 136 ? -29.505 -0.155 5.045 1.00 30.98 136 LEU B CA 1
ATOM 2798 C C . LEU B 1 136 ? -30.709 0.641 5.533 1.00 33.83 136 LEU B C 1
ATOM 2799 O O . LEU B 1 136 ? -31.250 1.475 4.808 1.00 34.31 136 LEU B O 1
ATOM 2804 N N . GLU B 1 137 ? -31.120 0.379 6.770 1.00 36.42 137 GLU B N 1
ATOM 2805 C CA . GLU B 1 137 ? -32.263 1.063 7.362 1.00 40.44 137 GLU B CA 1
ATOM 2806 C C . GLU B 1 137 ? -32.063 2.574 7.282 1.00 40.43 137 GLU B C 1
ATOM 2807 O O . GLU B 1 137 ? -33.011 3.321 7.039 1.00 42.00 137 GLU B O 1
ATOM 2813 N N . ARG B 1 138 ? -30.826 3.019 7.486 1.00 39.85 138 ARG B N 1
ATOM 2814 C CA . ARG B 1 138 ? -30.505 4.440 7.415 1.00 40.95 138 ARG B CA 1
ATOM 2815 C C . ARG B 1 138 ? -30.606 4.913 5.977 1.00 42.18 138 ARG B C 1
ATOM 2816 O O . ARG B 1 138 ? -31.306 5.879 5.672 1.00 42.89 138 ARG B O 1
ATOM 2824 N N . ILE B 1 139 ? -29.881 4.229 5.099 1.00 42.81 139 ILE B N 1
ATOM 2825 C CA . ILE B 1 139 ? -29.864 4.573 3.688 1.00 44.86 139 ILE B CA 1
ATOM 2826 C C . ILE B 1 139 ? -31.263 4.796 3.131 1.00 46.90 139 ILE B C 1
ATOM 2827 O O . ILE B 1 139 ? -31.478 5.727 2.357 1.00 47.03 139 ILE B O 1
ATOM 2832 N N . LYS B 1 140 ? -32.217 3.955 3.517 1.00 49.76 140 LYS B N 1
ATOM 2833 C CA . LYS B 1 140 ? -33.569 4.132 3.013 1.00 53.44 140 LYS B CA 1
ATOM 2834 C C . LYS B 1 140 ? -34.481 4.866 3.988 1.00 55.39 140 LYS B C 1
ATOM 2835 O O . LYS B 1 140 ? -35.703 4.862 3.835 1.00 56.03 140 LYS B O 1
ATOM 2841 N N . LYS B 1 141 ? -33.879 5.484 5.000 1.00 56.72 141 LYS B N 1
ATOM 2842 C CA . LYS B 1 141 ? -34.635 6.284 5.953 1.00 59.73 141 LYS B CA 1
ATOM 2843 C C . LYS B 1 141 ? -34.394 7.654 5.341 1.00 60.65 141 LYS B C 1
ATOM 2844 O O . LYS B 1 141 ? -35.220 8.564 5.430 1.00 61.14 141 LYS B O 1
ATOM 2850 N N . SER B 1 142 ? -33.227 7.772 4.714 1.00 60.58 142 SER B N 1
ATOM 2851 C CA . SER B 1 142 ? -32.851 8.965 3.978 1.00 60.63 142 SER B CA 1
ATOM 2852 C C . SER B 1 142 ? -33.361 8.477 2.628 1.00 60.46 142 SER B C 1
ATOM 2853 O O . SER B 1 142 ? -33.349 7.274 2.374 1.00 62.15 142 SER B O 1
ATOM 2856 N N . LYS B 1 143 ? -33.820 9.369 1.765 1.00 60.31 143 LYS B N 1
ATOM 2857 C CA . LYS B 1 143 ? -34.351 8.914 0.487 1.00 58.35 143 LYS B CA 1
ATOM 2858 C C . LYS B 1 143 ? -33.299 8.632 -0.582 1.00 56.32 143 LYS B C 1
ATOM 2859 O O . LYS B 1 143 ? -33.432 9.078 -1.722 1.00 56.17 143 LYS B O 1
ATOM 2865 N N . ARG B 1 144 ? -32.262 7.878 -0.222 1.00 52.97 144 ARG B N 1
ATOM 2866 C CA . ARG B 1 144 ? -31.208 7.547 -1.176 1.00 50.51 144 ARG B CA 1
ATOM 2867 C C . ARG B 1 144 ? -31.403 6.155 -1.764 1.00 49.43 144 ARG B C 1
ATOM 2868 O O . ARG B 1 144 ? -31.933 5.258 -1.108 1.00 49.57 144 ARG B O 1
ATOM 2876 N N . LYS B 1 145 ? -30.965 5.984 -3.007 1.00 47.43 145 LYS B N 1
ATOM 2877 C CA . LYS B 1 145 ? -31.096 4.712 -3.705 1.00 44.64 145 LYS B CA 1
ATOM 2878 C C . LYS B 1 145 ? -29.792 3.922 -3.623 1.00 41.49 145 LYS B C 1
ATOM 2879 O O . LYS B 1 145 ? -28.707 4.490 -3.749 1.00 40.63 145 LYS B O 1
ATOM 2885 N N . ILE B 1 146 ? -29.904 2.615 -3.403 1.00 39.03 146 ILE B N 1
ATOM 2886 C CA . ILE B 1 146 ? -28.732 1.746 -3.313 1.00 36.87 146 ILE B CA 1
ATOM 2887 C C . ILE B 1 146 ? -28.159 1.534 -4.711 1.00 37.60 146 ILE B C 1
ATOM 2888 O O . ILE B 1 146 ? -28.874 1.108 -5.619 1.00 37.73 146 ILE B O 1
ATOM 2893 N N . LYS B 1 147 ? -26.875 1.824 -4.891 1.00 36.32 147 LYS B N 1
ATOM 2894 C CA . LYS B 1 147 ? -26.268 1.631 -6.202 1.00 38.25 147 LYS B CA 1
ATOM 2895 C C . LYS B 1 147 ? -25.686 0.227 -6.351 1.00 36.86 147 LYS B C 1
ATOM 2896 O O . LYS B 1 147 ? -25.366 -0.433 -5.361 1.00 38.18 147 LYS B O 1
ATOM 2902 N N . PRO B 1 148 ? -25.551 -0.248 -7.602 1.00 35.48 148 PRO B N 1
ATOM 2903 C CA . PRO B 1 148 ? -25.016 -1.572 -7.937 1.00 34.27 148 PRO B CA 1
ATOM 2904 C C . PRO B 1 148 ? -23.774 -1.988 -7.152 1.00 33.61 148 PRO B C 1
ATOM 2905 O O . PRO B 1 148 ? -23.687 -3.118 -6.672 1.00 30.75 148 PRO B O 1
ATOM 2909 N N . GLN B 1 149 ? -22.814 -1.077 -7.022 1.00 33.07 149 GLN B N 1
ATOM 2910 C CA . GLN B 1 149 ? -21.585 -1.379 -6.294 1.00 33.21 149 GLN B CA 1
ATOM 2911 C C . GLN B 1 149 ? -21.878 -1.727 -4.834 1.00 30.10 149 GLN B C 1
ATOM 2912 O O . GLN B 1 149 ? -21.310 -2.671 -4.288 1.00 27.61 149 GLN B O 1
ATOM 2918 N N . GLU B 1 150 ? -22.769 -0.963 -4.210 1.00 27.73 150 GLU B N 1
ATOM 2919 C CA . GLU B 1 150 ? -23.132 -1.186 -2.814 1.00 25.95 150 GLU B CA 1
ATOM 2920 C C . GLU B 1 150 ? -23.859 -2.513 -2.609 1.00 22.82 150 GLU B C 1
ATOM 2921 O O . GLU B 1 150 ? -23.864 -3.062 -1.507 1.00 21.91 150 GLU B O 1
ATOM 2927 N N . ALA B 1 151 ? -24.462 -3.028 -3.677 1.00 23.24 151 ALA B N 1
ATOM 2928 C CA . ALA B 1 151 ? -25.216 -4.275 -3.604 1.00 22.01 151 ALA B CA 1
ATOM 2929 C C . ALA B 1 151 ? -24.467 -5.514 -4.086 1.00 21.54 151 ALA B C 1
ATOM 2930 O O . ALA B 1 151 ? -25.031 -6.608 -4.101 1.00 18.97 151 ALA B O 1
ATOM 2932 N N . GLY B 1 152 ? -23.204 -5.351 -4.474 1.00 22.50 152 GLY B N 1
ATOM 2933 C CA . GLY B 1 152 ? -22.437 -6.486 -4.960 1.00 22.19 152 GLY B CA 1
ATOM 2934 C C . GLY B 1 152 ? -23.150 -7.166 -6.118 1.00 20.14 152 GLY B C 1
ATOM 2935 O O . GLY B 1 152 ? -23.203 -8.394 -6.203 1.00 20.81 152 GLY B O 1
ATOM 2936 N N . ALA B 1 153 ? -23.698 -6.351 -7.013 1.00 21.76 153 ALA B N 1
ATOM 2937 C CA . ALA B 1 153 ? -24.441 -6.836 -8.176 1.00 20.66 153 ALA B CA 1
ATOM 2938 C C . ALA B 1 153 ? -23.708 -7.873 -9.022 1.00 22.49 153 ALA B C 1
ATOM 2939 O O . ALA B 1 153 ? -24.332 -8.778 -9.574 1.00 21.07 153 ALA B O 1
ATOM 2941 N N . ASP B 1 154 ? -22.390 -7.741 -9.134 1.00 23.10 154 ASP B N 1
ATOM 2942 C CA . ASP B 1 154 ? -21.607 -8.682 -9.925 1.00 22.81 154 ASP B CA 1
ATOM 2943 C C . ASP B 1 154 ? -21.524 -10.045 -9.243 1.00 23.65 154 ASP B C 1
ATOM 2944 O O . ASP B 1 154 ? -21.393 -11.075 -9.903 1.00 24.96 154 ASP B O 1
ATOM 2949 N N . ILE B 1 155 ? -21.605 -10.044 -7.916 1.00 22.06 155 ILE B N 1
ATOM 2950 C CA . ILE B 1 155 ? -21.546 -11.273 -7.134 1.00 21.36 155 ILE B CA 1
ATOM 2951 C C . ILE B 1 155 ? -22.936 -11.882 -6.953 1.00 22.30 155 ILE B C 1
ATOM 2952 O O . ILE B 1 155 ? -23.102 -13.100 -7.011 1.00 22.82 155 ILE B O 1
ATOM 2957 N N . PHE B 1 156 ? -23.921 -11.020 -6.719 1.00 23.97 156 PHE B N 1
ATOM 2958 C CA . PHE B 1 156 ? -25.301 -11.444 -6.512 1.00 25.26 156 PHE B CA 1
ATOM 2959 C C . PHE B 1 156 ? -26.218 -10.809 -7.550 1.00 24.48 156 PHE B C 1
ATOM 2960 O O . PHE B 1 156 ? -27.024 -9.937 -7.227 1.00 24.78 156 PHE B O 1
ATOM 2968 N N . PRO B 1 157 ? -26.103 -11.235 -8.815 1.00 25.01 157 PRO B N 1
ATOM 2969 C CA . PRO B 1 157 ? -26.948 -10.675 -9.872 1.00 26.53 157 PRO B CA 1
ATOM 2970 C C . PRO B 1 157 ? -28.388 -11.164 -9.737 1.00 25.93 157 PRO B C 1
ATOM 2971 O O . PRO B 1 157 ? -28.631 -12.306 -9.349 1.00 30.04 157 PRO B O 1
ATOM 2975 N N . GLY B 1 158 ? -29.341 -10.294 -10.047 1.00 27.54 158 GLY B N 1
ATOM 2976 C CA . GLY B 1 158 ? -30.735 -10.691 -9.953 1.00 25.49 158 GLY B CA 1
ATOM 2977 C C . GLY B 1 158 ? -31.411 -10.258 -8.668 1.00 26.50 158 GLY B C 1
ATOM 2978 O O . GLY B 1 158 ? -32.630 -10.087 -8.636 1.00 25.95 158 GLY B O 1
ATOM 2979 N N . LEU B 1 159 ? -30.633 -10.088 -7.602 1.00 23.46 159 LEU B N 1
ATOM 2980 C CA . LEU B 1 159 ? -31.194 -9.660 -6.325 1.00 21.45 159 LEU B CA 1
ATOM 2981 C C . LEU B 1 159 ? -31.506 -8.177 -6.378 1.00 22.66 159 LEU B C 1
ATOM 2982 O O . LEU B 1 159 ? -30.887 -7.435 -7.138 1.00 23.31 159 LEU B O 1
ATOM 2987 N N . SER B 1 160 ? -32.471 -7.741 -5.577 1.00 23.85 160 SER B N 1
ATOM 2988 C CA . SER B 1 160 ? -32.796 -6.324 -5.540 1.00 26.81 160 SER B CA 1
ATOM 2989 C C . SER B 1 160 ? -31.580 -5.670 -4.894 1.00 26.11 160 SER B C 1
ATOM 2990 O O . SER B 1 160 ? -30.886 -6.302 -4.097 1.00 26.39 160 SER B O 1
ATOM 2993 N N . PRO B 1 161 ? -31.300 -4.404 -5.235 1.00 27.94 161 PRO B N 1
ATOM 2994 C CA . PRO B 1 161 ? -30.147 -3.712 -4.652 1.00 27.78 161 PRO B CA 1
ATOM 2995 C C . PRO B 1 161 ? -30.136 -3.825 -3.130 1.00 28.13 161 PRO B C 1
ATOM 2996 O O . PRO B 1 161 ? -29.087 -4.022 -2.513 1.00 27.38 161 PRO B O 1
ATOM 3000 N N . GLU B 1 162 ? -31.318 -3.708 -2.534 1.00 27.82 162 GLU B N 1
ATOM 3001 C CA . GLU B 1 162 ? -31.467 -3.786 -1.086 1.00 27.64 162 GLU B CA 1
ATOM 3002 C C . GLU B 1 162 ? -31.053 -5.146 -0.516 1.00 26.65 162 GLU B C 1
ATOM 3003 O O . GLU B 1 162 ? -30.328 -5.215 0.477 1.00 24.69 162 GLU B O 1
ATOM 3009 N N . GLU B 1 163 ? -31.518 -6.227 -1.136 1.00 23.82 163 GLU B N 1
ATOM 3010 C CA . GLU B 1 163 ? -31.180 -7.566 -0.664 1.00 21.78 163 GLU B CA 1
ATOM 3011 C C . GLU B 1 163 ? -29.705 -7.880 -0.908 1.00 19.72 163 GLU B C 1
ATOM 3012 O O . GLU B 1 163 ? -29.058 -8.532 -0.087 1.00 18.68 163 GLU B O 1
ATOM 3018 N N . GLY B 1 164 ? -29.185 -7.425 -2.043 1.00 20.47 164 GLY B N 1
ATOM 3019 C CA . GLY B 1 164 ? -27.787 -7.660 -2.356 1.00 18.00 164 GLY B CA 1
ATOM 3020 C C . GLY B 1 164 ? -26.910 -6.905 -1.375 1.00 15.98 164 GLY B C 1
ATOM 3021 O O . GLY B 1 164 ? -25.859 -7.392 -0.955 1.00 17.26 164 GLY B O 1
ATOM 3022 N N . PHE B 1 165 ? -27.350 -5.706 -1.008 1.00 16.72 165 PHE B N 1
ATOM 3023 C CA . PHE B 1 165 ? -26.619 -4.870 -0.061 1.00 16.96 165 PHE B CA 1
ATOM 3024 C C . PHE B 1 165 ? -26.383 -5.618 1.249 1.00 17.06 165 PHE B C 1
ATOM 3025 O O . PHE B 1 165 ? -25.259 -5.692 1.738 1.00 15.32 165 PHE B O 1
ATOM 3033 N N . LEU B 1 166 ? -27.447 -6.179 1.818 1.00 16.86 166 LEU B N 1
ATOM 3034 C CA . LEU B 1 166 ? -27.328 -6.903 3.078 1.00 17.77 166 LEU B CA 1
ATOM 3035 C C . LEU B 1 166 ? -26.306 -8.032 3.016 1.00 14.97 166 LEU B C 1
ATOM 3036 O O . LEU B 1 166 ? -25.499 -8.200 3.933 1.00 17.99 166 LEU B O 1
ATOM 3041 N N . LYS B 1 167 ? -26.344 -8.805 1.935 1.00 16.00 167 LYS B N 1
ATOM 3042 C CA . LYS B 1 167 ? -25.426 -9.925 1.765 1.00 13.54 167 LYS B CA 1
ATOM 3043 C C . LYS B 1 167 ? -23.995 -9.470 1.475 1.00 14.07 167 LYS B C 1
ATOM 3044 O O . LYS B 1 167 ? -23.050 -9.919 2.126 1.00 14.74 167 LYS B O 1
ATOM 3050 N N . TYR B 1 168 ? -23.841 -8.571 0.511 1.00 12.92 168 TYR B N 1
ATOM 3051 C CA . TYR B 1 168 ? -22.516 -8.076 0.141 1.00 12.85 168 TYR B CA 1
ATOM 3052 C C . TYR B 1 168 ? -21.786 -7.358 1.277 1.00 13.58 168 TYR B C 1
ATOM 3053 O O . TYR B 1 168 ? -20.623 -7.651 1.564 1.00 12.12 168 TYR B O 1
ATOM 3062 N N . GLN B 1 169 ? -22.457 -6.408 1.919 1.00 13.32 169 GLN B N 1
ATOM 3063 C CA . GLN B 1 169 ? -21.821 -5.671 3.003 1.00 12.72 169 GLN B CA 1
ATOM 3064 C C . GLN B 1 169 ? -21.524 -6.604 4.174 1.00 15.28 169 GLN B C 1
ATOM 3065 O O . GLN B 1 169 ? -20.621 -6.349 4.967 1.00 13.59 169 GLN B O 1
ATOM 3071 N N . GLY B 1 170 ? -22.293 -7.684 4.279 1.00 13.16 170 GLY B N 1
ATOM 3072 C CA . GLY B 1 170 ? -22.051 -8.648 5.336 1.00 14.29 170 GLY B CA 1
ATOM 3073 C C . GLY B 1 170 ? -20.715 -9.328 5.090 1.00 14.95 170 GLY B C 1
ATOM 3074 O O . GLY B 1 170 ? -19.925 -9.515 6.015 1.00 14.07 170 GLY B O 1
ATOM 3075 N N . LEU B 1 171 ? -20.460 -9.701 3.837 1.00 13.84 171 LEU B N 1
ATOM 3076 C CA . LEU B 1 171 ? -19.201 -10.357 3.488 1.00 12.08 171 LEU B CA 1
ATOM 3077 C C . LEU B 1 171 ? -18.035 -9.396 3.687 1.00 12.58 171 LEU B C 1
ATOM 3078 O O . LEU B 1 171 ? -16.960 -9.793 4.130 1.00 10.60 171 LEU B O 1
ATOM 3083 N N . ILE B 1 172 ? -18.254 -8.127 3.354 1.00 10.65 172 ILE B N 1
ATOM 3084 C CA . ILE B 1 172 ? -17.226 -7.110 3.511 1.00 11.49 172 ILE B CA 1
ATOM 3085 C C . ILE B 1 172 ? -16.883 -6.956 4.991 1.00 12.01 172 ILE B C 1
ATOM 3086 O O . ILE B 1 172 ? -15.713 -6.869 5.363 1.00 10.81 172 ILE B O 1
ATOM 3091 N N . THR B 1 173 ? -17.910 -6.930 5.835 1.00 11.13 173 THR B N 1
ATOM 3092 C CA . THR B 1 173 ? -17.706 -6.794 7.270 1.00 13.00 173 THR B CA 1
ATOM 3093 C C . THR B 1 173 ? -16.848 -7.931 7.821 1.00 11.47 173 THR B C 1
ATOM 3094 O O . THR B 1 173 ? -16.008 -7.713 8.694 1.00 13.05 173 THR B O 1
ATOM 3098 N N . GLU B 1 174 ? -17.047 -9.142 7.309 1.00 11.33 174 GLU B N 1
ATOM 3099 C CA . GLU B 1 174 ? -16.263 -10.277 7.784 1.00 11.30 174 GLU B CA 1
ATOM 3100 C C . GLU B 1 174 ? -14.775 -10.048 7.542 1.00 11.71 174 GLU B C 1
ATOM 3101 O O . GLU B 1 174 ? -13.942 -10.426 8.366 1.00 12.69 174 GLU B O 1
ATOM 3107 N N . VAL B 1 175 ? -14.436 -9.424 6.416 1.00 11.25 175 VAL B N 1
ATOM 3108 C CA . VAL B 1 175 ? -13.029 -9.171 6.120 1.00 10.18 175 VAL B CA 1
ATOM 3109 C C . VAL B 1 175 ? -12.468 -8.085 7.039 1.00 10.02 175 VAL B C 1
ATOM 3110 O O . VAL B 1 175 ? -11.386 -8.243 7.603 1.00 9.76 175 VAL B O 1
ATOM 3114 N N . TYR B 1 176 ? -13.194 -6.980 7.194 1.00 10.03 176 TYR B N 1
ATOM 3115 C CA . TYR B 1 176 ? -12.725 -5.917 8.081 1.00 11.17 176 TYR B CA 1
ATOM 3116 C C . TYR B 1 176 ? -12.527 -6.481 9.488 1.00 10.92 176 TYR B C 1
ATOM 3117 O O . TYR B 1 176 ? -11.535 -6.187 10.149 1.00 9.86 176 TYR B O 1
ATOM 3126 N N . ASP B 1 177 ? -13.477 -7.295 9.941 1.00 10.58 177 ASP B N 1
ATOM 3127 C CA . ASP B 1 177 ? -13.383 -7.884 11.274 1.00 9.24 177 ASP B CA 1
ATOM 3128 C C . ASP B 1 177 ? -12.108 -8.700 11.461 1.00 11.31 177 ASP B C 1
ATOM 3129 O O . ASP B 1 177 ? -11.489 -8.654 12.525 1.00 13.68 177 ASP B O 1
ATOM 3134 N N . LYS B 1 178 ? -11.704 -9.447 10.437 1.00 10.64 178 LYS B N 1
ATOM 3135 C CA . LYS B 1 178 ? -10.506 -10.263 10.573 1.00 11.80 178 LYS B CA 1
ATOM 3136 C C . LYS B 1 178 ? -9.196 -9.495 10.418 1.00 11.64 178 LYS B C 1
ATOM 3137 O O . LYS B 1 178 ? -8.121 -10.040 10.652 1.00 14.18 178 LYS B O 1
ATOM 3143 N N . LEU B 1 179 ? -9.289 -8.220 10.054 1.00 11.05 179 LEU B N 1
ATOM 3144 C CA . LEU B 1 179 ? -8.103 -7.386 9.911 1.00 9.74 179 LEU B CA 1
ATOM 3145 C C . LEU B 1 179 ? -7.875 -6.550 11.174 1.00 10.95 179 LEU B C 1
ATOM 3146 O O . LEU B 1 179 ? -6.794 -6.002 11.378 1.00 11.32 179 LEU B O 1
ATOM 3151 N N . VAL B 1 180 ? -8.890 -6.467 12.027 1.00 10.15 180 VAL B N 1
ATOM 3152 C CA . VAL B 1 180 ? -8.805 -5.644 13.229 1.00 12.32 180 VAL B CA 1
ATOM 3153 C C . VAL B 1 180 ? -7.554 -5.783 14.085 1.00 11.62 180 VAL B C 1
ATOM 3154 O O . VAL B 1 180 ? -6.871 -4.790 14.350 1.00 13.00 180 VAL B O 1
ATOM 3158 N N . LYS B 1 181 ? -7.241 -6.998 14.522 1.00 10.36 181 LYS B N 1
ATOM 3159 C CA . LYS B 1 181 ? -6.086 -7.180 15.388 1.00 11.73 181 LYS B CA 1
ATOM 3160 C C . LYS B 1 181 ? -4.747 -6.933 14.705 1.00 13.50 181 LYS B C 1
ATOM 3161 O O . LYS B 1 181 ? -3.921 -6.168 15.202 1.00 15.33 181 LYS B O 1
AT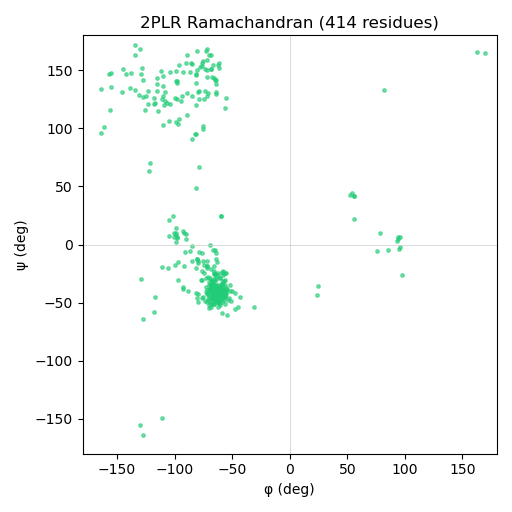OM 3167 N N . ASP B 1 182 ? -4.541 -7.571 13.559 1.00 14.95 182 ASP B N 1
ATOM 3168 C CA . ASP B 1 182 ? -3.286 -7.447 12.831 1.00 17.42 182 ASP B CA 1
ATOM 3169 C C . ASP B 1 182 ? -2.999 -6.036 12.314 1.00 17.16 182 ASP B C 1
ATOM 3170 O O . ASP B 1 182 ? -1.847 -5.608 12.285 1.00 16.80 182 ASP B O 1
ATOM 3175 N N . GLU B 1 183 ? -4.041 -5.315 11.914 1.00 15.74 183 GLU B N 1
ATOM 3176 C CA . GLU B 1 183 ? -3.864 -3.965 11.386 1.00 14.04 183 GLU B CA 1
ATOM 3177 C C . GLU B 1 183 ? -4.112 -2.875 12.429 1.00 16.99 183 GLU B C 1
ATOM 3178 O O . GLU B 1 183 ? -4.117 -1.687 12.106 1.00 16.61 183 GLU B O 1
ATOM 3184 N N . ASN B 1 184 ? -4.325 -3.282 13.676 1.00 12.81 184 ASN B N 1
ATOM 3185 C CA . ASN B 1 184 ? -4.544 -2.336 14.769 1.00 15.05 184 ASN B CA 1
ATOM 3186 C C . ASN B 1 184 ? -5.698 -1.363 14.534 1.00 14.61 184 ASN B C 1
ATOM 3187 O O . ASN B 1 184 ? -5.585 -0.175 14.838 1.00 15.81 184 ASN B O 1
ATOM 3192 N N . PHE B 1 185 ? -6.806 -1.864 14.002 1.00 13.27 185 PHE B N 1
ATOM 3193 C CA . PHE B 1 185 ? -7.975 -1.025 13.755 1.00 12.73 185 PHE B CA 1
ATOM 3194 C C . PHE B 1 185 ? -8.553 -0.488 15.064 1.00 14.46 185 PHE B C 1
ATOM 3195 O O . PHE B 1 185 ? -8.587 -1.196 16.071 1.00 15.55 185 PHE B O 1
ATOM 3203 N N . ILE B 1 186 ? -9.005 0.762 15.042 1.00 14.00 186 ILE B N 1
ATOM 3204 C CA . ILE B 1 186 ? -9.651 1.359 16.208 1.00 15.91 186 ILE B CA 1
ATOM 3205 C C . ILE B 1 186 ? -11.130 1.168 15.881 1.00 14.08 186 ILE B C 1
ATOM 3206 O O . ILE B 1 186 ? -11.679 1.878 15.038 1.00 16.06 186 ILE B O 1
ATOM 3211 N N . VAL B 1 187 ? -11.763 0.198 16.532 1.00 14.19 187 VAL B N 1
ATOM 3212 C CA . VAL B 1 187 ? -13.163 -0.112 16.273 1.00 15.47 187 VAL B CA 1
ATOM 3213 C C . VAL B 1 187 ? -14.134 0.843 16.950 1.00 17.17 187 VAL B C 1
ATOM 3214 O O . VAL B 1 187 ? -14.094 1.038 18.164 1.00 17.94 187 VAL B O 1
ATOM 3218 N N . ILE B 1 188 ? -15.012 1.426 16.142 1.00 15.89 188 ILE B N 1
ATOM 3219 C CA . ILE B 1 188 ? -16.009 2.371 16.626 1.00 16.39 188 ILE B CA 1
ATOM 3220 C C . ILE B 1 188 ? -17.415 1.814 16.421 1.00 18.08 188 ILE B C 1
ATOM 3221 O O . ILE B 1 188 ? -17.712 1.227 15.382 1.00 16.59 188 ILE B O 1
ATOM 3226 N N . ASP B 1 189 ? -18.273 1.993 17.422 1.00 17.83 189 ASP B N 1
ATOM 3227 C CA . ASP B 1 189 ? -19.651 1.528 17.333 1.00 18.33 189 ASP B CA 1
ATOM 3228 C C . ASP B 1 189 ? -20.409 2.489 16.427 1.00 19.45 189 ASP B C 1
ATOM 3229 O O . ASP B 1 189 ? -20.779 3.589 16.840 1.00 19.11 189 ASP B O 1
ATOM 3234 N N . GLY B 1 190 ? -20.621 2.066 15.185 1.00 19.02 190 GLY B N 1
ATOM 3235 C CA . GLY B 1 190 ? -21.316 2.893 14.218 1.00 19.03 190 GLY B CA 1
ATOM 3236 C C . GLY B 1 190 ? -22.783 3.152 14.497 1.00 19.58 190 GLY B C 1
ATOM 3237 O O . GLY B 1 190 ? -23.416 3.912 13.766 1.00 19.79 190 GLY B O 1
ATOM 3238 N N . THR B 1 191 ? -23.336 2.526 15.534 1.00 18.31 191 THR B N 1
ATOM 3239 C CA . THR B 1 191 ? -24.741 2.743 15.865 1.00 21.88 191 THR B CA 1
ATOM 3240 C C . THR B 1 191 ? -24.896 4.046 16.645 1.00 21.60 191 THR B C 1
ATOM 3241 O O . THR B 1 191 ? -26.009 4.537 16.831 1.00 24.48 191 THR B O 1
ATOM 3245 N N . LYS B 1 192 ? -23.776 4.598 17.107 1.00 20.20 192 LYS B N 1
ATOM 3246 C CA . LYS B 1 192 ? -23.799 5.865 17.833 1.00 20.00 192 LYS B CA 1
ATOM 3247 C C . LYS B 1 192 ? -24.148 6.958 16.827 1.00 19.70 192 LYS B C 1
ATOM 3248 O O . LYS B 1 192 ? -24.058 6.746 15.618 1.00 20.36 192 LYS B O 1
ATOM 3254 N N . THR B 1 193 ? -24.552 8.124 17.318 1.00 19.54 193 THR B N 1
ATOM 3255 C CA . THR B 1 193 ? -24.917 9.222 16.430 1.00 19.94 193 THR B CA 1
ATOM 3256 C C . THR B 1 193 ? -23.685 9.821 15.763 1.00 17.33 193 THR B C 1
ATOM 3257 O O . THR B 1 193 ? -22.569 9.668 16.253 1.00 16.41 193 THR B O 1
ATOM 3261 N N . PRO B 1 194 ? -23.873 10.511 14.625 1.00 17.39 194 PRO B N 1
ATOM 3262 C CA . PRO B 1 194 ? -22.738 11.120 13.930 1.00 16.74 194 PRO B CA 1
ATOM 3263 C C . PRO B 1 194 ? -21.955 12.051 14.858 1.00 16.85 194 PRO B C 1
ATOM 3264 O O . PRO B 1 194 ? -20.723 12.088 14.830 1.00 17.53 194 PRO B O 1
ATOM 3268 N N . LYS B 1 195 ? -22.674 12.794 15.694 1.00 15.38 195 LYS B N 1
ATOM 3269 C CA . LYS B 1 195 ? -22.025 13.717 16.619 1.00 16.66 195 LYS B CA 1
ATOM 3270 C C . LYS B 1 195 ? -21.188 12.991 17.665 1.00 16.16 195 LYS B C 1
ATOM 3271 O O . LYS B 1 195 ? -20.043 13.364 17.918 1.00 16.45 195 LYS B O 1
ATOM 3277 N N . GLU B 1 196 ? -21.759 11.957 18.275 1.00 16.92 196 GLU B N 1
ATOM 3278 C CA . GLU B 1 196 ? -21.040 11.199 19.296 1.00 17.69 196 GLU B CA 1
ATOM 3279 C C . GLU B 1 196 ? -19.763 10.608 18.715 1.00 17.41 196 GLU B C 1
ATOM 3280 O O . GLU B 1 196 ? -18.693 10.696 19.319 1.00 16.72 196 GLU B O 1
ATOM 3286 N N . ILE B 1 197 ? -19.884 10.004 17.538 1.00 17.65 197 ILE B N 1
ATOM 3287 C CA . ILE B 1 197 ? -18.734 9.401 16.877 1.00 17.37 197 ILE B CA 1
ATOM 3288 C C . ILE B 1 197 ? -17.648 10.432 16.571 1.00 16.49 197 ILE B C 1
ATOM 3289 O O . ILE B 1 197 ? -16.488 10.243 16.937 1.00 16.75 197 ILE B O 1
ATOM 3294 N N . GLN B 1 198 ? -18.024 11.528 15.917 1.00 16.31 198 GLN B N 1
ATOM 3295 C CA . GLN B 1 198 ? -17.051 12.559 15.553 1.00 15.42 198 GLN B CA 1
ATOM 3296 C C . GLN B 1 198 ? -16.381 13.215 16.756 1.00 16.71 198 GLN B C 1
ATOM 3297 O O . GLN B 1 198 ? -15.184 13.504 16.725 1.00 15.59 198 GLN B O 1
ATOM 3303 N N . ILE B 1 199 ? -17.141 13.464 17.817 1.00 16.45 199 ILE B N 1
ATOM 3304 C CA . ILE B 1 199 ? -16.551 14.075 18.998 1.00 19.19 199 ILE B CA 1
ATOM 3305 C C . ILE B 1 199 ? -15.519 13.131 19.611 1.00 18.79 199 ILE B C 1
ATOM 3306 O O . ILE B 1 199 ? -14.456 13.568 20.046 1.00 19.62 199 ILE B O 1
ATOM 3311 N N . GLN B 1 200 ? -15.819 11.836 19.630 1.00 18.57 200 GLN B N 1
ATOM 3312 C CA . GLN B 1 200 ? -14.876 10.872 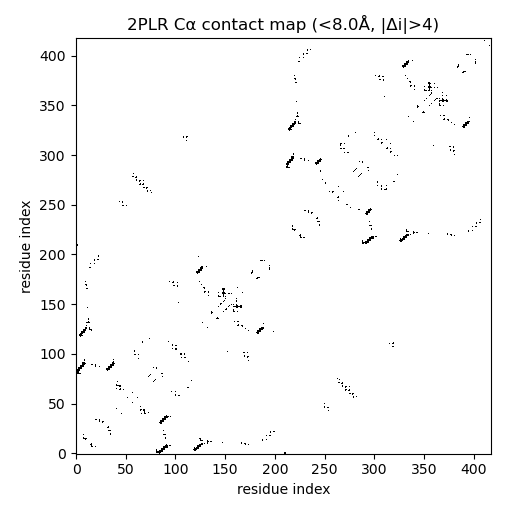20.184 1.00 19.47 200 GLN B CA 1
ATOM 3313 C C . GLN B 1 200 ? -13.640 10.791 19.298 1.00 18.05 200 GLN B C 1
ATOM 3314 O O . GLN B 1 200 ? -12.517 10.701 19.791 1.00 18.29 200 GLN B O 1
ATOM 3320 N N . ILE B 1 201 ? -13.849 10.833 17.988 1.00 17.41 201 ILE B N 1
ATOM 3321 C CA . ILE B 1 201 ? -12.737 10.786 17.048 1.00 18.02 201 ILE B CA 1
ATOM 3322 C C . ILE B 1 201 ? -11.863 12.029 17.207 1.00 17.65 201 ILE B C 1
ATOM 3323 O O . ILE B 1 201 ? -10.638 11.931 17.228 1.00 17.07 201 ILE B O 1
ATOM 3328 N N . ARG B 1 202 ? -12.489 13.199 17.319 1.00 17.81 202 ARG B N 1
ATOM 3329 C CA . ARG B 1 202 ? -11.725 14.433 17.477 1.00 19.42 202 ARG B CA 1
ATOM 3330 C C . ARG B 1 202 ? -10.909 14.423 18.766 1.00 18.15 202 ARG B C 1
ATOM 3331 O O . ARG B 1 202 ? -9.762 14.868 18.782 1.00 16.60 202 ARG B O 1
ATOM 3339 N N . LYS B 1 203 ? -11.497 13.913 19.844 1.00 19.00 203 LYS B N 1
ATOM 3340 C CA . LYS B 1 203 ? -10.799 13.849 21.122 1.00 20.18 203 LYS B CA 1
ATOM 3341 C C . LYS B 1 203 ? -9.588 12.926 21.024 1.00 20.57 203 LYS B C 1
ATOM 3342 O O . LYS B 1 203 ? -8.509 13.245 21.526 1.00 19.85 203 LYS B O 1
ATOM 3348 N N . PHE B 1 204 ? -9.776 11.788 20.363 1.00 19.29 204 PHE B N 1
ATOM 3349 C CA . PHE B 1 204 ? -8.712 10.801 20.194 1.00 21.15 204 PHE B CA 1
ATOM 3350 C C . PHE B 1 204 ? -7.576 11.349 19.334 1.00 21.48 204 PHE B C 1
ATOM 3351 O O . PHE B 1 204 ? -6.403 11.288 19.717 1.00 20.01 204 PHE B O 1
ATOM 3359 N N . VAL B 1 205 ? -7.921 11.890 18.173 1.00 18.54 205 VAL B N 1
ATOM 3360 C CA . VAL B 1 205 ? -6.915 12.447 17.281 1.00 16.92 205 VAL B CA 1
ATOM 3361 C C . VAL B 1 205 ? -6.203 13.615 17.963 1.00 18.47 205 VAL B C 1
ATOM 3362 O O . VAL B 1 205 ? -4.983 13.751 17.874 1.00 18.57 205 VAL B O 1
ATOM 3366 N N . GLY B 1 206 ? -6.971 14.452 18.651 1.00 18.42 206 GLY B N 1
ATOM 3367 C CA . GLY B 1 206 ? -6.379 15.589 19.337 1.00 19.80 206 GLY B CA 1
ATOM 3368 C C . GLY B 1 206 ? -5.370 15.162 20.383 1.00 19.47 206 GLY B C 1
ATOM 3369 O O . GLY B 1 206 ? -4.294 15.745 20.497 1.00 19.78 206 GLY B O 1
ATOM 3370 N N . GLU B 1 207 ? -5.719 14.142 21.156 1.00 22.54 207 GLU B N 1
ATOM 3371 C CA . GLU B 1 207 ? -4.825 13.638 22.190 1.00 27.46 207 GLU B CA 1
ATOM 3372 C C . GLU B 1 207 ? -3.503 13.180 21.581 1.00 29.93 207 GLU B C 1
ATOM 3373 O O . GLU B 1 207 ? -2.472 13.150 22.253 1.00 29.51 207 GLU B O 1
ATOM 3379 N N . LEU B 1 208 ? -3.540 12.843 20.296 1.00 31.66 208 LEU B N 1
ATOM 3380 C CA . LEU B 1 208 ? -2.357 12.369 19.589 1.00 35.12 208 LEU B CA 1
ATOM 3381 C C . LEU B 1 208 ? -1.561 13.460 18.872 1.00 35.52 208 LEU B C 1
ATOM 3382 O O . LEU B 1 208 ? -0.331 13.416 18.851 1.00 38.43 208 LEU B O 1
ATOM 3387 N N . ILE B 1 209 ? -2.247 14.447 18.303 1.00 33.02 209 ILE B N 1
ATOM 3388 C CA . ILE B 1 209 ? -1.551 15.505 17.573 1.00 33.00 209 ILE B CA 1
ATOM 3389 C C . ILE B 1 209 ? -1.451 16.869 18.252 1.00 32.99 209 ILE B C 1
ATOM 3390 O O . ILE B 1 209 ? -0.588 17.670 17.892 1.00 34.15 209 ILE B O 1
ATOM 3395 N N . ASP B 1 210 ? -2.319 17.147 19.221 1.00 30.01 210 ASP B N 1
ATOM 3396 C CA . ASP B 1 210 ? -2.281 18.443 19.893 1.00 30.10 210 ASP B CA 1
ATOM 3397 C C . ASP B 1 210 ? -0.986 18.674 20.671 1.00 31.58 210 ASP B C 1
ATOM 3398 O O . ASP B 1 210 ? -0.561 19.817 20.850 1.00 30.92 210 ASP B O 1
ATOM 3403 N N . ASN B 1 211 ? -0.359 17.594 21.127 1.00 33.52 211 ASN B N 1
ATOM 3404 C CA . ASN B 1 211 ? 0.882 17.698 21.891 1.00 37.66 211 ASN B CA 1
ATOM 3405 C C . ASN B 1 211 ? 2.122 17.443 21.041 1.00 43.26 211 ASN B C 1
ATOM 3406 O O . ASN B 1 211 ? 3.234 17.345 21.563 1.00 43.43 211 ASN B O 1
ATOM 3411 N N . SER B 1 212 ? 1.923 17.331 19.732 1.00 47.58 212 SER B N 1
ATOM 3412 C CA . SER B 1 212 ? 3.023 17.104 18.801 1.00 54.82 212 SER B CA 1
ATOM 3413 C C . SER B 1 212 ? 3.190 18.369 17.969 1.00 59.93 212 SER B C 1
ATOM 3414 O O . SER B 1 212 ? 4.238 18.607 17.367 1.00 61.55 212 SER B O 1
ATOM 3417 N N . PHE B 1 213 ? 2.133 19.175 17.952 1.00 65.99 213 PHE B N 1
ATOM 3418 C CA . PHE B 1 213 ? 2.095 20.429 17.212 1.00 71.92 213 PHE B CA 1
ATOM 3419 C C . PHE B 1 213 ? 2.101 21.613 18.181 1.00 72.89 213 PHE B C 1
ATOM 3420 O O . PHE B 1 213 ? 1.050 22.267 18.348 1.00 74.28 213 PHE B O 1
#

Organism: Sulfurisphaera tokodaii (strain DSM 16993 / JCM 10545 / NBRC 100140 / 7) (NCBI:txid273063)

Sequence (418 aa):
KKGVLIAFEGIDGSGKSSQATLLKDWIELKRDVYLTEWNSSDWIHDIIKEAKKKDLLTPLTFSLIHATDFSDRYERYILPLKSGFIVISDRYIYTAYARDSVRGVDIDWVKKLYSFAIKPDI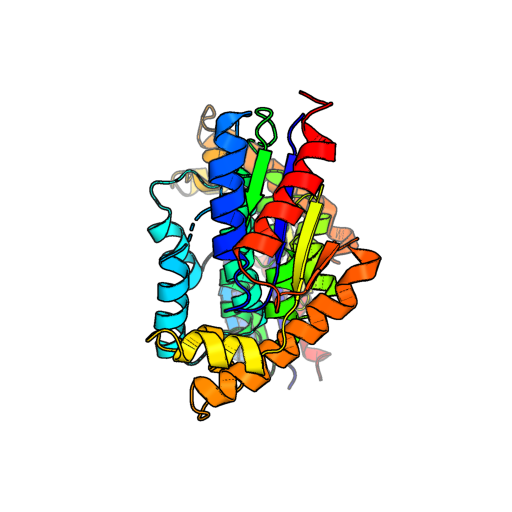TFYIRVSPDIALERIKKSKRKIKPQEAGADIFPGLSPEEGFLKYQGLITEVYDKLVKDENFIVIDGTKTPKEIQIQIRKFVGELIDNSFKGVLIAFEGIDGSGKSSQATLLKDWIELKRDVYLTESDWIHDIIKEAKKKDLLTPLTFSLIHATDFSDRYERYILPLKSGFIVISDRYIYTAYARDSVRGVDIDWVKKLYSFAIKPDITFYIRVSPDIALERIKKSKRKIKPQEAGADIFPGLSPEEGFLKYQGLITEVYDKLVKDENFIVIDGTKTPKEIQIQIRKFVGELIDNSF

Secondary structure (DSSP, 8-state):
---EEEEEE--TTSSHHHHHHHHHHHHTTTS-EEEEETT---HHHHHHHHHTTTS---HHHHHHHHHHHHHHHIIIII---TTS-EEEEES-HHHHHHHHHTTT--HHHHHHHTTTSPPPSEEEEEE--HHHHHHHHHHTTPPPPTTTTTTTT-TTS-HHHHHHHHHHHHHHHHHHHTTTTT-EEEETTS-HHHHHHHHHHHHHHHHHT--/--EEEEEE--TTSSHHHHHHHHHHHHTTTS-EEE---HHHHHHHHHHHHTT---HHHHHHHHHHHHHHHIIIII---TTS-EEEESS-HHHHHHHHHTTT--HHHHHHHTTTSPPPSEEEEEE--HHHHHHHHTTTTPPPPTTTTTTTTSTTS-HHHHHHHHHHHHHHHHHHHTTTTT-EEEETTS-HHHHHHHHHHHHHHHHTTT-

Nearest PDB structures (foldseek):
  4rzx-assembly1_A  TM=9.966E-01  e=4.483E-35  Sulfurisphaera tokodaii str. 7
  5h70-assembly1_B  TM=9.557E-01  e=5.454E-33  Sulfurisphaera tokodaii str. 7
  2plr-assembly1_B  TM=9.360E-01  e=3.638E-33  Sulfurisphaera tokodaii str. 7
  5h70-assembly1_A  TM=9.676E-01  e=4.377E-32  Sulfurisphaera tokodaii str. 7
  4nzy-assembly1_B  TM=9.460E-01  e=1.226E-32  Sulfurisphaera tokodaii str. 7

Solvent-accessible surface area: 20591 Å² total

InterPro domains:
  IPR018094 Thymidylate kinase [MF_00165] (5-209)
  IPR018094 Thymidylate kinase [TIGR00041] (1-200)
  IPR027417 P-loop containing nucleoside triphosphate hydrolase [G3DSA:3.40.50.300] (1-213)
  IPR027417 P-loop containing nucleoside triphosphate hydrolase [SSF52540] (1-211)
  IPR039430 Thymidylate kinase-like domain [PF02223] (9-201)

CATH classification: 3.40.50.300